Protein AF-A0A6L9JR34-F1 (afdb_monomer_lite)

Secondary structure (DSSP, 8-state):
--------------------------HHHHHHHHHHHHHTT---EEEEEEEETTEEEEEEEEP---SS--TTT--S-HHHHHHHHHHHHHHHH-HHHHHHHHHHHHHHHHHHHTT--TTSHHHHHHHHHHHHHH-STT-TT---SHHHHHHHHHHS---SHHHHHHHHHHHHHHHHHHHHTGGGSGGGGHHHHTT-GGGHHHHHHHHS-HHHHS-----S---EEEE-B-SS--HHHHHTS-HHHHHHTB-TT--EEEEP-----EEEPTTT--EEE-HHHHHHHHTT----SSS-HHHHHHHHHHHHH-TT--HHHHHHHHHHHHHHHHHTTS--HHHHHHHHSTT--HHHHHHHHHHHS-PPP-HHHHHHHHHHHH---

pLDDT: mean 73.43, std 24.25, range [23.02, 98.19]

Organism: Photorhabdus laumondii subsp. laumondii (NCBI:txid141679)

Foldseek 3Di:
DDDDDDDDDDDDDDDDDDDDDDDDDDPPPVVVVVVVVVQVPPQPQDFDFAQDVNDTDTDTDGDHPDPDCPLAPPLLDQLQQLLLQLLLLVCLAPVVVLQPLLLLLLLLVLVLLVPQDCVQPLSVVLQVQLLVQQADPQHQLHDDPGDVVSNVLSNDGCPHSSSLLVSLSSLLSNLCCCVVPCLVPVPSVVSLQVNPSVCLVVQLCLLPPPVQVVQFDWDPDWDWDKDQFFFAHGPVSLVPDDPQQVVSRGDPPRIGTATRADDDGFDQDPVHRGGDGDSLVVVCVVVSHGFRGRADPSLSSNSSSSCRSPVPDDPVSLVSSLSSQSSNCRRSNNGTNSSSCVRSPPPDDSLVVSVCDLVVDPDDDGPSNVSNVVSSVVPPD

Structure (mmCIF, N/CA/C/O backbone):
data_AF-A0A6L9JR34-F1
#
_entry.id   AF-A0A6L9JR34-F1
#
loop_
_atom_site.group_PDB
_atom_site.id
_atom_site.type_symbol
_atom_site.label_atom_id
_atom_site.label_alt_id
_atom_site.label_comp_id
_atom_site.label_asym_id
_atom_site.label_entity_id
_atom_site.label_seq_id
_atom_site.pdbx_PDB_ins_code
_atom_site.Cartn_x
_atom_site.Cartn_y
_atom_site.Cartn_z
_atom_site.occupancy
_atom_site.B_iso_or_equiv
_atom_site.auth_seq_id
_atom_site.auth_comp_id
_atom_site.auth_asym_id
_atom_site.auth_atom_id
_atom_site.pdbx_PDB_model_num
ATOM 1 N N . MET A 1 1 ? 62.375 1.929 49.434 1.00 34.78 1 MET A N 1
ATOM 2 C CA . MET A 1 1 ? 63.421 1.077 50.040 1.00 34.78 1 MET A CA 1
ATOM 3 C C . MET A 1 1 ? 62.907 -0.346 49.954 1.00 34.78 1 MET A C 1
ATOM 5 O O . MET A 1 1 ? 61.875 -0.620 50.541 1.00 34.78 1 MET A O 1
ATOM 9 N N . TYR A 1 2 ? 63.298 -1.072 48.908 1.00 27.39 2 TYR A N 1
ATOM 10 C CA . TYR A 1 2 ? 64.498 -1.928 48.849 1.00 27.39 2 TYR A CA 1
ATOM 11 C C . TYR A 1 2 ? 64.391 -3.125 49.813 1.00 27.39 2 TYR A C 1
ATOM 13 O O . TYR A 1 2 ? 64.129 -2.903 50.985 1.00 27.39 2 TYR A O 1
ATOM 21 N N . ASP A 1 3 ? 64.686 -4.377 49.475 1.00 27.00 3 ASP A N 1
ATOM 22 C CA . ASP A 1 3 ? 64.880 -5.117 48.221 1.00 27.00 3 ASP A CA 1
ATOM 23 C C . ASP A 1 3 ? 65.245 -6.565 48.627 1.00 27.00 3 ASP A C 1
ATOM 25 O O . ASP A 1 3 ? 65.906 -6.732 49.646 1.00 27.00 3 ASP A O 1
ATOM 29 N N . SER A 1 4 ? 64.847 -7.547 47.804 1.00 30.14 4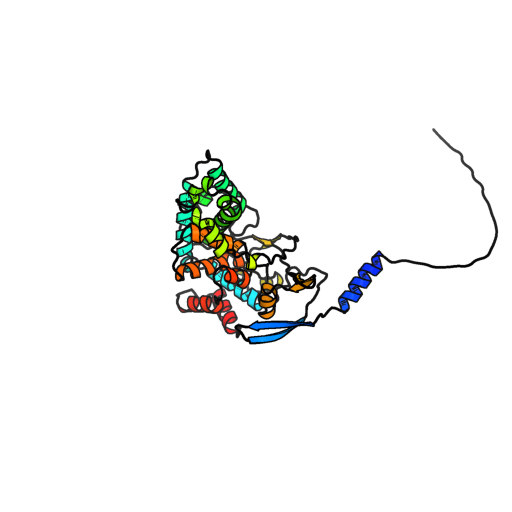 SER A N 1
ATOM 30 C CA . SER A 1 4 ? 65.601 -8.753 47.378 1.00 30.14 4 SER A CA 1
ATOM 31 C C . SER A 1 4 ? 66.230 -9.731 48.424 1.00 30.14 4 SER A C 1
ATOM 33 O O . SER A 1 4 ? 66.572 -9.371 49.535 1.00 30.14 4 SER A O 1
ATOM 35 N N . LYS A 1 5 ? 66.434 -11.048 48.217 1.00 30.62 5 LYS A N 1
ATOM 36 C CA . LYS A 1 5 ? 66.743 -11.940 47.066 1.00 30.62 5 LYS A CA 1
ATOM 37 C C . LYS A 1 5 ? 66.323 -13.382 47.459 1.00 30.62 5 LYS A C 1
ATOM 39 O O . LYS A 1 5 ? 66.468 -13.736 48.620 1.00 30.62 5 LYS A O 1
ATOM 44 N N . LYS A 1 6 ? 65.702 -14.244 46.636 1.00 31.81 6 LYS A N 1
ATOM 45 C CA . LYS A 1 6 ? 66.151 -14.963 45.410 1.00 31.81 6 LYS A CA 1
ATOM 46 C C . LYS A 1 6 ? 67.465 -15.766 45.528 1.00 31.81 6 LYS A C 1
ATOM 48 O O . LYS A 1 6 ? 68.528 -15.158 45.592 1.00 31.81 6 LYS A O 1
ATOM 53 N N . LYS A 1 7 ? 67.378 -17.097 45.349 1.00 29.80 7 LYS A N 1
ATOM 54 C CA . LYS A 1 7 ? 67.984 -17.930 44.262 1.00 29.80 7 LYS A CA 1
ATOM 55 C C . LYS A 1 7 ? 67.819 -19.427 44.611 1.00 29.80 7 LYS A C 1
ATOM 57 O O . LYS A 1 7 ? 68.168 -19.821 45.710 1.00 29.80 7 LYS A O 1
ATOM 62 N N . ASN A 1 8 ? 67.098 -20.230 43.822 1.00 28.73 8 ASN A N 1
ATOM 63 C CA . ASN A 1 8 ? 67.484 -20.907 42.564 1.00 28.73 8 ASN A CA 1
ATOM 64 C C . ASN A 1 8 ? 68.694 -21.846 42.686 1.00 28.73 8 ASN A C 1
ATOM 66 O O . ASN A 1 8 ? 69.810 -21.357 42.840 1.00 28.73 8 ASN A O 1
ATOM 70 N N . SER A 1 9 ? 68.490 -23.149 42.450 1.00 24.03 9 SER A N 1
ATOM 71 C CA . SER A 1 9 ? 69.119 -23.889 41.332 1.00 24.03 9 SER A CA 1
ATOM 72 C C . SER A 1 9 ? 68.729 -25.383 41.310 1.00 24.03 9 SER A C 1
ATOM 74 O O . SER A 1 9 ? 69.119 -26.163 42.168 1.00 24.03 9 SER A O 1
ATOM 76 N N . GLU A 1 10 ? 67.971 -25.765 40.277 1.00 29.81 10 GLU A N 1
ATOM 77 C CA . GLU A 1 10 ? 68.141 -27.008 39.490 1.00 29.81 10 GLU A CA 1
ATOM 78 C C . GLU A 1 10 ? 69.615 -27.160 39.027 1.00 29.81 10 GLU A C 1
ATOM 80 O O . GLU A 1 10 ? 70.268 -26.109 38.953 1.00 29.81 10 GLU A O 1
ATOM 85 N N . PRO A 1 11 ? 70.165 -28.345 38.620 1.00 37.16 11 PRO A N 1
ATOM 86 C CA . PRO A 1 11 ? 69.602 -29.111 37.485 1.00 37.16 11 PRO A CA 1
ATOM 87 C C . PRO A 1 11 ? 69.977 -30.616 37.268 1.00 37.16 11 PRO A C 1
ATOM 89 O O . PRO A 1 11 ? 71.012 -31.105 37.704 1.00 37.16 11 PRO A O 1
ATOM 92 N N . THR A 1 12 ? 69.203 -31.272 36.375 1.00 27.39 12 THR A N 1
ATOM 93 C CA . THR A 1 12 ? 69.619 -32.248 35.311 1.00 27.39 12 THR A CA 1
ATOM 94 C C . THR A 1 12 ? 70.155 -33.650 35.718 1.00 27.39 12 THR A C 1
ATOM 96 O O . THR A 1 12 ? 70.934 -33.772 36.641 1.00 27.39 12 THR A O 1
ATOM 99 N N . THR A 1 13 ? 69.913 -34.796 35.050 1.00 28.27 13 THR A N 1
ATOM 100 C CA . THR A 1 13 ? 69.327 -35.145 33.735 1.00 28.27 13 THR A CA 1
ATOM 101 C C . THR A 1 13 ? 69.269 -36.679 33.509 1.00 28.27 13 THR A C 1
ATOM 103 O O . THR A 1 13 ? 70.119 -37.384 34.040 1.00 28.27 13 THR A O 1
ATOM 106 N N . LYS A 1 14 ? 68.446 -37.090 32.510 1.00 27.08 14 LYS A N 1
ATOM 107 C CA . LYS A 1 14 ? 68.624 -38.189 31.502 1.00 27.08 14 LYS A CA 1
ATOM 108 C C . LYS A 1 14 ? 68.232 -39.632 31.919 1.00 27.08 14 LYS A C 1
ATOM 110 O O . LYS A 1 14 ? 68.636 -40.080 32.973 1.00 27.08 14 LYS A O 1
ATOM 115 N N . LYS A 1 15 ? 67.552 -40.464 31.099 1.00 27.58 15 LYS A N 1
ATOM 116 C CA . LYS A 1 15 ? 67.020 -40.372 29.708 1.00 27.58 15 LYS A CA 1
ATOM 117 C C . LYS A 1 15 ? 66.192 -41.643 29.352 1.00 27.58 15 LYS A C 1
ATOM 119 O O . LYS A 1 15 ? 66.616 -42.714 29.761 1.00 27.58 15 LYS A O 1
ATOM 124 N N . LYS A 1 16 ? 65.232 -41.497 28.404 1.00 23.88 16 LYS A N 1
ATOM 125 C CA . LYS A 1 16 ? 64.787 -42.457 27.333 1.00 23.88 16 LYS A CA 1
ATOM 126 C C . LYS A 1 16 ? 63.959 -43.702 27.752 1.00 23.88 16 LYS A C 1
ATOM 128 O O . LYS A 1 16 ? 64.268 -44.278 28.776 1.00 23.88 16 LYS A O 1
ATOM 133 N N . PHE A 1 17 ? 62.931 -44.221 27.053 1.00 24.53 17 PHE A N 1
ATOM 134 C CA . PHE A 1 17 ? 62.397 -44.228 25.658 1.00 24.53 17 PHE A CA 1
ATOM 135 C C . PHE A 1 17 ? 60.859 -44.529 25.753 1.00 24.53 17 PHE A C 1
ATOM 137 O O . PHE A 1 17 ? 60.491 -45.336 26.596 1.00 24.53 17 PHE A O 1
ATOM 144 N N . GLU A 1 18 ? 59.921 -43.777 25.151 1.00 24.75 18 GLU A N 1
ATOM 145 C CA . GLU A 1 18 ? 59.279 -43.843 23.800 1.00 24.75 18 GLU A CA 1
ATOM 146 C C . GLU A 1 18 ? 58.050 -44.764 23.585 1.00 24.75 18 GLU A C 1
ATOM 148 O O . GLU A 1 18 ? 58.028 -45.916 24.003 1.00 24.75 18 GLU A O 1
ATOM 153 N N . ARG A 1 19 ? 57.147 -44.216 22.736 1.00 24.20 19 ARG A N 1
ATOM 154 C CA . ARG A 1 19 ? 55.908 -44.708 22.074 1.00 24.20 19 ARG A CA 1
ATOM 155 C C . ARG A 1 19 ? 54.602 -44.510 22.870 1.00 24.20 19 ARG A C 1
ATOM 157 O O . ARG A 1 19 ? 54.504 -44.963 23.995 1.00 24.20 19 ARG A O 1
ATOM 164 N N . SER A 1 20 ? 53.549 -43.865 22.348 1.00 24.97 20 SER A N 1
ATOM 165 C CA . SER A 1 20 ? 53.280 -43.354 20.989 1.00 24.97 20 SER A CA 1
ATOM 166 C C . SER A 1 20 ? 52.071 -42.395 20.948 1.00 24.97 20 SER A C 1
ATOM 168 O O . SER A 1 20 ? 51.025 -42.715 21.497 1.00 24.97 20 SER A O 1
ATOM 170 N N . ASN A 1 21 ? 52.250 -41.262 20.255 1.00 23.02 21 ASN A N 1
ATOM 171 C CA . ASN A 1 21 ? 51.454 -40.695 19.146 1.00 23.02 21 ASN A CA 1
ATOM 172 C C . ASN A 1 21 ? 49.915 -40.828 19.130 1.00 23.02 21 ASN A C 1
ATOM 174 O O . ASN A 1 21 ? 49.406 -41.922 18.921 1.00 23.02 21 ASN A O 1
ATOM 178 N N . TYR A 1 22 ? 49.184 -39.708 19.171 1.00 25.73 22 TYR A N 1
ATOM 179 C CA . TYR A 1 22 ? 48.670 -38.901 18.033 1.00 25.73 22 TYR A CA 1
ATOM 180 C C . TYR A 1 22 ? 47.819 -37.761 18.661 1.00 25.73 22 TYR A C 1
ATOM 182 O O . TYR A 1 22 ? 47.054 -38.025 19.579 1.00 25.73 22 TYR A O 1
ATOM 190 N N . SER A 1 23 ? 48.101 -36.465 18.450 1.00 25.33 23 SER A N 1
ATOM 191 C CA . SER A 1 23 ? 47.747 -35.650 17.266 1.00 25.33 23 SER A CA 1
ATOM 192 C C . SER A 1 23 ? 46.224 -35.528 17.082 1.00 25.33 23 SER A C 1
ATOM 194 O O . SER A 1 23 ? 45.519 -36.500 17.284 1.00 25.33 23 SER A O 1
ATOM 196 N N . GLN A 1 24 ? 45.602 -34.417 16.699 1.00 25.22 24 GLN A N 1
ATOM 197 C CA . GLN A 1 24 ? 45.947 -33.032 16.378 1.00 25.22 24 GLN A CA 1
ATOM 198 C C . GLN A 1 24 ? 44.585 -32.398 16.002 1.00 25.22 24 GLN A C 1
ATOM 200 O O . GLN A 1 24 ? 43.817 -33.053 15.314 1.00 25.22 24 GLN A O 1
ATOM 205 N N . TRP A 1 25 ? 44.371 -31.128 16.362 1.00 24.23 25 TRP A N 1
ATOM 206 C CA . TRP A 1 25 ? 43.832 -30.088 15.465 1.00 24.23 25 TRP A CA 1
ATOM 207 C C . TRP A 1 25 ? 42.336 -30.100 15.059 1.00 24.23 25 TRP A C 1
ATOM 209 O O . TRP A 1 25 ? 41.714 -31.126 14.828 1.00 24.23 25 TRP A O 1
ATOM 219 N N . ASP A 1 26 ? 41.827 -28.876 14.873 1.00 30.53 26 ASP A N 1
ATOM 220 C CA . ASP A 1 26 ? 40.849 -28.510 13.835 1.00 30.53 26 ASP A CA 1
ATOM 221 C C . ASP A 1 26 ? 39.332 -28.645 14.037 1.00 30.53 26 ASP A C 1
ATOM 223 O O . ASP A 1 26 ? 38.615 -28.695 13.048 1.00 30.53 26 ASP A O 1
ATOM 227 N N . ASP A 1 27 ? 38.754 -28.512 15.232 1.00 30.34 27 ASP A N 1
ATOM 228 C CA . ASP A 1 27 ? 37.273 -28.433 15.294 1.00 30.34 27 ASP A CA 1
ATOM 229 C C . ASP A 1 27 ? 36.690 -27.076 14.845 1.00 30.34 27 ASP A C 1
ATOM 231 O O . ASP A 1 27 ? 35.524 -26.996 14.456 1.00 30.34 27 ASP A O 1
ATOM 235 N N . SER A 1 28 ? 37.487 -26.001 14.807 1.00 33.66 28 SER A N 1
ATOM 236 C CA . SER A 1 28 ? 37.055 -24.709 14.242 1.00 33.66 28 SER A CA 1
ATOM 237 C C . SER A 1 28 ? 37.385 -24.537 12.756 1.00 33.66 28 SER A C 1
ATOM 239 O O . SER A 1 28 ? 36.810 -23.659 12.111 1.00 33.66 28 SER A O 1
ATOM 241 N N . ILE A 1 29 ? 38.255 -25.389 12.199 1.00 31.80 29 ILE A N 1
ATOM 242 C CA . ILE A 1 29 ? 38.585 -25.409 10.767 1.00 31.80 29 ILE A CA 1
ATOM 243 C C . ILE A 1 29 ? 37.799 -26.514 10.051 1.00 31.80 29 ILE A C 1
ATOM 245 O O . ILE A 1 29 ? 37.279 -26.245 8.973 1.00 31.80 29 ILE A O 1
ATOM 249 N N . ASN A 1 30 ? 37.547 -27.674 10.671 1.00 30.11 30 ASN A N 1
ATOM 250 C CA . ASN A 1 30 ? 36.718 -28.732 10.081 1.00 30.11 30 ASN A CA 1
ATOM 251 C C . ASN A 1 30 ? 35.238 -28.354 9.989 1.00 30.11 30 ASN A C 1
ATOM 253 O O . ASN A 1 30 ? 34.597 -28.742 9.027 1.00 30.11 30 ASN A O 1
ATOM 257 N N . HIS A 1 31 ? 34.681 -27.524 10.881 1.00 34.41 31 HIS A N 1
ATOM 258 C CA . HIS A 1 31 ? 33.291 -27.072 10.701 1.00 34.41 31 HIS A CA 1
ATOM 259 C C . HIS A 1 31 ? 33.142 -26.071 9.538 1.00 34.41 31 HIS A C 1
ATOM 261 O O . HIS A 1 31 ? 32.116 -26.037 8.861 1.00 34.41 31 HIS A O 1
ATOM 267 N N . TYR A 1 32 ? 34.187 -25.285 9.255 1.00 31.94 32 TYR A N 1
ATOM 268 C CA . TYR A 1 32 ? 34.228 -24.397 8.090 1.00 31.94 32 TYR A CA 1
ATOM 269 C C . TYR A 1 32 ? 34.608 -25.140 6.801 1.00 31.94 32 TYR A C 1
ATOM 271 O O . TYR A 1 32 ? 34.066 -24.821 5.743 1.00 31.94 32 TYR A O 1
ATOM 279 N N . GLU A 1 33 ? 35.479 -26.151 6.869 1.00 30.72 33 GLU A N 1
ATOM 280 C CA . GLU A 1 33 ? 35.806 -27.027 5.741 1.00 30.72 33 GLU A CA 1
ATOM 281 C C . GLU A 1 33 ? 34.678 -28.005 5.403 1.00 30.72 33 GLU A C 1
ATOM 283 O O . GLU A 1 33 ? 34.434 -28.218 4.221 1.00 30.72 33 GLU A O 1
ATOM 288 N N . ASP A 1 34 ? 33.926 -28.525 6.374 1.00 35.91 34 ASP A N 1
ATOM 289 C CA . ASP A 1 34 ? 32.750 -29.371 6.135 1.00 35.91 34 ASP A CA 1
ATOM 290 C C . ASP A 1 34 ? 31.587 -28.554 5.571 1.00 35.91 34 ASP A C 1
ATOM 292 O O . ASP A 1 34 ? 30.914 -29.006 4.643 1.00 35.91 34 ASP A O 1
ATOM 296 N N . MET A 1 35 ? 31.404 -27.302 6.014 1.00 33.38 35 MET A N 1
ATOM 297 C CA . MET A 1 35 ? 30.500 -26.377 5.325 1.00 33.38 35 MET A CA 1
ATOM 298 C C . MET A 1 35 ? 31.016 -25.994 3.932 1.00 33.38 35 MET A C 1
ATOM 300 O O . MET A 1 35 ? 30.205 -25.826 3.027 1.00 33.38 35 MET A O 1
ATOM 304 N N . ASN A 1 36 ? 32.333 -25.910 3.705 1.00 32.81 36 ASN A N 1
ATOM 305 C CA . ASN A 1 36 ? 32.909 -25.676 2.373 1.00 32.81 36 ASN A CA 1
ATOM 306 C C . ASN A 1 36 ? 32.848 -26.904 1.443 1.00 32.81 36 ASN A C 1
ATOM 308 O O . ASN A 1 36 ? 32.647 -26.747 0.240 1.00 32.81 36 ASN A O 1
ATOM 312 N N . ARG A 1 37 ? 32.934 -28.129 1.969 1.00 30.80 37 ARG A N 1
ATOM 313 C CA . ARG A 1 37 ? 32.745 -29.373 1.205 1.00 30.80 37 ARG A CA 1
ATOM 314 C C . ARG A 1 37 ? 31.266 -29.650 0.940 1.00 30.80 37 ARG A C 1
ATOM 316 O O . ARG A 1 37 ? 30.937 -30.132 -0.142 1.00 30.80 37 ARG A O 1
ATOM 323 N N . ALA A 1 38 ? 30.368 -29.259 1.846 1.00 35.00 38 ALA A N 1
ATOM 324 C CA . ALA A 1 38 ? 28.931 -29.187 1.575 1.00 35.00 38 ALA A CA 1
ATOM 325 C C . ALA A 1 38 ? 28.584 -28.072 0.562 1.00 35.00 38 ALA A C 1
ATOM 327 O O . ALA A 1 38 ? 27.703 -28.265 -0.277 1.00 35.00 38 ALA A O 1
ATOM 328 N N . ARG A 1 39 ? 29.314 -26.942 0.568 1.00 36.66 39 ARG A N 1
ATOM 329 C CA . ARG A 1 39 ? 29.137 -25.810 -0.372 1.00 36.66 39 ARG A CA 1
ATOM 330 C C . ARG A 1 39 ? 29.422 -26.157 -1.834 1.00 36.66 39 ARG A C 1
ATOM 332 O O . ARG A 1 39 ? 28.894 -25.477 -2.702 1.00 36.66 39 ARG A O 1
ATOM 339 N N . ILE A 1 40 ? 30.205 -27.198 -2.130 1.00 32.28 40 ILE A N 1
ATOM 340 C CA . ILE A 1 40 ? 30.490 -27.613 -3.519 1.00 32.28 40 ILE A CA 1
ATOM 341 C C . ILE A 1 40 ? 29.506 -28.697 -4.012 1.00 32.28 40 ILE A C 1
ATOM 343 O O . ILE A 1 40 ? 29.453 -28.981 -5.206 1.00 32.28 40 ILE A O 1
ATOM 347 N N . LYS A 1 41 ? 28.676 -29.282 -3.133 1.00 32.19 41 LYS A N 1
ATOM 348 C CA . LYS A 1 41 ? 27.846 -30.453 -3.475 1.00 32.19 41 LYS A CA 1
ATOM 349 C C . LYS A 1 41 ? 26.336 -30.239 -3.567 1.00 32.19 41 LYS A C 1
ATOM 351 O O . LYS A 1 41 ? 25.668 -31.134 -4.064 1.00 32.19 41 LYS A O 1
ATOM 356 N N . ASN A 1 42 ? 25.799 -29.085 -3.176 1.00 37.91 42 ASN A N 1
ATOM 357 C CA . ASN A 1 42 ? 24.350 -28.853 -3.194 1.00 37.91 42 ASN A CA 1
ATOM 358 C C . ASN A 1 42 ? 23.911 -27.879 -4.301 1.00 37.91 42 ASN A C 1
ATOM 360 O O . ASN A 1 42 ? 23.203 -26.914 -4.033 1.00 37.91 42 ASN A O 1
ATOM 364 N N . ARG A 1 43 ? 24.247 -28.179 -5.564 1.00 38.03 43 ARG A N 1
ATOM 365 C CA . ARG A 1 43 ? 23.244 -27.993 -6.626 1.00 38.03 43 ARG A CA 1
ATOM 366 C C . ARG A 1 43 ? 22.220 -29.105 -6.424 1.00 38.03 43 ARG A C 1
ATOM 368 O O . ARG A 1 43 ? 22.363 -30.189 -6.979 1.00 38.03 43 ARG A O 1
ATOM 375 N N . ASN A 1 44 ? 21.251 -28.876 -5.547 1.00 40.66 44 ASN A N 1
ATOM 376 C CA . ASN A 1 44 ? 20.107 -29.770 -5.473 1.00 40.66 44 ASN A CA 1
ATOM 377 C C . ASN A 1 44 ? 19.158 -29.340 -6.579 1.00 40.66 44 ASN A C 1
ATOM 379 O O . ASN A 1 44 ? 18.402 -28.391 -6.404 1.00 40.66 44 ASN A O 1
ATOM 383 N N . ASP A 1 45 ? 19.252 -30.019 -7.716 1.00 37.66 45 ASP A N 1
ATOM 384 C CA . ASP A 1 45 ? 18.224 -29.978 -8.742 1.00 37.66 45 ASP A CA 1
ATOM 385 C C . ASP A 1 45 ? 16.980 -30.676 -8.171 1.00 37.66 45 ASP A C 1
ATOM 387 O O . ASP A 1 45 ? 16.889 -31.907 -8.156 1.00 37.66 45 ASP A O 1
ATOM 391 N N . ILE A 1 46 ? 16.046 -29.907 -7.605 1.00 40.00 46 ILE A N 1
ATOM 392 C CA . ILE A 1 46 ? 14.784 -30.461 -7.100 1.00 40.00 46 ILE A CA 1
ATOM 393 C C . ILE A 1 46 ? 13.811 -30.520 -8.270 1.00 40.00 46 ILE A C 1
ATOM 395 O O . ILE A 1 46 ? 13.500 -29.506 -8.892 1.00 40.00 46 ILE A O 1
ATOM 399 N N . LEU A 1 47 ? 13.335 -31.727 -8.568 1.00 31.62 47 LEU A N 1
ATOM 400 C CA . LEU A 1 47 ? 12.283 -31.954 -9.548 1.00 31.62 47 LEU A CA 1
ATOM 401 C C . LEU A 1 47 ? 10.927 -31.763 -8.855 1.00 31.62 47 LEU A C 1
ATOM 403 O O . LEU A 1 47 ? 10.444 -32.664 -8.165 1.00 31.62 47 LEU A O 1
ATOM 407 N N . THR A 1 48 ? 10.314 -30.597 -9.008 1.00 37.69 48 THR A N 1
ATOM 408 C CA . THR A 1 48 ? 8.969 -30.319 -8.485 1.00 37.69 48 THR A CA 1
ATOM 409 C C . THR A 1 48 ? 7.931 -30.645 -9.556 1.00 37.69 48 THR A C 1
ATOM 411 O O . THR A 1 48 ? 8.189 -30.569 -10.758 1.00 37.69 48 THR A O 1
ATOM 414 N N . THR A 1 49 ? 6.748 -31.089 -9.129 1.00 32.44 49 THR A N 1
ATOM 415 C CA . THR A 1 49 ? 5.589 -31.247 -10.019 1.00 32.44 49 THR A CA 1
ATOM 416 C C . THR A 1 49 ? 4.619 -30.126 -9.688 1.00 32.44 49 THR A C 1
ATOM 418 O O . THR A 1 49 ? 4.086 -30.094 -8.581 1.00 32.44 49 THR A O 1
ATOM 421 N N . VAL A 1 50 ? 4.426 -29.210 -10.628 1.00 37.84 50 VAL A N 1
ATOM 422 C CA . VAL A 1 50 ? 3.643 -27.985 -10.439 1.00 37.84 50 VAL A CA 1
ATOM 423 C C . VAL A 1 50 ? 2.323 -28.129 -11.181 1.00 37.84 50 VAL A C 1
ATOM 425 O O . VAL A 1 50 ? 2.307 -28.622 -12.308 1.00 37.84 50 VAL A O 1
ATOM 428 N N . ASP A 1 51 ? 1.227 -27.731 -10.538 1.00 31.03 51 ASP A N 1
ATOM 429 C CA . ASP A 1 51 ? -0.122 -27.750 -11.107 1.00 31.03 51 ASP A CA 1
ATOM 430 C C . ASP A 1 51 ? -0.457 -26.361 -11.676 1.00 31.03 51 ASP A C 1
ATOM 432 O O . ASP A 1 51 ? -0.710 -25.410 -10.934 1.00 31.03 51 ASP A O 1
ATOM 436 N N . TYR A 1 52 ? -0.405 -26.233 -13.000 1.00 34.94 52 TYR A N 1
ATOM 437 C CA . TYR A 1 52 ? -0.800 -25.037 -13.736 1.00 34.94 52 TYR A CA 1
ATOM 438 C C . TYR A 1 52 ? -2.237 -25.193 -14.213 1.00 34.94 52 TYR A C 1
ATOM 440 O O . TYR A 1 52 ? -2.468 -25.802 -15.252 1.00 34.94 52 TYR A O 1
ATOM 448 N N . PHE A 1 53 ? -3.211 -24.638 -13.489 1.00 36.16 53 PHE A N 1
ATOM 449 C CA . PHE A 1 53 ? -4.614 -24.632 -13.932 1.00 36.16 53 PHE A CA 1
ATOM 450 C C . PHE A 1 53 ? -5.126 -26.022 -14.396 1.00 36.16 53 PHE A C 1
ATOM 452 O O . PHE A 1 53 ? -5.941 -26.106 -15.312 1.00 36.16 53 PHE A O 1
ATOM 459 N N . GLY A 1 54 ? -4.650 -27.114 -13.778 1.00 35.44 54 GLY A N 1
ATOM 460 C CA . GLY A 1 54 ? -4.985 -28.496 -14.140 1.00 35.44 54 GLY A CA 1
ATOM 461 C C . GLY A 1 54 ? -3.930 -29.242 -14.971 1.00 35.44 54 GLY A C 1
ATOM 462 O O . GLY A 1 54 ? -4.050 -30.457 -15.141 1.00 35.44 54 GLY A O 1
ATOM 463 N N . GLU A 1 55 ? -2.883 -28.575 -15.464 1.00 31.34 55 GLU A N 1
ATOM 464 C CA . GLU A 1 55 ? -1.756 -29.202 -16.160 1.00 31.34 55 GLU A CA 1
ATOM 465 C C . GLU A 1 55 ? -0.556 -29.395 -15.226 1.00 31.34 55 GLU A C 1
ATOM 467 O O . GLU A 1 55 ? 0.050 -28.444 -14.733 1.00 31.34 55 GLU A O 1
ATOM 472 N N . LYS A 1 56 ? -0.172 -30.657 -14.998 1.00 35.78 56 LYS A N 1
ATOM 473 C CA . LYS A 1 56 ? 0.990 -31.004 -14.172 1.00 35.78 56 LYS A CA 1
ATOM 474 C C . LYS A 1 56 ? 2.266 -31.010 -15.005 1.00 35.78 56 LYS A C 1
ATOM 476 O O . LYS A 1 56 ? 2.456 -31.907 -15.828 1.00 35.78 56 LYS A O 1
ATOM 481 N N . LYS A 1 57 ? 3.179 -30.073 -14.747 1.00 35.66 57 LYS A N 1
ATOM 482 C CA . LYS A 1 57 ? 4.498 -30.015 -15.397 1.00 35.66 57 LYS A CA 1
ATOM 483 C C . LYS A 1 57 ? 5.609 -30.270 -14.381 1.00 35.66 57 LYS A C 1
ATOM 485 O O . LYS A 1 57 ? 5.529 -29.826 -13.239 1.00 35.66 57 LYS A O 1
ATOM 490 N N . LYS A 1 58 ? 6.630 -31.032 -14.786 1.00 33.56 58 LYS A N 1
ATOM 491 C CA . LYS A 1 58 ? 7.834 -31.262 -13.977 1.00 33.56 58 LYS A CA 1
ATOM 492 C C . LYS A 1 58 ? 8.886 -30.218 -14.330 1.00 33.56 58 LYS A C 1
ATOM 494 O O . LYS A 1 58 ? 9.310 -30.173 -15.485 1.00 33.56 58 LYS A O 1
ATOM 499 N N . THR A 1 59 ? 9.310 -29.434 -13.346 1.00 36.12 59 THR A N 1
ATOM 500 C CA . THR A 1 59 ? 10.327 -28.387 -13.503 1.00 36.12 59 THR A CA 1
ATOM 501 C C . THR A 1 59 ? 11.510 -28.699 -12.590 1.00 36.12 59 THR A C 1
ATOM 503 O O . THR A 1 59 ? 11.343 -29.236 -11.496 1.00 36.12 59 THR A O 1
ATOM 506 N N . MET A 1 60 ? 12.724 -28.449 -13.079 1.00 30.52 60 MET A N 1
ATOM 507 C CA . MET A 1 60 ? 13.961 -28.646 -12.327 1.00 30.52 60 MET A CA 1
ATOM 508 C C . MET A 1 60 ? 14.400 -27.297 -11.758 1.00 30.52 60 MET A C 1
ATOM 510 O O . MET A 1 60 ? 14.655 -26.372 -12.527 1.00 30.52 60 MET A O 1
ATOM 514 N N . HIS A 1 61 ? 14.484 -27.190 -10.434 1.00 33.19 61 HIS A N 1
ATOM 515 C CA . HIS A 1 61 ? 14.951 -25.982 -9.755 1.00 33.19 61 HIS A CA 1
ATOM 516 C C . HIS A 1 61 ? 16.372 -26.164 -9.250 1.00 33.19 61 HIS A C 1
ATOM 518 O O . HIS A 1 61 ? 16.643 -27.125 -8.535 1.00 33.19 61 HIS A O 1
ATOM 524 N N . THR A 1 62 ? 17.254 -25.217 -9.561 1.00 31.77 62 THR A N 1
ATOM 525 C CA . THR A 1 62 ? 18.613 -25.173 -9.019 1.00 31.77 62 THR A CA 1
ATOM 526 C C . THR A 1 62 ? 18.675 -24.109 -7.926 1.00 31.77 62 THR A C 1
ATOM 528 O O . THR A 1 62 ? 18.494 -22.925 -8.198 1.00 31.77 62 THR A O 1
ATOM 531 N N . PHE A 1 63 ? 18.937 -24.518 -6.685 1.00 35.91 63 PHE A N 1
ATOM 532 C CA . PHE A 1 63 ? 19.057 -23.598 -5.550 1.00 35.91 63 PHE A CA 1
ATOM 533 C C . PHE A 1 63 ? 20.515 -23.215 -5.302 1.00 35.91 63 PHE A C 1
ATOM 535 O O . PHE A 1 63 ? 21.391 -24.080 -5.283 1.00 35.91 63 PHE A O 1
ATOM 542 N N . GLU A 1 64 ? 20.779 -21.931 -5.056 1.00 33.03 64 GLU A N 1
ATOM 543 C CA . GLU A 1 64 ? 22.099 -21.453 -4.643 1.00 33.03 64 GLU A CA 1
ATOM 544 C C . GLU A 1 64 ? 22.068 -21.035 -3.165 1.00 33.03 64 GLU A C 1
ATOM 546 O O . GLU A 1 64 ? 21.501 -20.010 -2.786 1.00 33.03 64 GLU A O 1
ATOM 551 N N . TYR A 1 65 ? 22.692 -21.842 -2.302 1.00 36.19 65 TYR A N 1
ATOM 552 C CA . TYR A 1 65 ? 22.940 -21.471 -0.908 1.00 36.19 65 TYR A CA 1
ATOM 553 C C . TYR A 1 65 ? 24.114 -20.484 -0.858 1.00 36.19 65 TYR A C 1
ATOM 555 O O . TYR A 1 65 ? 25.275 -20.877 -0.735 1.00 36.19 65 TYR A O 1
ATOM 563 N N . GLN A 1 66 ? 23.831 -19.185 -0.966 1.00 36.81 66 GLN A N 1
ATOM 564 C CA . GLN A 1 66 ? 24.869 -18.165 -0.810 1.00 36.81 66 GLN A CA 1
ATOM 565 C C . GLN A 1 66 ? 25.180 -17.936 0.675 1.00 36.81 66 GLN A C 1
ATOM 567 O O . GLN A 1 66 ? 24.312 -17.584 1.475 1.00 36.81 66 GLN A O 1
ATOM 572 N N . SER A 1 67 ? 26.440 -18.156 1.055 1.00 33.91 67 SER A N 1
ATOM 573 C CA . SER A 1 67 ? 26.920 -17.975 2.427 1.00 33.91 67 SER A CA 1
ATOM 574 C C . SER A 1 67 ? 27.104 -16.526 2.844 1.00 33.91 67 SER A C 1
ATOM 576 O O . SER A 1 67 ? 26.935 -16.203 4.018 1.00 33.91 67 SER A O 1
ATOM 578 N N . ASP A 1 68 ? 27.451 -15.680 1.878 1.00 38.19 68 ASP A N 1
ATOM 579 C CA . ASP A 1 68 ? 27.548 -14.246 2.066 1.00 38.19 68 ASP A CA 1
ATOM 580 C C . ASP A 1 68 ? 26.300 -13.600 1.505 1.00 38.19 68 ASP A C 1
ATOM 582 O O . ASP A 1 68 ? 25.804 -13.917 0.425 1.00 38.19 68 ASP A O 1
ATOM 586 N N . ILE A 1 69 ? 25.762 -12.692 2.293 1.00 41.47 69 ILE A N 1
ATOM 587 C CA . ILE A 1 69 ? 24.456 -12.129 2.059 1.00 41.47 69 ILE A CA 1
ATOM 588 C C . ILE A 1 69 ? 24.625 -11.028 1.031 1.00 41.47 69 ILE A C 1
ATOM 590 O O . ILE A 1 69 ? 24.970 -9.897 1.370 1.00 41.47 69 ILE A O 1
ATOM 594 N N . LYS A 1 70 ? 24.371 -11.333 -0.236 1.00 44.28 70 LYS A N 1
ATOM 595 C CA . LYS A 1 70 ? 24.309 -10.302 -1.267 1.00 44.28 70 LYS A CA 1
ATOM 596 C C . LYS A 1 70 ? 22.922 -9.671 -1.233 1.00 44.28 70 LYS A C 1
ATOM 598 O O . LYS A 1 70 ? 21.999 -10.064 -1.933 1.00 44.28 70 LYS A O 1
ATOM 603 N N . HIS A 1 71 ? 22.792 -8.724 -0.308 1.00 45.31 71 HIS A N 1
ATOM 604 C CA . HIS A 1 71 ? 21.567 -8.053 0.140 1.00 45.31 71 HIS A CA 1
ATOM 605 C C . HIS A 1 71 ? 20.677 -7.460 -0.959 1.00 45.31 71 HIS A C 1
ATOM 607 O O . HIS A 1 71 ? 19.489 -7.261 -0.727 1.00 45.31 71 HIS A O 1
ATOM 613 N N . ASP A 1 72 ? 21.259 -7.232 -2.129 1.00 46.16 72 ASP A N 1
ATOM 614 C CA . ASP A 1 72 ? 20.672 -6.506 -3.241 1.00 46.16 72 ASP A CA 1
ATOM 615 C C . ASP A 1 72 ? 20.542 -7.386 -4.500 1.00 46.16 72 ASP A C 1
ATOM 617 O O . ASP A 1 72 ? 19.740 -7.091 -5.362 1.00 46.16 72 ASP A O 1
ATOM 621 N N . THR A 1 73 ? 21.232 -8.524 -4.624 1.00 48.25 73 THR A N 1
ATOM 622 C CA . THR A 1 73 ? 21.264 -9.282 -5.897 1.00 48.25 73 THR A CA 1
ATOM 623 C C . THR A 1 73 ? 20.270 -10.440 -5.978 1.00 48.25 73 THR A C 1
ATOM 625 O O . THR A 1 73 ? 20.272 -11.172 -6.960 1.00 48.25 73 THR A O 1
ATOM 628 N N . ASN A 1 74 ? 19.445 -10.641 -4.948 1.00 49.88 74 ASN A N 1
ATOM 629 C CA . ASN A 1 74 ? 18.563 -11.811 -4.827 1.00 49.88 74 ASN A CA 1
ATOM 630 C C . ASN A 1 74 ? 17.160 -11.591 -5.418 1.00 49.88 74 ASN A C 1
ATOM 632 O O . ASN A 1 74 ? 16.234 -12.339 -5.109 1.00 49.88 74 ASN A O 1
ATOM 636 N N . PHE A 1 75 ? 16.968 -10.561 -6.247 1.00 58.12 75 PHE A N 1
ATOM 637 C CA . PHE A 1 75 ? 15.752 -10.454 -7.047 1.00 58.12 75 PHE A CA 1
ATOM 638 C C . PHE A 1 75 ? 15.892 -11.402 -8.234 1.00 58.12 75 PHE A C 1
ATOM 640 O O . PHE A 1 75 ? 16.619 -11.093 -9.175 1.00 58.12 75 PHE A O 1
ATOM 647 N N . ASN A 1 76 ? 15.204 -12.545 -8.169 1.00 56.16 76 ASN A N 1
ATOM 648 C CA . ASN A 1 76 ? 15.291 -13.604 -9.181 1.00 56.16 76 ASN A CA 1
ATOM 649 C C . ASN A 1 76 ? 15.075 -13.069 -10.613 1.00 56.16 76 ASN A C 1
ATOM 651 O O . ASN A 1 76 ? 15.769 -13.500 -11.530 1.00 56.16 76 ASN A O 1
ATOM 655 N N . ASN A 1 77 ? 14.264 -12.009 -10.774 1.00 72.19 77 ASN A N 1
ATOM 656 C CA . ASN A 1 77 ? 14.066 -11.332 -12.053 1.00 72.19 77 ASN A CA 1
ATOM 657 C C . ASN A 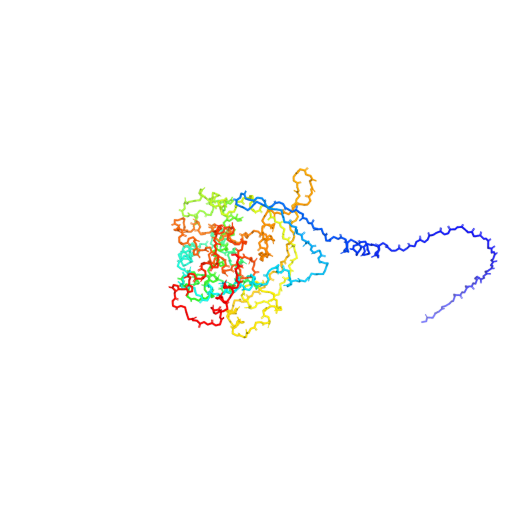1 77 ? 14.217 -9.806 -11.976 1.00 72.19 77 ASN A C 1
ATOM 659 O O . ASN A 1 77 ? 13.311 -9.073 -11.565 1.00 72.19 77 ASN A O 1
ATOM 663 N N . LYS A 1 78 ? 15.363 -9.311 -12.456 1.00 77.25 78 LYS A N 1
ATOM 664 C CA . LYS A 1 78 ? 15.668 -7.875 -12.552 1.00 77.25 78 LYS A CA 1
ATOM 665 C C . LYS A 1 78 ? 14.662 -7.104 -13.415 1.00 77.25 78 LYS A C 1
ATOM 667 O O . LYS A 1 78 ? 14.299 -5.988 -13.052 1.00 77.25 78 LYS A O 1
ATOM 672 N N . ASN A 1 79 ? 14.191 -7.680 -14.522 1.00 81.25 79 ASN A N 1
ATOM 673 C CA . ASN A 1 79 ? 13.257 -7.006 -15.432 1.00 81.25 79 ASN A CA 1
ATOM 674 C C . ASN A 1 79 ? 11.870 -6.844 -14.803 1.00 81.25 79 ASN A C 1
ATOM 676 O O . ASN A 1 79 ? 11.264 -5.784 -14.936 1.00 81.25 79 ASN A O 1
ATOM 680 N N . LYS A 1 80 ? 11.388 -7.849 -14.065 1.00 82.94 80 LYS A N 1
ATOM 681 C CA . LYS A 1 80 ? 10.129 -7.742 -13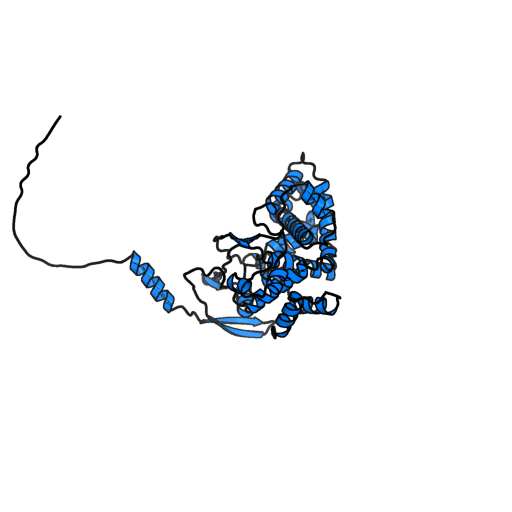.318 1.00 82.94 80 LYS A CA 1
ATOM 682 C C . LYS A 1 80 ? 10.236 -6.763 -12.163 1.00 82.94 80 LYS A C 1
ATOM 684 O O . LYS A 1 80 ? 9.349 -5.934 -12.007 1.00 82.94 80 LYS A O 1
ATOM 689 N N . SER A 1 81 ? 11.336 -6.781 -11.410 1.00 85.31 81 SER A N 1
ATOM 690 C CA . SER A 1 81 ? 11.579 -5.765 -10.380 1.00 85.31 81 SER A CA 1
ATOM 691 C C . SER A 1 81 ? 11.592 -4.353 -10.966 1.00 85.31 81 SER A C 1
ATOM 693 O O . SER A 1 81 ? 11.040 -3.429 -10.364 1.00 85.31 81 SER A O 1
ATOM 695 N N . LEU A 1 82 ? 12.186 -4.194 -12.155 1.00 88.88 82 LEU A N 1
ATOM 696 C CA . LEU A 1 82 ? 12.172 -2.950 -12.917 1.00 88.88 82 LEU A CA 1
ATOM 697 C C . LEU A 1 82 ? 10.747 -2.535 -13.276 1.00 88.88 82 LEU A C 1
ATOM 699 O O . LEU A 1 82 ? 10.321 -1.445 -12.898 1.00 88.88 82 LEU A O 1
ATOM 703 N N . PHE A 1 83 ? 9.989 -3.425 -13.910 1.00 91.19 83 PHE A N 1
ATOM 704 C CA . PHE A 1 83 ? 8.597 -3.178 -14.267 1.00 91.19 83 PHE A CA 1
ATOM 705 C C . PHE A 1 83 ? 7.738 -2.807 -13.052 1.00 91.19 83 PHE A C 1
ATOM 707 O O . PHE A 1 83 ? 7.112 -1.752 -13.053 1.00 91.19 83 PHE A O 1
ATOM 714 N N . GLU A 1 84 ? 7.755 -3.610 -11.987 1.00 92.12 84 GLU A N 1
ATOM 715 C CA . GLU A 1 84 ? 6.950 -3.375 -10.786 1.00 92.12 84 GLU A CA 1
ATOM 716 C C . GLU A 1 84 ? 7.279 -2.031 -10.118 1.00 92.12 84 GLU A C 1
ATOM 718 O O . GLU A 1 84 ? 6.382 -1.328 -9.651 1.00 92.12 84 GLU A O 1
ATOM 723 N N . SER A 1 85 ? 8.555 -1.631 -10.111 1.00 93.06 85 SER A N 1
ATOM 724 C CA . SER A 1 85 ? 8.988 -0.351 -9.536 1.00 93.06 85 SER A CA 1
ATOM 725 C C . SER A 1 85 ? 8.492 0.841 -10.356 1.00 93.06 85 SER A C 1
ATOM 727 O O . SER A 1 85 ? 7.955 1.801 -9.795 1.00 93.06 85 SER A O 1
ATOM 729 N N . PHE A 1 86 ? 8.611 0.765 -11.684 1.00 94.69 86 PHE A N 1
ATOM 730 C CA . PHE A 1 86 ? 8.084 1.791 -12.583 1.00 94.69 86 PHE A CA 1
ATOM 731 C C . PHE A 1 86 ? 6.555 1.845 -12.548 1.00 94.69 86 PHE A C 1
ATOM 733 O O . PHE A 1 86 ? 5.993 2.938 -12.515 1.00 94.69 86 PHE A O 1
ATOM 740 N N . ALA A 1 87 ? 5.879 0.696 -12.487 1.00 94.69 87 ALA A N 1
ATOM 741 C CA . ALA A 1 87 ? 4.425 0.618 -12.417 1.00 94.69 87 ALA A CA 1
ATOM 742 C C . ALA A 1 87 ? 3.915 1.225 -11.105 1.00 94.69 87 ALA A C 1
ATOM 744 O O . ALA A 1 87 ? 3.006 2.054 -11.119 1.00 94.69 87 ALA A O 1
ATOM 745 N N . ALA A 1 88 ? 4.542 0.892 -9.972 1.00 95.56 88 ALA A N 1
ATOM 746 C CA . ALA A 1 88 ? 4.213 1.503 -8.690 1.00 95.56 88 ALA A CA 1
ATOM 747 C C . ALA A 1 88 ? 4.417 3.024 -8.732 1.00 95.56 88 ALA A C 1
ATOM 749 O O . ALA A 1 88 ? 3.515 3.767 -8.343 1.00 95.56 88 ALA A O 1
ATOM 750 N N . SER A 1 89 ? 5.554 3.502 -9.254 1.00 95.12 89 SER A N 1
ATOM 751 C CA . SER A 1 89 ? 5.801 4.944 -9.370 1.00 95.12 89 SER A CA 1
ATOM 752 C C . SER A 1 89 ? 4.793 5.642 -10.283 1.00 95.12 89 SER A C 1
ATOM 754 O O . SER A 1 89 ? 4.300 6.717 -9.948 1.00 95.12 89 SER A O 1
ATOM 756 N N . PHE A 1 90 ? 4.420 5.016 -11.398 1.00 93.94 90 PHE A N 1
ATOM 757 C CA . PHE A 1 90 ? 3.397 5.529 -12.303 1.00 93.94 90 PHE A CA 1
ATOM 758 C C . PHE A 1 90 ? 2.047 5.695 -11.605 1.00 93.94 90 PHE A C 1
ATOM 760 O O . PHE A 1 90 ? 1.444 6.761 -11.706 1.00 93.94 90 PHE A O 1
ATOM 767 N N . VAL A 1 91 ? 1.596 4.696 -10.841 1.00 93.81 91 VAL A N 1
ATOM 768 C CA . VAL A 1 91 ? 0.354 4.808 -10.062 1.00 93.81 91 VAL A CA 1
ATOM 769 C C . VAL A 1 91 ? 0.451 5.937 -9.032 1.00 93.81 91 VAL A C 1
ATOM 771 O O . VAL A 1 91 ? -0.474 6.741 -8.917 1.00 93.81 91 VAL A O 1
ATOM 774 N N . LEU A 1 92 ? 1.575 6.039 -8.312 1.00 94.50 92 LEU A N 1
ATOM 775 C CA . LEU A 1 92 ? 1.778 7.075 -7.295 1.00 94.50 92 LEU A CA 1
ATOM 776 C C . LEU A 1 92 ? 1.801 8.489 -7.882 1.00 94.50 92 LEU A C 1
ATOM 778 O O . LEU A 1 92 ? 1.240 9.397 -7.275 1.00 94.50 92 LEU A O 1
ATOM 782 N N . GLN A 1 93 ? 2.423 8.676 -9.047 1.00 91.50 93 GLN A N 1
ATOM 783 C CA . GLN A 1 93 ? 2.503 9.961 -9.751 1.00 91.50 93 GLN A CA 1
ATOM 784 C C . GLN A 1 93 ? 1.194 10.373 -10.427 1.00 91.50 93 GLN A C 1
ATOM 786 O O . GLN A 1 93 ? 1.036 11.533 -10.798 1.00 91.50 93 GLN A O 1
ATOM 791 N N . ASN A 1 94 ? 0.232 9.457 -10.536 1.00 89.50 94 ASN A N 1
ATOM 792 C CA . ASN A 1 94 ? -1.062 9.693 -11.163 1.00 89.50 94 ASN A CA 1
ATOM 793 C C . ASN A 1 94 ? -2.217 9.461 -10.166 1.00 89.50 94 ASN A C 1
ATOM 795 O O . ASN A 1 94 ? -3.140 8.685 -10.440 1.00 89.50 94 ASN A O 1
ATOM 799 N N . PRO A 1 95 ? -2.212 10.129 -8.992 1.00 89.62 95 PRO A N 1
ATOM 800 C CA . PRO A 1 95 ? -3.134 9.810 -7.907 1.00 89.62 95 PRO A CA 1
ATOM 801 C C . PRO A 1 95 ? -4.597 10.067 -8.285 1.00 89.62 95 PRO A C 1
ATOM 803 O O . PRO A 1 95 ? -5.472 9.366 -7.789 1.00 89.62 95 PRO A O 1
ATOM 806 N N . SER A 1 96 ? -4.887 10.994 -9.202 1.00 85.00 96 SER A N 1
ATOM 807 C CA . SER A 1 96 ? -6.247 11.337 -9.648 1.00 85.00 96 SER A CA 1
ATOM 808 C C . SER A 1 96 ? -7.056 10.155 -10.205 1.00 85.00 96 SER A C 1
ATOM 810 O O . SER A 1 96 ? -8.279 10.135 -10.059 1.00 85.00 96 SER A O 1
ATOM 812 N N . PHE A 1 97 ? -6.412 9.146 -10.800 1.00 83.31 97 PHE A N 1
ATOM 813 C CA . PHE A 1 97 ? -7.110 7.984 -11.371 1.00 83.31 97 PHE A CA 1
ATOM 814 C C . PHE A 1 97 ? -7.507 6.942 -10.316 1.00 83.31 97 PHE A C 1
ATOM 816 O O . PHE A 1 97 ? -8.516 6.233 -10.469 1.00 83.31 97 PHE A O 1
ATOM 823 N N . PHE A 1 98 ? -6.738 6.877 -9.226 1.00 84.81 98 PHE A N 1
ATOM 824 C CA . PHE A 1 98 ? -6.828 5.837 -8.200 1.00 84.81 98 PHE A CA 1
ATOM 825 C C . PHE A 1 98 ? -7.349 6.351 -6.855 1.00 84.81 98 PHE A C 1
ATOM 827 O O . PHE A 1 98 ? -7.836 5.566 -6.041 1.00 84.81 98 PHE A O 1
ATOM 834 N N . SER A 1 99 ? -7.312 7.665 -6.623 1.00 88.88 99 SER A N 1
ATOM 835 C CA . SER A 1 99 ? -7.666 8.282 -5.345 1.00 88.88 99 SER A CA 1
ATOM 836 C C . SER A 1 99 ? -9.143 8.187 -5.006 1.00 88.88 99 SER A C 1
ATOM 838 O O . SER A 1 99 ? -9.476 8.242 -3.832 1.00 88.88 99 SER A O 1
ATOM 840 N N . GLY A 1 100 ? -10.040 7.984 -5.976 1.00 92.75 100 GLY A N 1
ATOM 841 C CA . GLY A 1 100 ? -11.486 8.000 -5.727 1.00 92.75 100 GLY A CA 1
ATOM 842 C C . GLY A 1 100 ? -11.948 7.053 -4.609 1.00 92.75 100 GLY A C 1
ATOM 843 O O . GLY A 1 100 ? -12.739 7.454 -3.756 1.00 92.75 100 GLY A O 1
ATOM 844 N N . VAL A 1 101 ? -11.439 5.815 -4.570 1.00 95.56 101 VAL A N 1
ATOM 845 C CA . VAL A 1 101 ? -11.753 4.861 -3.486 1.00 95.56 101 VAL A CA 1
ATOM 846 C C . VAL A 1 101 ? -11.013 5.216 -2.190 1.00 95.56 101 VAL A C 1
ATOM 848 O O . VAL A 1 101 ? -11.597 5.147 -1.110 1.00 95.56 101 VAL A O 1
ATOM 851 N N . ILE A 1 102 ? -9.772 5.694 -2.290 1.00 96.62 102 ILE A N 1
ATOM 852 C CA . ILE A 1 102 ? -8.949 6.095 -1.139 1.00 96.62 102 ILE A CA 1
ATOM 853 C C . ILE A 1 102 ? -9.544 7.309 -0.424 1.00 96.62 102 ILE A C 1
ATOM 855 O O . ILE A 1 102 ? -9.616 7.323 0.798 1.00 96.62 102 ILE A O 1
ATOM 859 N N . ASP A 1 103 ? -10.058 8.288 -1.162 1.00 96.75 103 ASP A N 1
ATOM 860 C CA . ASP A 1 103 ? -10.723 9.477 -0.635 1.00 96.75 103 ASP A CA 1
ATOM 861 C C . ASP A 1 103 ? -12.031 9.119 0.083 1.00 96.75 103 ASP A C 1
ATOM 863 O O . ASP A 1 103 ? -12.332 9.680 1.140 1.00 96.75 103 ASP A O 1
ATOM 867 N N . LYS A 1 104 ? -12.792 8.140 -0.431 1.00 96.38 104 LYS A N 1
ATOM 868 C CA . LYS A 1 104 ? -13.990 7.621 0.253 1.00 96.38 104 LYS A CA 1
ATOM 869 C C . LYS A 1 104 ? -13.629 6.966 1.586 1.00 96.38 104 LYS A C 1
ATOM 871 O O . LYS A 1 104 ? -14.232 7.305 2.606 1.00 96.38 104 LYS A O 1
ATOM 876 N N . LEU A 1 105 ? -12.634 6.077 1.587 1.00 97.00 105 LEU A N 1
ATOM 877 C CA . LEU A 1 105 ? -12.133 5.419 2.798 1.00 97.00 105 LEU A CA 1
ATOM 878 C C . LEU A 1 105 ? -11.577 6.439 3.800 1.00 97.00 105 LEU A C 1
ATOM 880 O O . LEU A 1 105 ? -11.921 6.416 4.978 1.00 97.00 105 LEU A O 1
ATOM 884 N N . SER A 1 106 ? -10.793 7.397 3.315 1.00 97.38 106 SER A N 1
ATOM 885 C CA . SER A 1 106 ? -10.211 8.485 4.099 1.00 97.38 106 SER A CA 1
ATOM 886 C C . SER A 1 106 ? -11.268 9.334 4.788 1.00 97.38 106 SER A C 1
ATOM 888 O O . SER A 1 106 ? -11.161 9.607 5.979 1.00 97.38 106 SER A O 1
ATOM 890 N N . LYS A 1 107 ? -12.344 9.691 4.080 1.00 96.62 107 LYS A N 1
ATOM 891 C CA . LYS A 1 107 ? -13.466 10.437 4.660 1.00 96.62 107 LYS A CA 1
ATOM 892 C C . LYS A 1 107 ? -14.177 9.645 5.760 1.00 96.62 107 LYS A C 1
ATOM 894 O O . LYS A 1 107 ? -14.606 10.221 6.758 1.00 96.62 107 LYS A O 1
ATOM 899 N N . LYS A 1 108 ? -14.311 8.326 5.597 1.00 96.00 108 LYS A N 1
ATOM 900 C CA . LYS A 1 108 ? -14.883 7.451 6.631 1.00 96.00 108 LYS A CA 1
ATOM 901 C C . LYS A 1 108 ? -13.972 7.382 7.856 1.00 96.00 108 LYS A C 1
ATOM 903 O O . LYS A 1 108 ? -14.455 7.576 8.967 1.00 96.00 108 LYS A O 1
ATOM 908 N N . LEU A 1 109 ? -12.665 7.220 7.654 1.00 96.50 109 LEU A N 1
ATOM 909 C CA . LEU A 1 109 ? -11.685 7.238 8.738 1.00 96.50 109 LEU A CA 1
ATOM 910 C C . LEU A 1 109 ? -11.629 8.603 9.444 1.00 96.50 109 LEU A C 1
ATOM 912 O O . LEU A 1 109 ? -11.620 8.652 10.670 1.00 96.50 109 LEU A O 1
ATOM 916 N N . PHE A 1 110 ? -11.697 9.713 8.704 1.00 96.75 110 PHE A N 1
ATOM 917 C CA . PHE A 1 110 ? -11.797 11.064 9.265 1.00 96.75 110 PHE A CA 1
ATOM 918 C C . PHE A 1 110 ? -12.956 11.178 10.260 1.00 96.75 110 PHE A C 1
ATOM 920 O O . PHE A 1 110 ? -12.779 11.698 11.360 1.00 96.75 110 PHE A O 1
ATOM 927 N N . ASN A 1 111 ? -14.135 10.655 9.909 1.00 94.75 111 ASN A N 1
ATOM 928 C CA . ASN A 1 111 ? -15.312 10.699 10.780 1.00 94.75 111 ASN A CA 1
ATOM 929 C C . ASN A 1 111 ? -15.131 9.915 12.087 1.00 94.75 111 ASN A C 1
ATOM 931 O O . ASN A 1 111 ? -15.776 10.256 13.076 1.00 94.75 111 ASN A O 1
ATOM 935 N N . ILE A 1 112 ? -14.284 8.883 12.094 1.00 94.56 112 ILE A N 1
ATOM 936 C CA . ILE A 1 112 ? -13.939 8.124 13.301 1.00 94.56 112 ILE A CA 1
ATOM 937 C C . ILE A 1 112 ? -12.930 8.927 14.128 1.00 94.56 112 ILE A C 1
ATOM 939 O O . ILE A 1 112 ? -13.195 9.240 15.285 1.00 94.56 112 ILE A O 1
ATOM 943 N N . ILE A 1 113 ? -11.798 9.320 13.528 1.00 94.44 113 ILE A N 1
ATOM 944 C CA . ILE A 1 113 ? -10.691 9.974 14.247 1.00 94.44 113 ILE A CA 1
ATOM 945 C C . ILE A 1 113 ? -11.090 11.349 14.800 1.00 94.44 113 ILE A C 1
ATOM 947 O O . ILE A 1 113 ? -10.717 11.694 15.920 1.00 94.44 113 ILE A O 1
ATOM 951 N N . SER A 1 114 ? -11.881 12.127 14.056 1.00 94.00 114 SER A N 1
ATOM 952 C CA . SER A 1 114 ? -12.340 13.460 14.487 1.00 94.00 114 SER A CA 1
ATOM 953 C C . SER A 1 114 ? -13.279 13.431 15.696 1.00 94.00 114 SER A C 1
ATOM 955 O O . SER A 1 114 ? -13.417 14.444 16.376 1.00 94.00 114 SER A O 1
ATOM 957 N N . LYS A 1 115 ? -13.901 12.281 15.985 1.00 93.19 115 LYS A N 1
ATOM 958 C CA . LYS A 1 115 ? -14.834 12.097 17.106 1.00 93.19 115 LYS A CA 1
ATOM 959 C C . LYS A 1 115 ? -14.203 11.433 18.331 1.00 93.19 115 LYS A C 1
ATOM 961 O O . LYS A 1 115 ? -14.917 11.177 19.295 1.00 93.19 115 LYS A O 1
ATOM 966 N N . ILE A 1 116 ? -12.900 11.144 18.300 1.00 92.38 116 ILE A N 1
ATOM 967 C CA . ILE A 1 116 ? -12.197 10.527 19.429 1.00 92.38 116 ILE A CA 1
ATOM 968 C C . ILE A 1 116 ? -12.224 11.466 20.640 1.00 92.38 116 ILE A C 1
ATOM 970 O O . ILE A 1 116 ? -11.644 12.554 20.608 1.00 92.38 116 ILE A O 1
ATOM 974 N N . ASP A 1 117 ? -12.851 11.006 21.721 1.00 92.25 117 ASP A N 1
ATOM 975 C CA . ASP A 1 117 ? -12.730 11.573 23.059 1.00 92.25 117 ASP A CA 1
ATOM 976 C C . ASP A 1 117 ? -11.509 10.962 23.751 1.00 92.25 117 ASP A C 1
ATOM 978 O O . ASP A 1 117 ? -11.496 9.789 24.122 1.00 92.25 117 ASP A O 1
ATOM 982 N N . GLU A 1 118 ? -10.473 11.771 23.957 1.00 89.88 118 GLU A N 1
ATOM 983 C CA . GLU A 1 118 ? -9.218 11.340 24.586 1.00 89.88 118 GLU A CA 1
ATOM 984 C C . GLU A 1 118 ? -9.384 10.935 26.061 1.00 89.88 118 GLU A C 1
ATOM 986 O O . GLU A 1 118 ? -8.489 10.314 26.634 1.00 89.88 118 GLU A O 1
ATOM 991 N N . ARG A 1 119 ? -10.536 11.238 26.677 1.00 93.38 119 ARG A N 1
ATOM 992 C CA . ARG A 1 119 ? -10.906 10.742 28.013 1.00 93.38 119 ARG A CA 1
ATOM 993 C C . ARG A 1 119 ? -11.386 9.290 27.987 1.00 93.38 119 ARG A C 1
ATOM 995 O O . ARG A 1 119 ? -11.356 8.622 29.018 1.00 93.38 119 ARG A O 1
ATOM 1002 N N . ASN A 1 120 ? -11.816 8.787 26.829 1.00 95.75 120 ASN A N 1
ATOM 1003 C CA . ASN A 1 120 ? -12.154 7.385 26.642 1.00 95.75 120 ASN A CA 1
ATOM 1004 C C . ASN A 1 120 ? -10.885 6.593 26.288 1.00 95.75 120 ASN A C 1
ATOM 1006 O O . ASN A 1 120 ? -10.321 6.741 25.204 1.00 95.75 120 ASN A O 1
ATOM 1010 N N . ASN A 1 121 ? -10.463 5.701 27.188 1.00 95.44 121 ASN A N 1
ATOM 1011 C CA . ASN A 1 121 ? -9.230 4.923 27.027 1.00 95.44 121 ASN A CA 1
ATOM 1012 C C . ASN A 1 121 ? -9.195 4.069 25.746 1.00 95.44 121 ASN A C 1
ATOM 1014 O O . ASN A 1 121 ? -8.124 3.890 25.169 1.00 95.44 121 ASN A O 1
ATOM 1018 N N . PHE A 1 122 ? -10.334 3.552 25.277 1.00 94.94 122 PHE A N 1
ATOM 1019 C CA . PHE A 1 122 ? -10.388 2.733 24.062 1.00 94.94 122 PHE A CA 1
ATOM 1020 C C . PHE A 1 122 ? -10.248 3.582 22.799 1.00 94.94 122 PHE A C 1
ATOM 1022 O O . PHE A 1 122 ? -9.478 3.226 21.906 1.00 94.94 122 PHE A O 1
ATOM 1029 N N . GLN A 1 123 ? -10.927 4.730 22.749 1.00 95.19 123 GLN A N 1
ATOM 1030 C CA . GLN A 1 123 ? -10.807 5.667 21.629 1.00 95.19 123 GLN A CA 1
ATOM 1031 C C . GLN A 1 123 ? -9.411 6.293 21.574 1.00 95.19 123 GLN A C 1
ATOM 1033 O O . GLN A 1 123 ? -8.795 6.336 20.510 1.00 95.19 123 GLN A O 1
ATOM 1038 N N . LYS A 1 124 ? -8.860 6.682 22.730 1.00 94.81 124 LYS A N 1
ATOM 1039 C CA . LYS A 1 124 ? -7.476 7.149 22.837 1.00 94.81 124 LYS A CA 1
ATOM 1040 C C . LYS A 1 124 ? -6.482 6.095 22.345 1.00 94.81 124 LYS A C 1
ATOM 1042 O O . LYS A 1 124 ? -5.598 6.413 21.561 1.00 94.81 124 LYS A O 1
ATOM 1047 N N . LYS A 1 125 ? -6.664 4.826 22.724 1.00 96.25 125 LYS A N 1
ATOM 1048 C CA . LYS A 1 125 ? -5.785 3.728 22.291 1.00 96.25 125 LYS A CA 1
ATOM 1049 C C . LYS A 1 125 ? -5.765 3.527 20.771 1.00 96.25 125 LYS A C 1
ATOM 1051 O O . LYS A 1 125 ? -4.713 3.174 20.244 1.00 96.25 125 LYS A O 1
ATOM 1056 N N . LEU A 1 126 ? -6.883 3.746 20.072 1.00 95.69 126 LEU A N 1
ATOM 1057 C CA . LEU A 1 126 ? -6.898 3.757 18.602 1.00 95.69 126 LEU A CA 1
ATOM 1058 C C . LEU A 1 126 ? -5.998 4.871 18.058 1.00 95.69 126 LEU A C 1
ATOM 1060 O O . LEU A 1 126 ? -5.160 4.616 17.195 1.00 95.69 126 LEU A O 1
ATOM 1064 N N . TYR A 1 127 ? -6.167 6.091 18.569 1.00 93.62 127 TYR A N 1
ATOM 1065 C CA . TYR A 1 127 ? -5.381 7.240 18.128 1.00 93.62 127 TYR A CA 1
ATOM 1066 C C . TYR A 1 127 ? -3.880 7.044 18.398 1.00 93.62 127 TYR A C 1
ATOM 1068 O O . TYR A 1 127 ? -3.081 7.130 17.466 1.00 93.62 127 TYR A O 1
ATOM 1076 N N . ASP A 1 128 ? -3.515 6.685 19.632 1.00 94.69 128 ASP A N 1
ATOM 1077 C CA . ASP A 1 128 ? -2.126 6.451 20.043 1.00 94.69 128 ASP A CA 1
ATOM 1078 C C . ASP A 1 128 ? -1.469 5.348 19.194 1.00 94.69 128 ASP A C 1
ATOM 1080 O O . ASP A 1 128 ? -0.283 5.418 18.865 1.00 94.69 128 ASP A O 1
ATOM 1084 N N . PHE A 1 129 ? -2.234 4.315 18.816 1.00 95.88 129 PHE A N 1
ATOM 1085 C CA . PHE A 1 129 ? -1.740 3.262 17.933 1.00 95.88 129 PHE A CA 1
ATOM 1086 C C . PHE A 1 129 ? -1.451 3.785 16.527 1.00 95.88 129 PHE A C 1
ATOM 1088 O O . PHE A 1 129 ? -0.366 3.523 16.010 1.00 95.88 129 PHE A O 1
ATOM 1095 N N . ILE A 1 130 ? -2.394 4.513 15.920 1.00 95.31 130 ILE A N 1
ATOM 1096 C CA . ILE A 1 130 ? -2.221 5.062 14.571 1.00 95.31 130 ILE A CA 1
ATOM 1097 C C . ILE A 1 130 ? -1.003 5.983 14.544 1.00 95.31 130 ILE A C 1
ATOM 1099 O O . ILE A 1 130 ? -0.106 5.777 13.734 1.00 95.31 130 ILE A O 1
ATOM 1103 N N . GLU A 1 131 ? -0.915 6.935 15.474 1.00 94.12 131 GLU A N 1
ATOM 1104 C CA . GLU A 1 131 ? 0.219 7.858 15.551 1.00 94.12 131 GLU A CA 1
ATOM 1105 C C . GLU A 1 131 ? 1.553 7.110 15.688 1.00 94.12 131 GLU A C 1
ATOM 1107 O O . GLU A 1 131 ? 2.526 7.416 14.992 1.00 94.12 131 GLU A O 1
ATOM 1112 N N . LYS A 1 132 ? 1.602 6.075 16.533 1.00 94.44 132 LYS A N 1
ATOM 1113 C CA . LYS A 1 132 ? 2.802 5.254 16.725 1.00 94.44 132 LYS A CA 1
ATOM 1114 C C . LYS A 1 132 ? 3.170 4.419 15.496 1.00 94.44 132 LYS A C 1
ATOM 1116 O O . LYS A 1 132 ? 4.356 4.219 15.251 1.00 94.44 132 LYS A O 1
ATOM 1121 N N . ASP A 1 133 ? 2.197 3.895 14.759 1.00 93.94 133 ASP A N 1
ATOM 1122 C CA . ASP A 1 133 ? 2.432 3.048 13.580 1.00 93.94 133 ASP A CA 1
ATOM 1123 C C . ASP A 1 133 ? 2.801 3.884 12.340 1.00 93.94 133 ASP A C 1
ATOM 1125 O O . ASP A 1 133 ? 3.523 3.394 11.472 1.00 93.94 133 ASP A O 1
ATOM 1129 N N . THR A 1 134 ? 2.383 5.156 12.264 1.00 94.12 134 THR A N 1
ATOM 1130 C CA . THR A 1 134 ? 2.633 6.023 11.095 1.00 94.12 134 THR A CA 1
ATOM 1131 C C . THR A 1 134 ? 3.792 7.015 11.238 1.00 94.12 134 THR A C 1
ATOM 1133 O O . THR A 1 134 ? 4.235 7.591 10.243 1.00 94.12 134 THR A O 1
ATOM 1136 N N . SER A 1 135 ? 4.297 7.239 12.451 1.00 93.56 135 SER A N 1
ATOM 1137 C CA . SER A 1 135 ? 5.424 8.140 12.745 1.00 93.56 135 SER A CA 1
ATOM 1138 C C . SER A 1 135 ? 6.855 7.556 12.753 1.00 93.56 135 SER A C 1
ATOM 1140 O O . SER A 1 135 ? 7.786 8.374 12.835 1.00 93.56 135 SER A O 1
ATOM 1142 N N . PRO A 1 136 ? 7.121 6.229 12.664 1.00 90.25 136 PRO A N 1
ATOM 1143 C CA . PRO A 1 136 ? 8.487 5.712 12.722 1.00 90.25 136 PRO A CA 1
ATOM 1144 C C . PRO A 1 136 ? 9.408 6.297 11.647 1.00 90.25 136 PRO A C 1
ATOM 1146 O O . PRO A 1 136 ? 9.018 6.529 10.502 1.00 90.25 136 PRO A O 1
ATOM 1149 N N . GLU A 1 137 ? 10.673 6.516 12.004 1.00 87.94 137 GLU A N 1
ATOM 1150 C CA . GLU A 1 137 ? 11.676 6.972 11.045 1.00 87.94 137 GLU A CA 1
ATOM 1151 C C . GLU A 1 137 ? 11.906 5.917 9.950 1.00 87.94 137 GLU A C 1
ATOM 1153 O O . GLU A 1 137 ? 12.092 4.732 10.231 1.00 87.94 137 GLU A O 1
ATOM 1158 N N . GLY A 1 138 ? 11.908 6.356 8.690 1.00 85.50 138 GLY A N 1
ATOM 1159 C CA . GLY A 1 138 ? 12.005 5.465 7.536 1.00 85.50 138 GLY A CA 1
ATOM 1160 C C . GLY A 1 138 ? 10.686 4.798 7.135 1.00 85.50 138 GLY A C 1
ATOM 1161 O O . GLY A 1 138 ? 10.702 3.950 6.244 1.00 85.50 138 GLY A O 1
ATOM 1162 N N . GLN A 1 139 ? 9.561 5.168 7.750 1.00 89.81 139 GLN A N 1
ATOM 1163 C CA . GLN A 1 139 ? 8.238 4.767 7.287 1.00 89.81 139 GLN A CA 1
ATOM 1164 C C . GLN A 1 139 ? 7.896 5.469 5.966 1.00 89.81 139 GLN A C 1
ATOM 1166 O O . GLN A 1 139 ? 7.957 6.693 5.865 1.00 89.81 139 GLN A O 1
ATOM 1171 N N . PHE A 1 140 ? 7.488 4.703 4.957 1.00 91.94 140 PHE A N 1
ATOM 1172 C CA . PHE A 1 140 ? 7.006 5.267 3.701 1.00 91.94 140 PHE A CA 1
ATOM 1173 C C . PHE A 1 140 ? 5.669 5.986 3.934 1.00 91.94 140 PHE A C 1
ATOM 1175 O O . PHE A 1 140 ? 4.724 5.370 4.434 1.00 91.94 140 PHE A O 1
ATOM 1182 N N . GLY A 1 141 ? 5.611 7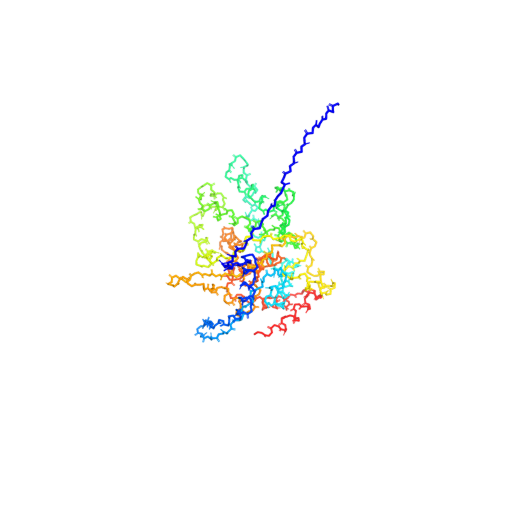.286 3.620 1.00 92.12 141 GLY A N 1
ATOM 1183 C CA . GLY A 1 141 ? 4.468 8.148 3.951 1.00 92.12 141 GLY A CA 1
ATOM 1184 C C . GLY A 1 141 ? 4.416 8.603 5.409 1.00 92.12 141 GLY A C 1
ATOM 1185 O O . GLY A 1 141 ? 3.327 8.782 5.943 1.00 92.12 141 GLY A O 1
ATOM 1186 N N . ARG A 1 142 ? 5.567 8.735 6.077 1.00 92.94 142 ARG A N 1
ATOM 1187 C CA . ARG A 1 142 ? 5.668 9.117 7.493 1.00 92.94 142 ARG A CA 1
ATOM 1188 C C . ARG A 1 142 ? 4.881 10.388 7.849 1.00 92.94 142 ARG A C 1
ATOM 1190 O O . ARG A 1 142 ? 4.891 11.366 7.103 1.00 92.94 142 ARG A O 1
ATOM 1197 N N . PHE A 1 143 ? 4.309 10.388 9.052 1.00 92.12 143 PHE A N 1
ATOM 1198 C CA . PHE A 1 143 ? 3.742 11.564 9.722 1.00 92.12 143 PHE A CA 1
ATOM 1199 C C . PHE A 1 143 ? 4.718 12.123 10.764 1.00 92.12 143 PHE A C 1
ATOM 1201 O O . PHE A 1 143 ? 5.388 11.360 11.466 1.00 92.12 143 PHE A O 1
ATOM 1208 N N . THR A 1 144 ? 4.802 13.448 10.874 1.00 85.25 144 THR A N 1
ATOM 1209 C CA . THR A 1 144 ? 5.749 14.143 11.768 1.00 85.25 144 THR A CA 1
ATOM 1210 C C . THR A 1 144 ? 5.083 15.143 12.711 1.00 85.25 144 THR A C 1
ATOM 1212 O O . THR A 1 144 ? 5.716 15.555 13.681 1.00 85.25 144 THR A O 1
ATOM 1215 N N . LEU A 1 145 ? 3.821 15.511 12.473 1.00 78.94 145 LEU A N 1
ATOM 1216 C CA . LEU A 1 145 ? 3.111 16.587 13.174 1.00 78.94 145 LEU A CA 1
ATOM 1217 C C . LEU A 1 145 ? 1.829 16.107 13.896 1.00 78.94 145 LEU A C 1
ATOM 1219 O O . LEU A 1 145 ? 0.944 16.910 14.206 1.00 78.94 145 LEU A O 1
ATOM 1223 N N . GLY A 1 146 ? 1.727 14.805 14.188 1.00 82.69 146 GLY A N 1
ATOM 1224 C CA . GLY A 1 146 ? 0.691 14.218 15.052 1.00 82.69 146 GLY A CA 1
ATOM 1225 C C . GLY A 1 146 ? -0.750 14.407 14.552 1.00 82.69 146 GLY A C 1
ATOM 1226 O O . GLY A 1 146 ? -1.025 14.378 13.349 1.00 82.69 146 GLY A O 1
ATOM 1227 N N . LYS A 1 147 ? -1.696 14.602 15.484 1.00 83.81 147 LYS A N 1
ATOM 1228 C CA . LYS A 1 147 ? -3.155 14.568 15.235 1.00 83.81 147 LYS A CA 1
ATOM 1229 C C . LYS A 1 147 ? -3.630 15.522 14.149 1.00 83.81 147 LYS A C 1
ATOM 1231 O O . LYS A 1 147 ? -4.443 15.142 13.309 1.00 83.81 147 LYS A O 1
ATOM 1236 N N . ASN A 1 148 ? -3.141 16.760 14.175 1.00 87.69 148 ASN A N 1
ATOM 1237 C CA . ASN A 1 148 ? -3.589 17.799 13.249 1.00 87.69 148 ASN A CA 1
ATOM 1238 C C . ASN A 1 148 ? -3.197 17.457 11.810 1.00 87.69 148 ASN A C 1
ATOM 1240 O O . ASN A 1 148 ? -4.001 17.626 10.899 1.00 87.69 148 ASN A O 1
ATOM 1244 N N . GLU A 1 149 ? -1.996 16.915 11.604 1.00 92.69 149 GLU A N 1
ATOM 1245 C CA . GLU A 1 149 ? -1.577 16.435 10.287 1.00 92.69 149 GLU A CA 1
ATOM 1246 C C . GLU A 1 149 ? -2.431 15.257 9.825 1.00 92.69 149 GLU A C 1
ATOM 1248 O O . GLU A 1 149 ? -2.896 15.264 8.688 1.00 92.69 149 GLU A O 1
ATOM 1253 N N . ILE A 1 150 ? -2.698 14.285 10.704 1.00 95.19 150 ILE A N 1
ATOM 1254 C CA . ILE A 1 150 ? -3.558 13.134 10.392 1.00 95.19 150 ILE A CA 1
ATOM 1255 C C . ILE A 1 150 ? -4.942 13.601 9.931 1.00 95.19 150 ILE A C 1
ATOM 1257 O O . ILE A 1 150 ? -5.409 13.190 8.869 1.00 95.19 150 ILE A O 1
ATOM 1261 N N . LEU A 1 151 ? -5.591 14.482 10.695 1.00 95.12 151 LEU A N 1
ATOM 1262 C CA . LEU A 1 151 ? -6.917 14.996 10.352 1.00 95.12 151 LEU A CA 1
ATOM 1263 C C . LEU A 1 151 ? -6.905 15.784 9.038 1.00 95.12 151 LEU A C 1
ATOM 1265 O O . LEU A 1 151 ? -7.774 15.559 8.196 1.0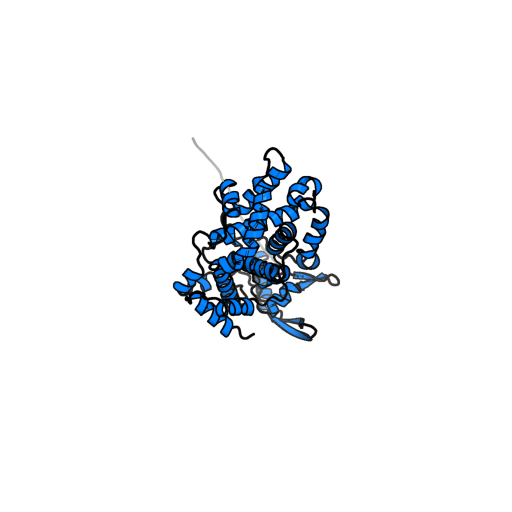0 95.12 151 LEU A O 1
ATOM 1269 N N . ASN A 1 152 ? -5.903 16.643 8.833 1.00 95.06 152 ASN A N 1
ATOM 1270 C CA . ASN A 1 152 ? -5.764 17.421 7.602 1.00 95.06 152 ASN A CA 1
ATOM 1271 C C . ASN A 1 152 ? -5.587 16.511 6.382 1.00 95.06 152 ASN A C 1
ATOM 1273 O O . ASN A 1 152 ? -6.310 16.659 5.398 1.00 95.06 152 ASN A O 1
ATOM 1277 N N . VAL A 1 153 ? -4.678 15.534 6.458 1.00 96.31 153 VAL A N 1
ATOM 1278 C CA . VAL A 1 153 ? -4.442 14.559 5.384 1.00 96.31 153 VAL A CA 1
ATOM 1279 C C . VAL A 1 153 ? -5.712 13.778 5.066 1.00 96.31 153 VAL A C 1
ATOM 1281 O O . VAL A 1 153 ? -6.014 13.567 3.894 1.00 96.31 153 VAL A O 1
ATOM 1284 N N . LEU A 1 154 ? -6.471 13.360 6.083 1.00 96.38 154 LEU A N 1
ATOM 1285 C CA . LEU A 1 154 ? -7.690 12.585 5.868 1.00 96.38 154 LEU A CA 1
ATOM 1286 C C . LEU A 1 154 ? -8.818 13.396 5.208 1.00 96.38 154 LEU A C 1
ATOM 1288 O O . LEU A 1 154 ? -9.667 12.816 4.524 1.00 96.38 154 LEU A O 1
ATOM 1292 N N . GLN A 1 155 ? -8.840 14.712 5.427 1.00 94.44 155 GLN A N 1
ATOM 1293 C CA . GLN A 1 155 ? -9.896 15.609 4.964 1.00 94.44 155 GLN A CA 1
ATOM 1294 C C . GLN A 1 155 ? -9.704 16.075 3.514 1.00 94.44 155 GLN A C 1
ATOM 1296 O O . GLN A 1 155 ? -10.685 16.208 2.778 1.00 94.44 155 GLN A O 1
ATOM 1301 N N . VAL A 1 156 ? -8.464 16.354 3.105 1.00 93.75 156 VAL A N 1
ATOM 1302 C CA . VAL A 1 156 ? -8.156 16.860 1.757 1.00 93.75 156 VAL A CA 1
ATOM 1303 C C . VAL A 1 156 ? -8.225 15.748 0.711 1.00 93.75 156 VAL A C 1
ATOM 1305 O O . VAL A 1 156 ? -8.170 14.569 1.049 1.00 93.75 156 VAL A O 1
ATOM 1308 N N . LYS A 1 157 ? -8.352 16.089 -0.576 1.00 92.12 157 LYS A N 1
ATOM 1309 C CA . LYS A 1 157 ? -8.288 15.100 -1.669 1.00 92.12 157 LYS A CA 1
ATOM 1310 C C . LYS A 1 157 ? -6.862 14.582 -1.861 1.00 92.12 157 LYS A C 1
ATOM 1312 O O . LYS A 1 157 ? -5.906 15.271 -1.533 1.00 92.12 157 LYS A O 1
ATOM 1317 N N . SER A 1 158 ? -6.715 13.363 -2.378 1.00 91.31 158 SER A N 1
ATOM 1318 C CA . SER A 1 158 ? -5.402 12.836 -2.776 1.00 91.31 158 SER A CA 1
ATOM 1319 C C . SER A 1 158 ? -5.060 13.261 -4.194 1.00 91.31 158 SER A C 1
ATOM 1321 O O . SER A 1 158 ? -5.298 12.525 -5.149 1.00 91.31 158 SER A O 1
ATOM 1323 N N . ASP A 1 159 ? -4.524 14.468 -4.313 1.00 89.12 159 ASP A N 1
ATOM 1324 C CA . ASP A 1 159 ? -4.047 15.069 -5.560 1.00 89.12 159 ASP A CA 1
ATOM 1325 C C . ASP A 1 159 ? -2.522 14.996 -5.721 1.00 89.12 159 ASP A C 1
ATOM 1327 O O . ASP A 1 159 ? -2.023 15.084 -6.840 1.00 89.12 159 ASP A O 1
ATOM 1331 N N . THR A 1 160 ? -1.787 14.762 -4.633 1.00 93.62 160 THR A N 1
ATOM 1332 C CA . THR A 1 160 ? -0.339 14.537 -4.651 1.00 93.62 160 THR A CA 1
ATOM 1333 C C . THR A 1 160 ? 0.022 13.100 -4.268 1.00 93.62 160 THR A C 1
ATOM 1335 O O . THR A 1 160 ? -0.697 12.465 -3.479 1.00 93.62 160 THR A O 1
ATOM 1338 N N . PRO A 1 161 ? 1.161 12.576 -4.757 1.00 94.75 161 PRO A N 1
ATOM 1339 C CA . PRO A 1 161 ? 1.652 11.264 -4.345 1.00 94.75 161 PRO A CA 1
ATOM 1340 C C . PRO A 1 161 ? 1.851 11.155 -2.826 1.00 94.75 161 PRO A C 1
ATOM 1342 O O . PRO A 1 161 ? 1.542 10.127 -2.225 1.00 94.75 161 PRO A O 1
ATOM 1345 N N . GLN A 1 162 ? 2.314 12.228 -2.178 1.00 94.81 162 GLN A N 1
ATOM 1346 C CA . GLN A 1 162 ? 2.548 12.274 -0.735 1.00 94.81 162 GLN A CA 1
ATOM 1347 C C . GLN A 1 162 ? 1.243 12.085 0.040 1.00 94.81 162 GLN A C 1
ATOM 1349 O O . GLN A 1 162 ? 1.176 11.245 0.940 1.00 94.81 162 GLN A O 1
ATOM 1354 N N . LEU A 1 163 ? 0.186 12.818 -0.326 1.00 95.12 163 LEU A N 1
ATOM 1355 C CA . LEU A 1 163 ? -1.129 12.678 0.304 1.00 95.12 163 LEU A CA 1
ATOM 1356 C C . LEU A 1 163 ? -1.735 11.299 0.042 1.00 95.12 163 LEU A C 1
ATOM 1358 O O . LEU A 1 163 ? -2.331 10.708 0.942 1.00 95.12 163 LEU A O 1
ATOM 1362 N N . PHE A 1 164 ? -1.571 10.765 -1.169 1.00 96.44 164 PHE A N 1
ATOM 1363 C CA . PHE A 1 164 ? -2.017 9.419 -1.519 1.00 96.44 164 PHE A CA 1
ATOM 1364 C C . PHE A 1 164 ? -1.373 8.352 -0.620 1.00 96.44 164 PHE A C 1
ATOM 1366 O O . PHE A 1 164 ? -2.076 7.585 0.041 1.00 96.44 164 PHE A O 1
ATOM 1373 N N . VAL A 1 165 ? -0.040 8.344 -0.527 1.00 96.81 165 VAL A N 1
ATOM 1374 C CA . VAL A 1 165 ? 0.714 7.378 0.287 1.00 96.81 165 VAL A CA 1
ATOM 1375 C C . VAL A 1 165 ? 0.391 7.529 1.774 1.00 96.81 165 VAL A C 1
ATOM 1377 O O . VAL A 1 165 ? 0.163 6.527 2.453 1.00 96.81 165 VAL A O 1
ATOM 1380 N N . LYS A 1 166 ? 0.304 8.764 2.285 1.00 96.69 166 LYS A N 1
ATOM 1381 C CA . LYS A 1 166 ? -0.053 9.027 3.687 1.00 96.69 166 LYS A CA 1
ATOM 1382 C C . LYS A 1 166 ? -1.436 8.474 4.051 1.00 96.69 166 LYS A C 1
ATOM 1384 O O . LYS A 1 166 ? -1.594 7.876 5.114 1.00 96.69 166 LYS A O 1
ATOM 1389 N N . LYS A 1 167 ? -2.433 8.594 3.169 1.00 97.62 167 LYS A N 1
ATOM 1390 C CA . LYS A 1 167 ? -3.757 7.992 3.405 1.00 97.62 167 LYS A CA 1
ATOM 1391 C C . LYS A 1 167 ? -3.737 6.474 3.356 1.00 97.62 167 LYS A C 1
ATOM 1393 O O . LYS A 1 167 ? -4.352 5.844 4.212 1.00 97.62 167 LYS A O 1
ATOM 1398 N N . MET A 1 168 ? -3.014 5.886 2.403 1.00 97.94 168 MET A N 1
ATOM 1399 C CA . MET A 1 168 ? -2.837 4.431 2.352 1.00 97.94 168 MET A CA 1
ATOM 1400 C C . MET A 1 168 ? -2.214 3.899 3.644 1.00 97.94 168 MET A C 1
ATOM 1402 O O . MET A 1 168 ? -2.685 2.899 4.188 1.00 97.94 168 MET A O 1
ATOM 1406 N N . LEU A 1 169 ? -1.219 4.607 4.185 1.00 97.38 169 LEU A N 1
ATOM 1407 C CA . LEU A 1 169 ? -0.604 4.273 5.465 1.00 97.38 169 LEU A CA 1
ATOM 1408 C C . LEU A 1 169 ? -1.615 4.319 6.623 1.00 97.38 169 LEU A C 1
ATOM 1410 O O . LEU A 1 169 ? -1.660 3.381 7.419 1.00 97.38 169 LEU A O 1
ATOM 1414 N N . LEU A 1 170 ? -2.458 5.354 6.699 1.00 98.06 170 LEU A N 1
ATOM 1415 C CA . LEU A 1 170 ? -3.505 5.458 7.725 1.00 98.06 170 LEU A CA 1
ATOM 1416 C C . LEU A 1 170 ? -4.550 4.337 7.613 1.00 98.06 170 LEU A C 1
ATOM 1418 O O . LEU A 1 170 ? -4.918 3.743 8.626 1.00 98.06 170 LEU A O 1
ATOM 1422 N N . ILE A 1 171 ? -4.986 3.999 6.395 1.00 98.19 171 ILE A N 1
ATOM 1423 C CA . ILE A 1 171 ? -5.922 2.889 6.146 1.00 98.19 171 ILE A CA 1
ATOM 1424 C C . ILE A 1 171 ? -5.291 1.555 6.577 1.00 98.19 171 ILE A C 1
ATOM 1426 O O . ILE A 1 171 ? -5.913 0.788 7.313 1.00 98.19 171 ILE A O 1
ATOM 1430 N N . LYS A 1 172 ? -4.031 1.297 6.195 1.00 97.75 172 LYS A N 1
ATOM 1431 C CA . LYS A 1 172 ? -3.274 0.119 6.652 1.00 97.75 172 LYS A CA 1
ATOM 1432 C C . LYS A 1 172 ? -3.174 0.078 8.178 1.00 97.75 172 LYS A C 1
ATOM 1434 O O . LYS A 1 172 ? -3.301 -0.996 8.767 1.00 97.75 172 LYS A O 1
ATOM 1439 N N . SER A 1 173 ? -2.926 1.221 8.814 1.00 97.50 173 SER A N 1
ATOM 1440 C CA . SER A 1 173 ? -2.760 1.314 10.264 1.00 97.50 173 SER A CA 1
ATOM 1441 C C . SER A 1 173 ? -4.056 0.985 11.003 1.00 97.50 173 SER A C 1
ATOM 1443 O O . SER A 1 173 ? -4.053 0.154 11.912 1.00 97.50 173 SER A O 1
ATOM 1445 N N . LEU A 1 174 ? -5.190 1.520 10.537 1.00 97.94 174 LEU A N 1
ATOM 1446 C CA . LEU A 1 174 ? -6.508 1.148 11.052 1.00 97.94 174 LEU A CA 1
ATOM 1447 C C . LEU A 1 174 ? -6.748 -0.363 10.941 1.00 97.94 174 LEU A C 1
ATOM 1449 O O . LEU A 1 174 ? -7.193 -0.995 11.895 1.00 97.94 174 LEU A O 1
ATOM 1453 N N . GLY A 1 175 ? -6.428 -0.956 9.792 1.00 97.38 175 GLY A N 1
ATOM 1454 C CA . GLY A 1 175 ? -6.585 -2.391 9.578 1.00 97.38 175 GLY A CA 1
ATOM 1455 C C . GLY A 1 175 ? -5.769 -3.239 10.545 1.00 97.38 175 GLY A C 1
ATOM 1456 O O . GLY A 1 175 ? -6.282 -4.200 11.116 1.00 97.38 175 GLY A O 1
ATOM 1457 N N . ALA A 1 176 ? -4.512 -2.851 10.777 1.00 96.06 176 ALA A N 1
ATOM 1458 C CA . ALA A 1 176 ? -3.663 -3.492 11.775 1.00 96.06 176 ALA A CA 1
ATOM 1459 C C . ALA A 1 176 ? -4.277 -3.378 13.178 1.00 96.06 176 ALA A C 1
ATOM 1461 O O . ALA A 1 176 ? -4.347 -4.372 13.897 1.00 96.06 176 ALA A O 1
ATOM 1462 N N . PHE A 1 177 ? -4.802 -2.203 13.537 1.00 97.06 177 PHE A N 1
ATOM 1463 C CA . PHE A 1 177 ? -5.475 -2.007 14.817 1.00 97.06 177 PHE A CA 1
ATOM 1464 C C . PHE A 1 177 ? -6.701 -2.911 14.987 1.00 97.06 177 PHE A C 1
ATOM 1466 O O . PHE A 1 177 ? -6.878 -3.529 16.037 1.00 97.06 177 PHE A O 1
ATOM 1473 N N . ILE A 1 178 ? -7.532 -3.032 13.950 1.00 95.69 178 ILE A N 1
ATOM 1474 C CA . ILE A 1 178 ? -8.730 -3.876 13.983 1.00 95.69 178 ILE A CA 1
ATOM 1475 C C . ILE A 1 178 ? -8.351 -5.343 14.196 1.00 95.69 178 ILE A C 1
ATOM 1477 O O . ILE A 1 178 ? -8.904 -6.017 15.068 1.00 95.69 178 ILE A O 1
ATOM 1481 N N . ILE A 1 179 ? -7.375 -5.830 13.433 1.00 92.38 179 ILE A N 1
ATOM 1482 C CA . ILE A 1 179 ? -6.897 -7.212 13.509 1.00 92.38 179 ILE A CA 1
ATOM 1483 C C . ILE A 1 179 ? -6.263 -7.502 14.876 1.00 92.38 179 ILE A C 1
ATOM 1485 O O . ILE A 1 179 ? -6.552 -8.527 15.492 1.00 92.38 179 ILE A O 1
ATOM 1489 N N . ASP A 1 180 ? -5.401 -6.614 15.368 1.00 92.06 180 ASP A N 1
ATOM 1490 C CA . ASP A 1 180 ? -4.594 -6.894 16.554 1.00 92.06 180 ASP A CA 1
ATOM 1491 C C . ASP A 1 180 ? -5.303 -6.542 17.869 1.00 92.06 180 ASP A C 1
ATOM 1493 O O . ASP A 1 180 ? -4.959 -7.118 18.909 1.00 92.06 180 ASP A O 1
ATOM 1497 N N . PHE A 1 181 ? -6.300 -5.652 17.835 1.00 93.38 181 PHE A N 1
ATOM 1498 C CA . PHE A 1 181 ? -6.999 -5.155 19.020 1.00 93.38 181 PHE A CA 1
ATOM 1499 C C . PHE A 1 181 ? -8.519 -5.234 18.897 1.00 93.38 181 PHE A C 1
ATOM 1501 O O . PHE A 1 181 ? -9.131 -5.957 19.679 1.00 93.38 181 PHE A O 1
ATOM 1508 N N . SER A 1 182 ? -9.140 -4.514 17.957 1.00 91.94 182 SER A N 1
ATOM 1509 C CA . SER A 1 182 ? -10.598 -4.311 18.001 1.00 91.94 182 SER A CA 1
ATOM 1510 C C . SER A 1 182 ? -11.412 -5.589 17.820 1.00 91.94 182 SER A C 1
ATOM 1512 O O . SER A 1 182 ? -12.429 -5.753 18.482 1.00 91.94 182 SER A O 1
ATOM 1514 N N . SER A 1 183 ? -10.946 -6.525 16.994 1.00 90.19 183 SER A N 1
ATOM 1515 C CA . SER A 1 183 ? -11.589 -7.833 16.797 1.00 90.19 183 SER A CA 1
ATOM 1516 C C . SER A 1 183 ? -11.624 -8.702 18.059 1.00 90.19 183 SER A C 1
ATOM 1518 O O . SER A 1 183 ? -12.481 -9.571 18.190 1.00 90.19 183 SER A O 1
ATOM 1520 N N . LYS A 1 184 ? -10.721 -8.454 19.016 1.00 91.94 184 LYS A N 1
ATOM 1521 C CA . LYS A 1 184 ? -10.632 -9.196 20.283 1.00 91.94 184 LYS A CA 1
ATOM 1522 C C . LYS A 1 184 ? -11.532 -8.615 21.373 1.00 91.94 184 LYS A C 1
ATOM 1524 O O . LYS A 1 184 ? -11.708 -9.251 22.406 1.00 91.94 184 LYS A O 1
ATOM 1529 N N . ASP A 1 185 ? -12.061 -7.411 21.160 1.00 91.81 185 ASP A N 1
ATOM 1530 C CA . ASP A 1 185 ? -12.877 -6.681 22.131 1.00 91.81 185 ASP A CA 1
ATOM 1531 C C . ASP A 1 185 ? -13.892 -5.770 21.419 1.00 91.81 185 ASP A C 1
ATOM 1533 O O . ASP A 1 185 ? -13.922 -4.550 21.586 1.00 91.81 185 ASP A O 1
ATOM 1537 N N . ILE A 1 186 ? -14.708 -6.378 20.555 1.00 90.81 186 ILE A N 1
ATOM 1538 C CA . ILE A 1 186 ? -15.608 -5.662 19.639 1.00 90.81 186 ILE A CA 1
ATOM 1539 C C . ILE A 1 186 ? -16.507 -4.668 20.386 1.00 90.81 186 ILE A C 1
ATOM 1541 O O . ILE A 1 186 ? -16.694 -3.551 19.913 1.00 90.81 186 ILE A O 1
ATOM 1545 N N . GLY A 1 187 ? -17.016 -5.039 21.568 1.00 89.19 187 GLY A N 1
ATOM 1546 C CA . GLY A 1 187 ? -17.926 -4.198 22.351 1.00 89.19 187 GLY A CA 1
ATOM 1547 C C . GLY A 1 187 ? -17.313 -2.860 22.772 1.00 89.19 187 GLY A C 1
ATOM 1548 O O . GLY A 1 187 ? -17.967 -1.826 22.664 1.00 89.19 187 GLY A O 1
ATOM 1549 N N . ASN A 1 188 ? -16.041 -2.849 23.181 1.00 92.25 188 ASN A N 1
ATOM 1550 C CA . ASN A 1 188 ? -15.352 -1.611 23.560 1.00 92.25 188 ASN A CA 1
ATOM 1551 C C . ASN A 1 188 ? -14.896 -0.772 22.352 1.00 92.25 188 ASN A C 1
ATOM 1553 O O . ASN A 1 188 ? -14.575 0.410 22.500 1.00 92.25 188 ASN A O 1
ATOM 1557 N N . TYR A 1 189 ? -14.887 -1.365 21.156 1.00 92.75 189 TYR A N 1
ATOM 1558 C CA . TYR A 1 189 ? -14.486 -0.727 19.901 1.00 92.75 189 TYR A CA 1
ATOM 1559 C C . TYR A 1 189 ? -15.640 -0.531 18.904 1.00 92.75 189 TYR A C 1
ATOM 1561 O O . TYR A 1 189 ? -15.389 -0.213 17.743 1.00 92.75 189 TYR A O 1
ATOM 1569 N N . ASP A 1 190 ? -16.899 -0.644 19.340 1.00 90.12 190 ASP A N 1
ATOM 1570 C CA . ASP A 1 190 ? -18.079 -0.561 18.461 1.00 90.12 190 ASP A CA 1
ATOM 1571 C C . ASP A 1 190 ? -18.190 0.775 17.701 1.00 90.12 190 ASP A C 1
ATOM 1573 O O . ASP A 1 190 ? -18.700 0.834 16.583 1.00 90.12 190 ASP A O 1
ATOM 1577 N N . PHE A 1 191 ? -17.590 1.842 18.243 1.00 91.25 191 PHE A N 1
ATOM 1578 C CA . PHE A 1 191 ? -17.491 3.152 17.589 1.00 91.25 191 PHE A CA 1
ATOM 1579 C C . PHE A 1 191 ? -16.734 3.131 16.243 1.00 91.25 191 PHE A C 1
ATOM 1581 O O . PHE A 1 191 ? -16.855 4.079 15.469 1.00 91.25 191 PHE A O 1
ATOM 1588 N N . ILE A 1 192 ? -15.948 2.083 15.962 1.00 92.31 192 ILE A N 1
ATOM 1589 C CA . ILE A 1 192 ? -15.269 1.871 14.672 1.00 92.31 192 ILE A CA 1
ATOM 1590 C C . ILE A 1 192 ? -16.223 1.237 13.651 1.00 92.31 192 ILE A C 1
ATOM 1592 O O . ILE A 1 192 ? -16.107 1.501 12.455 1.00 92.31 192 ILE A O 1
ATOM 1596 N N . PHE A 1 193 ? -17.150 0.398 14.115 1.00 88.88 193 PHE A N 1
ATOM 1597 C CA . PHE A 1 193 ? -17.946 -0.492 13.268 1.00 88.88 193 PHE A CA 1
ATOM 1598 C C . PHE A 1 193 ? -19.342 0.044 12.946 1.00 88.88 193 PHE A C 1
ATOM 1600 O O . PHE A 1 193 ? -20.054 -0.591 12.172 1.00 88.88 193 PHE A O 1
ATOM 1607 N N . ASP A 1 194 ? -19.745 1.176 13.530 1.00 78.06 194 ASP A N 1
ATOM 1608 C CA . ASP A 1 194 ? -21.070 1.784 13.319 1.00 78.06 194 ASP A CA 1
ATOM 1609 C C . ASP A 1 194 ? -22.212 0.768 13.557 1.00 78.06 194 ASP A C 1
ATOM 1611 O O . ASP A 1 194 ? -23.149 0.643 12.770 1.00 78.06 194 ASP A O 1
ATOM 1615 N N . GLY A 1 195 ? -22.077 -0.048 14.613 1.00 70.19 195 GLY A N 1
ATOM 1616 C CA . GLY A 1 195 ? -23.031 -1.100 14.981 1.00 70.19 195 GLY A CA 1
ATOM 1617 C C . GLY A 1 195 ? -22.922 -2.412 14.187 1.00 70.19 195 GLY A C 1
ATOM 1618 O O . GLY A 1 195 ? -23.706 -3.333 14.426 1.00 70.19 195 GLY A O 1
ATOM 1619 N N . LYS A 1 196 ? -21.950 -2.547 13.271 1.00 70.12 196 LYS A N 1
ATOM 1620 C CA . LYS A 1 196 ? -21.709 -3.760 12.457 1.00 70.12 196 LYS A CA 1
ATOM 1621 C C . LYS A 1 196 ? -20.622 -4.687 13.013 1.00 70.12 196 LYS A C 1
ATOM 1623 O O . LYS A 1 196 ? -20.065 -5.510 12.291 1.00 70.12 196 LYS A O 1
ATOM 1628 N N . GLY A 1 197 ? -20.321 -4.600 14.309 1.00 76.44 197 GLY A N 1
ATOM 1629 C CA . GLY A 1 197 ? -19.223 -5.351 14.930 1.00 76.44 197 GLY A CA 1
ATOM 1630 C C . GLY A 1 197 ? -19.294 -6.881 14.776 1.00 76.44 197 GLY A C 1
ATOM 1631 O O . GLY A 1 197 ? -18.266 -7.547 14.860 1.00 76.44 197 GLY A O 1
ATOM 1632 N N . ARG A 1 198 ? -20.477 -7.459 14.514 1.00 72.69 198 ARG A N 1
ATOM 1633 C CA . ARG A 1 198 ? -20.671 -8.921 14.402 1.00 72.69 198 ARG A CA 1
ATOM 1634 C C . ARG A 1 198 ? -19.997 -9.547 13.178 1.00 72.69 198 ARG A C 1
ATOM 1636 O O . ARG A 1 198 ? -19.659 -10.720 13.235 1.00 72.69 198 ARG A O 1
ATOM 1643 N N . GLU A 1 199 ? -19.775 -8.774 12.119 1.00 85.25 199 GLU A N 1
ATOM 1644 C CA . GLU A 1 199 ? -19.216 -9.257 10.844 1.00 85.25 199 GLU A CA 1
ATOM 1645 C C . GLU A 1 199 ? -17.679 -9.159 10.795 1.00 85.25 199 GLU A C 1
ATOM 1647 O O . GLU A 1 199 ? -17.047 -9.591 9.834 1.00 85.25 199 GLU A O 1
ATOM 1652 N N . VAL A 1 200 ? -17.042 -8.592 11.828 1.00 88.94 200 VAL A N 1
ATOM 1653 C CA . VAL A 1 200 ? -15.602 -8.275 11.817 1.00 88.94 200 VAL A CA 1
ATOM 1654 C C . VAL A 1 200 ? -14.738 -9.521 11.629 1.00 88.94 200 VAL A C 1
ATOM 1656 O O . VAL A 1 200 ? -13.768 -9.480 10.874 1.00 88.94 200 VAL A O 1
ATOM 1659 N N . ASN A 1 201 ? -15.083 -10.632 12.283 1.00 88.94 201 ASN A N 1
ATOM 1660 C CA . ASN A 1 201 ? -14.315 -11.871 12.159 1.00 88.94 201 ASN A CA 1
ATOM 1661 C C . ASN A 1 201 ? -14.445 -12.483 10.759 1.00 88.94 201 ASN A C 1
ATOM 1663 O O . ASN A 1 201 ? -13.433 -12.896 10.199 1.00 88.94 201 ASN A O 1
ATOM 1667 N N . ASP A 1 202 ? -15.640 -12.444 10.165 1.00 90.25 202 ASP A N 1
ATOM 1668 C CA . ASP A 1 202 ? -15.883 -12.932 8.804 1.00 90.25 202 ASP A CA 1
ATOM 1669 C C . ASP A 1 202 ? -15.109 -12.089 7.777 1.00 90.25 202 ASP A C 1
ATOM 1671 O O . ASP A 1 202 ? -14.477 -12.620 6.861 1.00 90.25 202 ASP A O 1
ATOM 1675 N N . ILE A 1 203 ? -15.075 -10.763 7.966 1.00 91.88 203 ILE A N 1
ATOM 1676 C CA . ILE A 1 203 ? -14.269 -9.846 7.146 1.00 91.88 203 ILE A CA 1
ATOM 1677 C C . ILE A 1 203 ? -12.773 -10.159 7.284 1.00 91.88 203 ILE A C 1
ATOM 1679 O O . ILE A 1 203 ? -12.046 -10.132 6.286 1.00 91.88 203 ILE A O 1
ATOM 1683 N N . ILE A 1 204 ? -12.291 -10.451 8.496 1.00 90.44 204 ILE A N 1
ATOM 1684 C CA . ILE A 1 204 ? -10.889 -10.821 8.723 1.00 90.44 204 ILE A CA 1
ATOM 1685 C C . ILE A 1 204 ? -10.571 -12.154 8.051 1.00 90.44 204 ILE A C 1
ATOM 1687 O O . ILE A 1 204 ? -9.558 -12.236 7.363 1.00 90.44 204 ILE A O 1
ATOM 1691 N N . GLU A 1 205 ? -11.406 -13.178 8.208 1.00 87.88 205 GLU A N 1
ATOM 1692 C CA . GLU A 1 205 ? -11.169 -14.492 7.607 1.00 87.88 205 GLU A CA 1
ATOM 1693 C C . GLU A 1 205 ? -11.156 -14.419 6.077 1.00 87.88 205 GLU A C 1
ATOM 1695 O O . GLU A 1 205 ? -10.233 -14.936 5.445 1.00 87.88 205 GLU A O 1
ATOM 1700 N N . LYS A 1 206 ? -12.102 -13.677 5.488 1.00 88.56 206 LYS A N 1
ATOM 1701 C CA . LYS A 1 206 ? -12.158 -13.400 4.047 1.00 88.56 206 LYS A CA 1
ATOM 1702 C C . LYS A 1 206 ? -10.872 -12.754 3.523 1.00 88.56 206 LYS A C 1
ATOM 1704 O O . LYS A 1 206 ? -10.376 -13.140 2.470 1.00 88.56 206 LYS A O 1
ATOM 1709 N N . ASN A 1 207 ? -10.341 -11.759 4.236 1.00 87.19 207 ASN A N 1
ATOM 1710 C CA . ASN A 1 207 ? -9.208 -10.946 3.771 1.00 87.19 207 ASN A CA 1
ATOM 1711 C C . ASN A 1 207 ? -7.842 -11.422 4.298 1.00 87.19 207 ASN A C 1
ATOM 1713 O O . ASN A 1 207 ? -6.794 -10.910 3.890 1.00 87.19 207 ASN A O 1
ATOM 1717 N N . ARG A 1 208 ? -7.827 -12.383 5.224 1.00 83.19 208 ARG A N 1
ATOM 1718 C CA . ARG A 1 208 ? -6.630 -12.982 5.821 1.00 83.19 208 ARG A CA 1
ATOM 1719 C C . ARG A 1 208 ? -6.834 -14.488 6.046 1.00 83.19 208 ARG A C 1
ATOM 1721 O O . ARG A 1 208 ? -6.763 -14.955 7.187 1.00 83.19 208 ARG A O 1
ATOM 1728 N N . PRO A 1 209 ? -7.056 -15.268 4.978 1.00 69.88 209 PRO A N 1
ATOM 1729 C CA . PRO A 1 209 ? -7.386 -16.678 5.113 1.00 69.88 209 PRO A CA 1
ATOM 1730 C C . PRO A 1 209 ? -6.206 -17.445 5.725 1.00 69.88 209 PRO A C 1
ATOM 1732 O O . PRO A 1 209 ? -5.057 -17.346 5.286 1.00 69.88 209 PRO A O 1
ATOM 1735 N N . THR A 1 210 ? -6.472 -18.176 6.809 1.00 69.19 210 THR A N 1
ATOM 1736 C CA . THR A 1 210 ? -5.425 -18.730 7.685 1.00 69.19 210 THR A CA 1
ATOM 1737 C C . THR A 1 210 ? -4.452 -19.645 6.933 1.00 69.19 210 THR A C 1
ATOM 1739 O O . THR A 1 210 ? -3.253 -19.618 7.198 1.00 69.19 210 THR A O 1
ATOM 1742 N N . ASN A 1 211 ? -4.942 -20.437 5.980 1.00 64.31 211 ASN A N 1
ATOM 1743 C CA . ASN A 1 211 ? -4.132 -21.299 5.111 1.00 64.31 211 ASN A CA 1
ATOM 1744 C C . ASN A 1 211 ? -3.073 -20.518 4.317 1.00 64.31 211 ASN A C 1
ATOM 1746 O O . ASN A 1 211 ? -1.930 -20.958 4.257 1.00 64.31 211 ASN A O 1
ATOM 1750 N N . LEU A 1 212 ? -3.416 -19.341 3.793 1.00 64.62 212 LEU A N 1
ATOM 1751 C CA . LEU A 1 212 ? -2.492 -18.492 3.042 1.00 64.62 212 LEU A CA 1
ATOM 1752 C C . LEU A 1 212 ? -1.418 -17.868 3.955 1.00 64.62 212 LEU A C 1
ATOM 1754 O O . LEU A 1 212 ? -0.272 -17.692 3.557 1.00 64.62 212 LEU A O 1
ATOM 1758 N N . PHE A 1 213 ? -1.767 -17.571 5.212 1.00 65.31 213 PHE A N 1
ATOM 1759 C CA . PHE A 1 213 ? -0.892 -16.874 6.167 1.00 65.31 213 PHE A CA 1
ATOM 1760 C C . PHE A 1 213 ? -0.122 -17.775 7.144 1.00 65.31 213 PHE A C 1
ATOM 1762 O O . PHE A 1 213 ? 0.710 -17.261 7.900 1.00 65.31 213 PHE A O 1
ATOM 1769 N N . LYS A 1 214 ? -0.380 -19.090 7.150 1.00 56.94 214 LYS A N 1
ATOM 1770 C CA . LYS A 1 214 ? 0.394 -20.092 7.913 1.00 56.94 214 LYS A CA 1
ATOM 1771 C C . LYS A 1 214 ? 1.830 -20.235 7.396 1.00 56.94 214 LYS A C 1
ATOM 1773 O O . LYS A 1 214 ? 2.712 -20.640 8.148 1.00 56.94 214 LYS A O 1
ATOM 1778 N N . VAL A 1 215 ? 2.076 -19.817 6.160 1.00 51.56 215 VAL A N 1
ATOM 1779 C CA . VAL A 1 215 ? 3.392 -19.768 5.525 1.00 51.56 215 VAL A CA 1
ATOM 1780 C C . VAL A 1 215 ? 4.131 -18.503 5.977 1.00 51.56 215 VAL A C 1
ATOM 1782 O O . VAL A 1 215 ? 3.903 -17.415 5.446 1.00 51.56 215 VAL A O 1
ATOM 1785 N N . ARG A 1 216 ? 5.015 -18.586 6.979 1.00 49.97 216 ARG A N 1
ATOM 1786 C CA . ARG A 1 216 ? 5.857 -17.438 7.374 1.00 49.97 216 ARG A CA 1
ATOM 1787 C C . ARG A 1 216 ? 7.317 -17.825 7.568 1.00 49.97 216 ARG A C 1
ATOM 1789 O O . ARG A 1 216 ? 7.695 -18.326 8.619 1.00 49.97 216 ARG A O 1
ATOM 1796 N N . GLY A 1 217 ? 8.151 -17.454 6.599 1.00 45.44 217 GLY A N 1
ATOM 1797 C CA . GLY A 1 217 ? 9.605 -17.362 6.749 1.00 45.44 217 GLY A CA 1
ATOM 1798 C C . GLY A 1 217 ? 10.032 -15.917 6.634 1.00 45.44 217 GLY A C 1
ATOM 1799 O O . GLY A 1 217 ? 10.333 -15.427 5.552 1.00 45.44 217 GLY A O 1
ATOM 1800 N N . ARG A 1 218 ? 10.045 -15.218 7.766 1.00 47.19 218 ARG A N 1
ATOM 1801 C CA . ARG A 1 218 ? 10.761 -13.951 7.872 1.00 47.19 218 ARG A CA 1
ATOM 1802 C C . ARG A 1 218 ? 12.098 -14.259 8.503 1.00 47.19 218 ARG A C 1
ATOM 1804 O O . ARG A 1 218 ? 12.146 -14.731 9.637 1.00 47.19 218 ARG A O 1
ATOM 1811 N N . THR A 1 219 ? 13.187 -13.961 7.808 1.00 46.72 219 THR A N 1
ATOM 1812 C CA . THR A 1 219 ? 14.462 -13.860 8.506 1.00 46.72 219 THR A CA 1
ATOM 1813 C C . THR A 1 219 ? 14.327 -12.721 9.515 1.00 46.72 219 THR A C 1
ATOM 1815 O O . THR A 1 219 ? 13.989 -11.606 9.128 1.00 46.72 219 THR A O 1
ATOM 1818 N N . ASN A 1 220 ? 14.603 -12.954 10.802 1.00 46.91 220 ASN A N 1
ATOM 1819 C CA . ASN A 1 220 ? 14.628 -11.892 11.829 1.00 46.91 220 ASN A CA 1
ATOM 1820 C C . ASN A 1 220 ? 15.736 -10.840 11.587 1.00 46.91 220 ASN A C 1
ATOM 1822 O O . ASN A 1 220 ? 15.958 -9.951 12.407 1.00 46.91 220 ASN A O 1
ATOM 1826 N N . ILE A 1 221 ? 16.436 -10.949 10.460 1.00 49.38 221 ILE A N 1
ATOM 1827 C CA . ILE A 1 221 ? 17.486 -10.061 9.999 1.00 49.38 221 ILE A CA 1
ATOM 1828 C C . ILE A 1 221 ? 16.827 -8.809 9.437 1.00 49.38 221 ILE A C 1
ATOM 1830 O O . ILE A 1 221 ? 16.167 -8.840 8.403 1.00 49.38 221 ILE A O 1
ATOM 1834 N N . LYS A 1 222 ? 17.040 -7.698 10.131 1.00 53.53 222 LYS A N 1
ATOM 1835 C CA . LYS A 1 222 ? 16.689 -6.363 9.668 1.00 53.53 222 LYS A CA 1
ATOM 1836 C C . LYS A 1 222 ? 18.004 -5.634 9.428 1.00 53.53 222 LYS A C 1
ATOM 1838 O O . LYS A 1 222 ? 18.746 -5.413 10.378 1.00 53.53 222 LYS A O 1
ATOM 1843 N N . SER A 1 223 ? 18.298 -5.243 8.195 1.00 54.69 223 SER A N 1
ATOM 1844 C CA . SER A 1 223 ? 19.056 -4.004 8.008 1.00 54.69 223 SER A CA 1
ATOM 1845 C C . SER A 1 223 ? 18.159 -3.007 7.312 1.00 54.69 223 SER A C 1
ATOM 1847 O O . SER A 1 223 ? 17.184 -3.361 6.646 1.00 54.69 223 SER A O 1
ATOM 1849 N N . SER A 1 224 ? 18.429 -1.756 7.627 1.00 64.94 224 SER A N 1
ATOM 1850 C CA . SER A 1 224 ? 17.653 -0.619 7.198 1.00 64.94 224 SER A CA 1
ATOM 1851 C C . SER A 1 224 ? 18.616 0.325 6.516 1.00 64.94 224 SER A C 1
ATOM 1853 O O . SER A 1 224 ? 19.314 1.085 7.188 1.00 64.94 224 SER A O 1
ATOM 1855 N N . GLN A 1 225 ? 18.668 0.253 5.193 1.00 74.31 225 GLN A N 1
ATOM 1856 C CA . GLN A 1 225 ? 19.311 1.286 4.397 1.00 74.31 225 GLN A CA 1
ATOM 1857 C C . GLN A 1 225 ? 18.271 2.336 4.028 1.00 74.31 225 GLN A C 1
ATOM 1859 O O . GLN A 1 225 ? 17.116 2.014 3.727 1.00 74.31 225 GLN A O 1
ATOM 1864 N N . HIS A 1 226 ? 18.674 3.600 4.118 1.00 82.06 226 HIS A N 1
ATOM 1865 C CA . HIS A 1 226 ? 17.843 4.708 3.683 1.00 82.06 226 HIS A CA 1
ATOM 1866 C C . HIS A 1 226 ? 17.803 4.741 2.153 1.00 82.06 226 HIS A C 1
ATOM 1868 O O . HIS A 1 226 ? 18.843 4.629 1.510 1.00 82.06 226 HIS A O 1
ATOM 1874 N N . ARG A 1 227 ? 16.604 4.871 1.588 1.00 84.81 227 ARG A N 1
ATOM 1875 C CA . ARG A 1 227 ? 16.339 4.859 0.149 1.00 84.81 227 ARG A CA 1
ATOM 1876 C C . ARG A 1 227 ? 15.347 5.969 -0.194 1.00 84.81 227 ARG A C 1
ATOM 1878 O O . ARG A 1 227 ? 14.384 6.200 0.546 1.00 84.81 227 ARG A O 1
ATOM 1885 N N . SER A 1 228 ? 15.598 6.646 -1.306 1.00 87.88 228 SER A N 1
ATOM 1886 C CA . SER A 1 228 ? 14.744 7.699 -1.872 1.00 87.88 228 SER A CA 1
ATOM 1887 C C . SER A 1 228 ? 14.010 7.246 -3.133 1.00 87.88 228 SER A C 1
ATOM 1889 O O . SER A 1 228 ? 13.038 7.881 -3.533 1.00 87.88 228 SER A O 1
ATOM 1891 N N . ASP A 1 229 ? 14.454 6.151 -3.744 1.00 90.50 229 ASP A N 1
ATOM 1892 C CA . ASP A 1 229 ? 13.834 5.541 -4.909 1.00 90.50 229 ASP A CA 1
ATOM 1893 C C . ASP A 1 229 ? 12.575 4.754 -4.537 1.00 90.50 229 ASP A C 1
ATOM 1895 O O . ASP A 1 229 ? 12.479 4.159 -3.463 1.00 90.50 229 ASP A O 1
ATOM 1899 N N . ILE A 1 230 ? 11.595 4.764 -5.430 1.00 92.50 230 ILE A N 1
ATOM 1900 C CA . ILE A 1 230 ? 10.334 4.035 -5.385 1.00 92.50 230 ILE A CA 1
ATOM 1901 C C . ILE A 1 230 ? 10.551 2.627 -5.925 1.00 92.50 230 ILE A C 1
ATOM 1903 O O . ILE A 1 230 ? 11.222 2.424 -6.934 1.00 92.50 230 ILE A O 1
ATOM 1907 N N . GLY A 1 231 ? 9.904 1.662 -5.278 1.00 88.69 231 GLY A N 1
ATOM 1908 C CA . GLY A 1 231 ? 9.891 0.293 -5.754 1.00 88.69 231 GLY A CA 1
ATOM 1909 C C . GLY A 1 231 ? 10.890 -0.598 -5.038 1.00 88.69 231 GLY A C 1
ATOM 1910 O O . GLY A 1 231 ? 11.245 -0.399 -3.872 1.00 88.69 231 GLY A O 1
ATOM 1911 N N . ILE A 1 232 ? 11.296 -1.631 -5.764 1.00 83.19 232 ILE A N 1
ATOM 1912 C CA . ILE A 1 232 ? 11.961 -2.811 -5.228 1.00 83.19 232 ILE A CA 1
ATOM 1913 C C . ILE A 1 232 ? 13.335 -3.060 -5.853 1.00 83.19 232 ILE A C 1
ATOM 1915 O O . ILE A 1 232 ? 13.932 -4.110 -5.618 1.00 83.19 232 ILE A O 1
ATOM 1919 N N . LEU A 1 233 ? 13.874 -2.087 -6.587 1.00 84.12 233 LEU A N 1
ATOM 1920 C CA . LEU A 1 233 ? 15.164 -2.207 -7.262 1.00 84.12 233 LEU A CA 1
ATOM 1921 C C . LEU A 1 233 ? 16.318 -2.359 -6.288 1.00 84.12 233 LEU A C 1
ATOM 1923 O O . LEU A 1 233 ? 16.357 -1.748 -5.218 1.00 84.12 233 LEU A O 1
ATOM 1927 N N . ASP A 1 234 ? 17.297 -3.147 -6.689 1.00 77.81 234 ASP A N 1
ATOM 1928 C CA . ASP A 1 234 ? 18.587 -3.146 -6.030 1.00 77.81 234 ASP A CA 1
ATOM 1929 C C . ASP A 1 234 ? 19.388 -1.879 -6.352 1.00 77.81 234 ASP A C 1
ATOM 1931 O O . ASP A 1 234 ? 19.091 -1.169 -7.319 1.00 77.81 234 ASP A O 1
ATOM 1935 N N . THR A 1 235 ? 20.363 -1.555 -5.499 1.00 80.12 235 THR A N 1
ATOM 1936 C CA . THR A 1 235 ? 21.165 -0.332 -5.663 1.00 80.12 235 THR A CA 1
ATOM 1937 C C . THR A 1 235 ? 21.903 -0.312 -7.011 1.00 80.12 235 THR A C 1
ATOM 1939 O O . THR A 1 235 ? 21.752 0.672 -7.734 1.00 80.12 235 THR A O 1
ATOM 1942 N N . PRO A 1 236 ? 22.599 -1.390 -7.443 1.00 83.19 236 PRO A N 1
ATOM 1943 C CA . PRO A 1 236 ? 23.282 -1.400 -8.742 1.00 83.19 236 PRO A CA 1
ATOM 1944 C C . PRO A 1 236 ? 22.356 -1.165 -9.944 1.00 83.19 236 PRO A C 1
ATOM 1946 O O . PRO A 1 236 ? 22.734 -0.509 -10.913 1.00 83.19 236 PRO A O 1
ATOM 1949 N N . THR A 1 237 ? 21.138 -1.702 -9.906 1.00 85.31 237 THR A N 1
ATOM 1950 C CA . THR A 1 237 ? 20.134 -1.531 -10.956 1.00 85.31 237 THR A CA 1
ATOM 1951 C C . THR A 1 237 ? 19.627 -0.105 -10.976 1.00 85.31 237 THR A C 1
ATOM 1953 O O . THR A 1 237 ? 19.599 0.479 -12.055 1.00 85.31 237 THR A O 1
ATOM 1956 N N . PHE A 1 238 ? 19.287 0.468 -9.820 1.00 88.44 238 PHE A N 1
ATOM 1957 C CA . PHE A 1 238 ? 18.875 1.868 -9.737 1.00 88.44 238 PHE A CA 1
ATOM 1958 C C . PHE A 1 238 ? 19.976 2.818 -10.236 1.00 88.44 238 PHE A C 1
ATOM 1960 O O . PHE A 1 238 ? 19.709 3.699 -11.052 1.00 88.44 238 PHE A O 1
ATOM 1967 N N . ASP A 1 239 ? 21.224 2.594 -9.824 1.00 89.00 239 ASP A N 1
ATOM 1968 C CA . ASP A 1 239 ? 22.365 3.427 -10.214 1.00 89.00 239 ASP A CA 1
ATOM 1969 C C . ASP A 1 239 ? 22.644 3.380 -11.723 1.00 89.00 239 ASP A C 1
ATOM 1971 O O . ASP A 1 239 ? 23.089 4.379 -12.294 1.00 89.00 239 ASP A O 1
ATOM 1975 N N . SER A 1 240 ? 22.332 2.251 -12.374 1.00 91.00 240 SER A N 1
ATOM 1976 C CA . SER A 1 240 ? 22.490 2.057 -13.822 1.00 91.00 240 SER A CA 1
ATOM 1977 C C . SER A 1 240 ? 21.436 2.757 -14.690 1.00 91.00 240 SER A C 1
ATOM 1979 O O . SER A 1 240 ? 21.592 2.794 -15.911 1.00 91.00 240 SER A O 1
ATOM 1981 N N . LEU A 1 241 ? 20.367 3.291 -14.091 1.00 92.00 241 LEU A N 1
ATOM 1982 C CA . LEU A 1 241 ? 19.306 3.991 -14.818 1.00 92.00 241 LEU A CA 1
ATOM 1983 C C . LEU A 1 241 ? 19.758 5.372 -15.304 1.00 92.00 241 LEU A C 1
ATOM 1985 O O . LEU A 1 241 ? 20.674 5.984 -14.748 1.00 92.00 241 LEU A O 1
ATOM 1989 N N . THR A 1 242 ? 19.069 5.897 -16.318 1.00 94.38 242 THR A N 1
ATOM 1990 C CA . THR A 1 242 ? 19.248 7.293 -16.737 1.00 94.38 242 THR A CA 1
ATOM 1991 C C . THR A 1 242 ? 18.720 8.253 -15.669 1.00 94.38 242 THR A C 1
ATOM 1993 O O . THR A 1 242 ? 17.879 7.893 -14.845 1.00 94.38 242 THR A O 1
ATOM 1996 N N . GLU A 1 243 ? 19.168 9.508 -15.682 1.00 93.81 243 GLU A N 1
ATOM 1997 C CA . GLU A 1 243 ? 18.700 10.503 -14.706 1.00 93.81 243 GLU A CA 1
ATOM 1998 C C . GLU A 1 243 ? 17.191 10.779 -14.812 1.00 93.81 243 GLU A C 1
ATOM 2000 O O . GLU A 1 243 ? 16.521 10.953 -13.796 1.00 93.81 243 GLU A O 1
ATOM 2005 N N . GLU A 1 244 ? 16.618 10.730 -16.017 1.00 91.62 244 GLU A N 1
ATOM 2006 C CA . GLU A 1 244 ? 15.168 10.865 -16.217 1.00 91.62 244 GLU A CA 1
ATOM 2007 C C . GLU A 1 244 ? 14.395 9.692 -15.594 1.00 91.62 244 GLU A C 1
ATOM 2009 O O . GLU A 1 244 ? 13.366 9.885 -14.945 1.00 91.62 244 GLU A O 1
ATOM 2014 N N . GLN A 1 245 ? 14.918 8.472 -15.737 1.00 93.12 245 GLN A N 1
ATOM 2015 C CA . GLN A 1 245 ? 14.360 7.269 -15.121 1.00 93.12 245 GLN A CA 1
ATOM 2016 C C . GLN A 1 245 ? 14.459 7.311 -13.595 1.00 93.12 245 GLN A C 1
ATOM 2018 O O . GLN A 1 245 ? 13.484 7.011 -12.906 1.00 93.12 245 GLN A O 1
ATOM 2023 N N . LYS A 1 246 ? 15.612 7.726 -13.055 1.00 94.00 246 LYS A N 1
ATOM 2024 C CA . LYS A 1 246 ? 15.788 7.926 -11.611 1.00 94.00 246 LYS A CA 1
ATOM 2025 C C . LYS A 1 246 ? 14.818 8.973 -11.089 1.00 94.00 246 LYS A C 1
ATOM 2027 O O . LYS A 1 246 ? 14.152 8.716 -10.095 1.00 94.00 246 LYS A O 1
ATOM 2032 N N . SER A 1 247 ? 14.683 10.101 -11.789 1.00 93.00 247 SER A N 1
ATOM 2033 C CA . SER A 1 247 ? 13.740 11.160 -11.428 1.00 93.00 247 SER A CA 1
ATOM 2034 C C . SER A 1 247 ? 12.308 10.631 -11.363 1.00 93.00 247 SER A C 1
ATOM 2036 O O . SER A 1 247 ? 11.633 10.850 -10.360 1.00 93.00 247 SER A O 1
ATOM 2038 N N . PHE A 1 248 ? 11.883 9.843 -12.356 1.00 93.25 248 PHE A N 1
ATOM 2039 C CA . PHE A 1 248 ? 10.572 9.193 -12.355 1.00 93.25 248 PHE A CA 1
ATOM 2040 C C . PHE A 1 248 ? 10.397 8.199 -11.201 1.00 93.25 248 PHE A C 1
ATOM 2042 O O . PHE A 1 248 ? 9.292 8.007 -10.707 1.00 93.25 248 PHE A O 1
ATOM 2049 N N . LEU A 1 249 ? 11.465 7.552 -10.747 1.00 94.31 249 LEU A N 1
ATOM 2050 C CA . LEU A 1 249 ? 11.444 6.666 -9.586 1.00 94.31 249 LEU A CA 1
ATOM 2051 C C . LEU A 1 249 ? 11.690 7.396 -8.267 1.00 94.31 249 LEU A C 1
ATOM 2053 O O . LEU A 1 249 ? 11.820 6.739 -7.245 1.00 94.31 249 LEU A O 1
ATOM 2057 N N . THR A 1 250 ? 11.747 8.722 -8.229 1.00 93.75 250 THR A N 1
ATOM 2058 C CA . THR A 1 250 ? 11.933 9.469 -6.981 1.00 93.75 250 THR A CA 1
ATOM 2059 C C . THR A 1 250 ? 10.771 10.412 -6.760 1.00 93.75 250 THR A C 1
ATOM 2061 O O . THR A 1 250 ? 10.397 11.182 -7.637 1.00 93.75 250 THR A O 1
ATOM 2064 N N . ILE A 1 251 ? 10.210 10.381 -5.556 1.00 91.81 251 ILE A N 1
ATOM 2065 C CA . ILE A 1 251 ? 9.167 11.319 -5.154 1.00 91.81 251 ILE A CA 1
ATOM 2066 C C . ILE A 1 251 ? 9.692 12.081 -3.938 1.00 91.81 251 ILE A C 1
ATOM 2068 O O . ILE A 1 251 ? 10.018 11.444 -2.930 1.00 91.81 251 ILE A O 1
ATOM 2072 N N . PRO A 1 252 ? 9.780 13.424 -4.000 1.00 87.81 252 PRO A N 1
ATOM 2073 C CA . PRO A 1 252 ? 10.228 14.226 -2.871 1.00 87.81 252 PRO A CA 1
ATOM 2074 C C . PRO A 1 252 ? 9.468 13.874 -1.589 1.00 87.81 252 PRO A C 1
ATOM 2076 O O . PRO A 1 252 ? 8.263 13.626 -1.623 1.00 87.81 252 PRO A O 1
ATOM 2079 N N . GLU A 1 253 ? 10.182 13.851 -0.462 1.00 85.56 253 GLU A N 1
ATOM 2080 C CA . GLU A 1 253 ? 9.662 13.553 0.886 1.00 85.56 253 GLU A CA 1
ATOM 2081 C C . GLU A 1 253 ? 9.237 12.098 1.146 1.00 85.56 253 GLU A C 1
ATOM 2083 O O . GLU A 1 253 ? 9.071 11.712 2.303 1.00 85.56 253 GLU A O 1
ATOM 2088 N N . LEU A 1 254 ? 9.135 11.249 0.121 1.00 88.69 254 LEU A N 1
ATOM 2089 C CA . LEU A 1 254 ? 8.792 9.833 0.279 1.00 88.69 254 LEU A CA 1
ATOM 2090 C C . LEU A 1 254 ? 10.026 8.941 0.472 1.00 88.69 254 LEU A C 1
ATOM 2092 O O . LEU A 1 254 ? 10.197 7.915 -0.190 1.00 88.69 254 LEU A O 1
ATOM 2096 N N . THR A 1 255 ? 10.880 9.317 1.422 1.00 84.56 255 THR A N 1
ATOM 2097 C CA . THR A 1 255 ? 12.040 8.505 1.801 1.00 84.56 255 THR A CA 1
ATOM 2098 C C . THR A 1 255 ? 11.659 7.401 2.777 1.00 84.56 255 THR A C 1
ATOM 2100 O O . THR A 1 255 ? 10.678 7.490 3.521 1.00 84.56 255 THR A O 1
ATOM 2103 N N . LYS A 1 256 ? 12.437 6.321 2.772 1.00 87.56 256 LYS A N 1
ATOM 2104 C CA . LYS A 1 256 ? 12.126 5.138 3.570 1.00 87.56 256 LYS A CA 1
ATOM 2105 C C . LYS A 1 256 ? 13.367 4.357 3.952 1.00 87.56 256 LYS A C 1
ATOM 2107 O O . LYS A 1 256 ? 14.401 4.410 3.295 1.00 87.56 256 LYS A O 1
ATOM 2112 N N . ARG A 1 257 ? 13.244 3.594 5.030 1.00 81.31 257 ARG A N 1
ATOM 2113 C CA . ARG A 1 257 ? 14.175 2.523 5.359 1.00 81.31 257 ARG A CA 1
ATOM 2114 C C . ARG A 1 257 ? 13.632 1.260 4.720 1.00 81.31 257 ARG A C 1
ATOM 2116 O O . ARG A 1 257 ? 12.559 0.791 5.101 1.00 81.31 257 ARG A O 1
ATOM 2123 N N . ARG A 1 258 ? 14.357 0.722 3.747 1.00 71.25 258 ARG A N 1
ATOM 2124 C CA . ARG A 1 258 ? 13.963 -0.538 3.126 1.00 71.25 258 ARG A CA 1
ATOM 2125 C C . ARG A 1 258 ? 14.365 -1.689 4.051 1.00 71.25 258 ARG A C 1
ATOM 2127 O O . ARG A 1 258 ? 15.524 -1.723 4.470 1.00 71.25 258 ARG A O 1
ATOM 2134 N N . PRO A 1 259 ? 13.449 -2.606 4.407 1.00 61.22 259 PRO A N 1
ATOM 2135 C CA . PRO A 1 259 ? 13.841 -3.820 5.099 1.00 61.22 259 PRO A CA 1
ATOM 2136 C C . PRO A 1 259 ? 14.728 -4.649 4.173 1.00 61.22 259 PRO A C 1
ATOM 2138 O O . PRO A 1 259 ? 14.424 -4.801 2.993 1.00 61.22 259 PRO A O 1
ATOM 2141 N N . LEU A 1 260 ? 15.808 -5.213 4.705 1.00 56.31 260 LEU A N 1
ATOM 2142 C CA . LEU A 1 260 ? 16.455 -6.327 4.030 1.00 56.31 260 LEU A CA 1
ATOM 2143 C C . LEU A 1 260 ? 15.510 -7.513 3.993 1.00 56.31 260 LEU A C 1
ATOM 2145 O O . LEU A 1 260 ? 15.019 -7.961 5.032 1.00 56.31 260 LEU A O 1
ATOM 2149 N N . PHE A 1 261 ? 15.336 -8.060 2.806 1.00 53.25 261 PHE A N 1
ATOM 2150 C CA . PHE A 1 261 ? 14.508 -9.223 2.610 1.00 53.25 261 PHE A CA 1
ATOM 2151 C C . PHE A 1 261 ? 15.359 -10.404 2.165 1.00 53.25 261 PHE A C 1
ATOM 2153 O O . PHE A 1 261 ? 16.155 -10.320 1.233 1.00 53.25 261 PHE A O 1
ATOM 2160 N N . ARG A 1 262 ? 15.200 -11.517 2.875 1.00 46.97 262 ARG A N 1
ATOM 2161 C CA . ARG A 1 262 ? 15.544 -12.847 2.387 1.00 46.97 262 ARG A CA 1
ATOM 2162 C C . ARG A 1 262 ? 14.334 -13.727 2.568 1.00 46.97 262 ARG A C 1
ATOM 2164 O O . ARG A 1 262 ? 13.701 -13.680 3.625 1.00 46.97 262 ARG A O 1
ATOM 2171 N N . THR A 1 263 ? 14.090 -14.589 1.600 1.00 46.62 263 THR A N 1
ATOM 2172 C CA . THR A 1 263 ? 13.197 -15.723 1.780 1.00 46.62 263 THR A CA 1
ATOM 2173 C C . THR A 1 263 ? 13.841 -16.970 1.186 1.00 46.62 263 THR A C 1
ATOM 2175 O O . THR A 1 263 ? 14.105 -17.055 -0.002 1.00 46.62 263 THR A O 1
ATOM 2178 N N . PHE A 1 264 ? 14.091 -17.940 2.059 1.00 42.59 264 PHE A N 1
ATOM 2179 C CA . PHE A 1 264 ? 13.838 -19.342 1.760 1.00 42.59 264 PHE A CA 1
ATOM 2180 C C . PHE A 1 264 ? 12.912 -19.813 2.880 1.00 42.59 264 PHE A C 1
ATOM 2182 O O . PHE A 1 264 ? 13.265 -19.714 4.059 1.00 42.59 264 PHE A O 1
ATOM 2189 N N . THR A 1 265 ? 11.690 -20.218 2.535 1.00 42.88 265 THR A N 1
ATOM 2190 C CA . THR A 1 265 ? 10.800 -20.914 3.468 1.00 42.88 265 THR A CA 1
ATOM 2191 C C . THR A 1 265 ? 10.870 -22.392 3.189 1.00 42.88 265 THR A C 1
ATOM 2193 O O . THR A 1 265 ? 10.379 -22.863 2.169 1.00 42.88 265 THR A O 1
ATOM 2196 N N . HIS A 1 266 ? 11.411 -23.084 4.169 1.00 45.12 266 HIS A N 1
ATOM 2197 C CA . HIS A 1 266 ? 11.327 -24.517 4.320 1.00 45.12 266 HIS A CA 1
ATOM 2198 C C . HIS A 1 266 ? 10.122 -24.796 5.228 1.00 45.12 266 HIS A C 1
ATOM 2200 O O . HIS A 1 266 ? 10.168 -24.498 6.420 1.00 45.12 266 HIS A O 1
ATOM 2206 N N . GLU A 1 267 ? 9.008 -25.262 4.672 1.00 43.19 267 GLU A N 1
ATOM 2207 C CA . GLU A 1 267 ? 7.942 -25.932 5.427 1.00 43.19 267 GLU A CA 1
ATOM 2208 C C . GLU A 1 267 ? 8.432 -27.316 5.867 1.00 43.19 267 GLU A C 1
ATOM 2210 O O . GLU A 1 267 ? 9.342 -27.873 5.268 1.00 43.19 267 GLU A O 1
ATOM 2215 N N . LEU A 1 268 ? 7.866 -27.880 6.931 1.00 42.22 268 LEU A N 1
ATOM 2216 C CA . LEU A 1 268 ? 8.083 -29.286 7.268 1.00 42.22 268 LEU A CA 1
ATOM 2217 C C . LEU A 1 268 ? 6.878 -30.074 6.762 1.00 42.22 268 LEU A C 1
ATOM 2219 O O . LEU A 1 268 ? 5.751 -29.773 7.152 1.00 42.22 268 LEU A O 1
ATOM 2223 N N . ASP A 1 269 ? 7.129 -31.070 5.920 1.00 46.78 269 ASP A N 1
ATOM 2224 C CA . ASP A 1 269 ? 6.162 -32.070 5.491 1.00 46.78 269 ASP A CA 1
ATOM 2225 C C . ASP A 1 269 ? 5.477 -32.652 6.732 1.00 46.78 269 ASP A C 1
ATOM 2227 O O . ASP A 1 269 ? 6.147 -33.100 7.670 1.00 46.78 269 ASP A O 1
ATOM 2231 N N . ALA A 1 270 ? 4.146 -32.611 6.755 1.00 47.22 270 ALA A N 1
ATOM 2232 C CA . ALA A 1 270 ? 3.362 -33.106 7.876 1.00 47.22 270 ALA A CA 1
ATOM 2233 C C . ALA A 1 270 ? 3.479 -34.631 8.043 1.00 47.22 270 ALA A C 1
ATOM 2235 O O . ALA A 1 270 ? 3.310 -35.123 9.159 1.00 47.22 270 ALA A O 1
ATOM 2236 N N . GLU A 1 271 ? 3.789 -35.364 6.970 1.00 53.75 271 GLU A N 1
ATOM 2237 C CA . GLU A 1 271 ? 3.920 -36.823 6.981 1.00 53.75 271 GLU A CA 1
ATOM 2238 C C . GLU A 1 271 ? 5.363 -37.255 7.273 1.00 53.75 271 GLU A C 1
ATOM 2240 O O . GLU A 1 271 ? 5.586 -38.104 8.135 1.00 53.75 271 GLU A O 1
ATOM 2245 N N . ASP A 1 272 ? 6.349 -36.602 6.648 1.00 53.00 272 ASP A N 1
ATOM 2246 C CA . ASP A 1 272 ? 7.744 -37.068 6.680 1.00 53.00 272 ASP A CA 1
ATOM 2247 C C . ASP A 1 272 ? 8.736 -36.135 7.392 1.00 53.00 272 ASP A C 1
ATOM 2249 O O . ASP A 1 272 ? 9.937 -36.421 7.429 1.00 53.00 272 ASP A O 1
ATOM 2253 N N . LYS A 1 273 ? 8.281 -35.003 7.954 1.00 48.81 273 LYS A N 1
ATOM 2254 C CA . LYS A 1 273 ? 9.139 -33.953 8.552 1.00 48.81 273 LYS A CA 1
ATOM 2255 C C . LYS A 1 273 ? 10.265 -33.484 7.620 1.00 48.81 273 LYS A C 1
ATOM 2257 O O . LYS A 1 273 ? 11.291 -32.977 8.078 1.00 48.81 273 LYS A O 1
ATOM 2262 N N . ARG A 1 274 ? 10.101 -33.678 6.311 1.00 45.09 274 ARG A N 1
ATOM 2263 C CA . ARG A 1 274 ? 11.042 -33.217 5.295 1.00 45.09 274 ARG A CA 1
ATOM 2264 C C . ARG A 1 274 ? 10.843 -31.736 5.070 1.00 45.09 274 ARG A C 1
ATOM 2266 O O . ARG A 1 274 ? 9.740 -31.233 5.168 1.00 45.09 274 ARG A O 1
ATOM 2273 N N . VAL A 1 275 ? 11.920 -31.040 4.768 1.00 49.94 275 VAL A N 1
ATOM 2274 C CA . VAL A 1 275 ? 11.840 -29.647 4.358 1.00 49.94 275 VAL A CA 1
ATOM 2275 C C . VAL A 1 275 ? 11.184 -29.579 2.967 1.00 49.94 275 VAL A C 1
ATOM 2277 O O . VAL A 1 275 ? 11.751 -30.105 2.013 1.00 49.94 275 VAL A O 1
ATOM 2280 N N . VAL A 1 276 ? 9.994 -28.988 2.859 1.00 48.09 276 VAL A N 1
ATOM 2281 C CA . VAL A 1 276 ? 9.236 -28.772 1.614 1.00 48.09 276 VAL A CA 1
ATOM 2282 C C . VAL A 1 276 ? 9.042 -27.279 1.418 1.00 48.09 276 VAL A C 1
ATOM 2284 O O . VAL A 1 276 ? 8.754 -26.562 2.363 1.00 48.09 276 VAL A O 1
ATOM 2287 N N . GLU A 1 277 ? 9.189 -26.770 0.208 1.00 53.78 277 GLU A N 1
ATOM 2288 C CA . GLU A 1 277 ? 8.942 -25.353 -0.043 1.00 53.78 277 GLU A CA 1
ATOM 2289 C C . GLU A 1 277 ? 7.445 -25.065 -0.130 1.00 53.78 277 GLU A C 1
ATOM 2291 O O . GLU A 1 277 ? 6.668 -25.857 -0.669 1.00 53.78 277 GLU A O 1
ATOM 2296 N N . SER A 1 278 ? 7.037 -23.912 0.396 1.00 56.47 278 SER A N 1
ATOM 2297 C CA . SER A 1 278 ? 5.642 -23.491 0.334 1.00 56.47 278 SER A CA 1
ATOM 2298 C C . SER A 1 278 ? 5.145 -23.373 -1.102 1.00 56.47 278 SER A C 1
ATOM 2300 O O . SER A 1 278 ? 5.847 -22.826 -1.948 1.00 56.47 278 SER A O 1
ATOM 2302 N N . VAL A 1 279 ? 3.891 -23.757 -1.361 1.00 61.28 279 VAL A N 1
ATOM 2303 C CA . VAL A 1 279 ? 3.230 -23.595 -2.672 1.00 61.28 279 VAL A CA 1
ATOM 2304 C C . VAL A 1 279 ? 3.327 -22.155 -3.191 1.00 61.28 279 VAL A C 1
ATOM 2306 O O . VAL A 1 279 ? 3.559 -21.937 -4.378 1.00 61.28 279 VAL A O 1
ATOM 2309 N N . PHE A 1 280 ? 3.199 -21.165 -2.302 1.00 59.75 280 PHE A N 1
ATOM 2310 C CA . PHE A 1 280 ? 3.344 -19.751 -2.655 1.00 59.75 280 PHE A CA 1
ATOM 2311 C C . PHE A 1 280 ? 4.762 -19.420 -3.143 1.00 59.75 280 PHE A C 1
ATOM 2313 O O . PHE A 1 280 ? 4.934 -18.703 -4.130 1.00 59.75 280 PHE A O 1
ATOM 2320 N N . VAL A 1 281 ? 5.776 -19.960 -2.465 1.00 60.12 281 VAL A N 1
ATOM 2321 C CA . VAL A 1 281 ? 7.182 -19.743 -2.812 1.00 60.12 281 VAL A CA 1
ATOM 2322 C C . VAL A 1 281 ? 7.533 -20.475 -4.101 1.00 60.12 281 VAL A C 1
ATOM 2324 O O . VAL A 1 281 ? 8.047 -19.822 -5.002 1.00 60.12 281 VAL A O 1
ATOM 2327 N N . ASN A 1 282 ? 7.135 -21.742 -4.253 1.00 59.75 282 ASN A N 1
ATOM 2328 C CA . ASN A 1 282 ? 7.310 -22.509 -5.492 1.00 59.75 282 ASN A CA 1
ATOM 2329 C C . ASN A 1 282 ? 6.747 -21.758 -6.696 1.00 59.75 282 ASN A C 1
ATOM 2331 O O . ASN A 1 282 ? 7.491 -21.448 -7.615 1.00 59.75 282 ASN A O 1
ATOM 2335 N N . ARG A 1 283 ? 5.479 -21.331 -6.636 1.00 62.31 283 ARG A N 1
ATOM 2336 C CA . ARG A 1 283 ? 4.851 -20.573 -7.727 1.00 62.31 283 ARG A CA 1
ATOM 2337 C C . ARG A 1 283 ? 5.588 -19.269 -8.037 1.00 62.31 283 ARG A C 1
ATOM 2339 O O . ARG A 1 283 ? 5.690 -18.885 -9.195 1.00 62.31 283 ARG A O 1
ATOM 2346 N N . THR A 1 284 ? 6.076 -18.565 -7.018 1.00 65.06 284 THR A N 1
ATOM 2347 C CA . THR A 1 284 ? 6.804 -17.305 -7.225 1.00 65.06 284 THR A CA 1
ATOM 2348 C C . THR A 1 284 ? 8.167 -17.557 -7.878 1.00 65.06 284 THR A C 1
ATOM 2350 O O . THR A 1 284 ? 8.547 -16.806 -8.770 1.00 65.06 284 THR A O 1
ATOM 2353 N N . PHE A 1 285 ? 8.867 -18.631 -7.498 1.00 60.88 285 PHE A N 1
ATOM 2354 C CA . PHE A 1 285 ? 10.108 -19.074 -8.142 1.00 60.88 285 PHE A CA 1
ATOM 2355 C C . PHE A 1 285 ? 9.878 -19.598 -9.567 1.00 60.88 285 PHE A C 1
ATOM 2357 O O . PHE A 1 285 ? 10.616 -19.216 -10.468 1.00 60.88 285 PHE A O 1
ATOM 2364 N N . ASP A 1 286 ? 8.847 -20.417 -9.791 1.00 58.38 286 ASP A N 1
ATOM 2365 C CA . ASP A 1 286 ? 8.443 -20.939 -11.107 1.00 58.38 286 ASP A CA 1
ATOM 2366 C C . ASP A 1 286 ? 8.126 -19.814 -12.089 1.00 58.38 286 ASP A C 1
ATOM 2368 O O . ASP A 1 286 ? 8.547 -19.828 -13.245 1.00 58.38 286 ASP A O 1
ATOM 2372 N N . CYS A 1 287 ? 7.385 -18.813 -11.614 1.00 59.81 287 CYS A N 1
ATOM 2373 C CA . CYS A 1 287 ? 7.061 -17.635 -12.397 1.00 59.81 287 CYS A CA 1
ATOM 2374 C C . CYS A 1 287 ? 8.234 -16.660 -12.495 1.00 59.81 287 CYS A C 1
ATOM 2376 O O . CYS A 1 287 ? 8.069 -15.623 -13.129 1.00 59.81 287 CYS A O 1
ATOM 2378 N N . ASP A 1 288 ? 9.379 -16.930 -11.864 1.00 63.25 288 ASP A N 1
ATOM 2379 C CA . ASP A 1 288 ? 10.515 -16.012 -11.788 1.00 63.25 288 ASP A CA 1
ATOM 2380 C C . ASP A 1 288 ? 10.079 -14.604 -11.333 1.00 63.25 288 ASP A C 1
ATOM 2382 O O . ASP A 1 288 ? 10.447 -13.579 -11.897 1.00 63.25 288 ASP A O 1
ATOM 2386 N N . SER A 1 289 ? 9.160 -14.541 -10.370 1.00 67.94 289 SER A N 1
ATOM 2387 C CA . SER A 1 289 ? 8.628 -13.292 -9.830 1.00 67.94 289 SER A CA 1
ATOM 2388 C C . SER A 1 289 ? 9.510 -12.793 -8.679 1.00 67.94 289 SER A C 1
ATOM 2390 O O . SER A 1 289 ? 10.055 -13.602 -7.923 1.00 67.94 289 SER A O 1
ATOM 2392 N N . PRO A 1 290 ? 9.653 -11.466 -8.488 1.00 64.56 290 PRO A N 1
ATOM 2393 C CA . PRO A 1 290 ? 10.342 -10.938 -7.320 1.00 64.56 290 PRO A CA 1
ATOM 2394 C C . PRO A 1 290 ? 9.657 -11.439 -6.044 1.00 64.56 290 PRO A C 1
ATOM 2396 O O . PRO A 1 290 ? 8.443 -11.302 -5.887 1.00 64.56 290 PRO A O 1
ATOM 2399 N N . LEU A 1 291 ? 10.426 -12.018 -5.124 1.00 68.31 291 LEU A N 1
ATOM 2400 C CA . LEU A 1 291 ? 9.930 -12.440 -3.818 1.00 68.31 291 LEU A CA 1
ATOM 2401 C C . LEU A 1 291 ? 10.615 -11.610 -2.742 1.00 68.31 291 LEU A C 1
ATOM 2403 O O . LEU A 1 291 ? 11.808 -11.759 -2.476 1.00 68.31 291 LEU A O 1
ATOM 2407 N N . ILE A 1 292 ? 9.852 -10.711 -2.130 1.00 60.31 292 ILE A N 1
ATOM 2408 C CA . ILE A 1 292 ? 10.366 -9.773 -1.133 1.00 60.31 292 ILE A CA 1
ATOM 2409 C C . ILE A 1 292 ? 9.949 -10.247 0.255 1.00 60.31 292 ILE A C 1
ATOM 2411 O O . ILE A 1 292 ? 10.695 -10.132 1.213 1.00 60.31 292 ILE A O 1
ATOM 2415 N N . GLY A 1 293 ? 8.834 -10.947 0.385 1.00 59.44 293 GLY A N 1
ATOM 2416 C CA . GLY A 1 293 ? 8.446 -11.604 1.620 1.00 59.44 293 GLY A CA 1
ATOM 2417 C C . GLY A 1 293 ? 7.444 -12.720 1.382 1.00 59.44 293 GLY A C 1
ATOM 2418 O O . GLY A 1 293 ? 6.943 -12.938 0.288 1.00 59.44 293 GLY A O 1
ATOM 2419 N N . SER A 1 294 ? 7.136 -13.471 2.435 1.00 64.75 294 SER A N 1
ATOM 2420 C CA . SER A 1 294 ? 5.903 -14.264 2.463 1.00 64.75 294 SER A CA 1
ATOM 2421 C C . SER A 1 294 ? 4.686 -13.362 2.211 1.00 64.75 294 SER A C 1
ATOM 2423 O O . SER A 1 294 ? 4.744 -12.194 2.600 1.00 64.75 294 SER A O 1
ATOM 2425 N N . VAL A 1 295 ? 3.570 -13.937 1.749 1.00 71.56 295 VAL A N 1
ATOM 2426 C CA . VAL A 1 295 ? 2.220 -13.336 1.641 1.00 71.56 295 VAL A CA 1
ATOM 2427 C C . VAL A 1 295 ? 2.02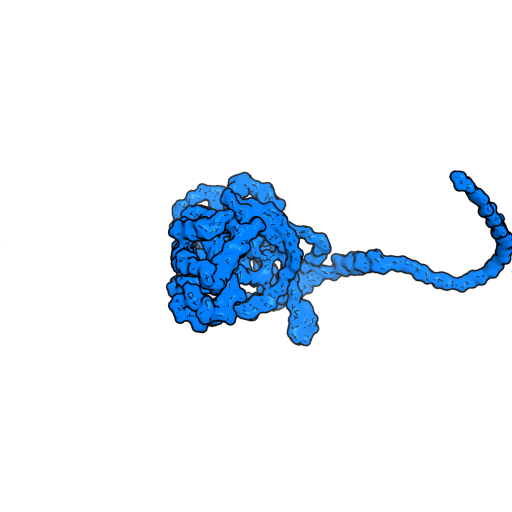1 -12.049 2.461 1.00 71.56 295 VAL A C 1
ATOM 2429 O O . VAL A 1 295 ? 2.208 -12.013 3.690 1.00 71.56 295 VAL A O 1
ATOM 2432 N N . SER A 1 296 ? 1.582 -10.983 1.786 1.00 76.88 296 SER A N 1
ATOM 2433 C CA . SER A 1 296 ? 1.531 -9.640 2.358 1.00 76.88 296 SER A CA 1
ATOM 2434 C C . SER A 1 296 ? 0.453 -9.473 3.437 1.00 76.88 296 SER A C 1
ATOM 2436 O O . SER A 1 296 ? -0.712 -9.187 3.169 1.00 76.88 296 SER A O 1
ATOM 2438 N N . GLY A 1 297 ? 0.861 -9.546 4.709 1.00 83.56 297 GLY A N 1
ATOM 2439 C CA . GLY A 1 297 ? -0.026 -9.225 5.838 1.00 83.56 297 GLY A CA 1
ATOM 2440 C C . GLY A 1 297 ? -0.477 -7.762 5.856 1.00 83.56 297 GLY A C 1
ATOM 2441 O O . GLY A 1 297 ? -1.583 -7.468 6.297 1.00 83.56 297 GLY A O 1
ATOM 2442 N N . SER A 1 298 ? 0.353 -6.852 5.339 1.00 89.25 298 SER A N 1
ATOM 2443 C CA . SER A 1 298 ? 0.006 -5.433 5.205 1.00 89.25 298 SER A CA 1
ATOM 2444 C C . SER A 1 298 ? -1.134 -5.220 4.210 1.00 89.25 298 SER A C 1
ATOM 2446 O O . SER A 1 298 ? -1.963 -4.339 4.427 1.00 89.25 298 SER A O 1
ATOM 2448 N N . THR A 1 299 ? -1.210 -6.051 3.164 1.00 93.56 299 THR A N 1
ATOM 2449 C CA . THR A 1 299 ? -2.334 -6.046 2.221 1.00 93.56 299 THR A CA 1
ATOM 2450 C C . THR A 1 299 ? -3.632 -6.416 2.930 1.00 93.56 299 THR A C 1
ATOM 2452 O O . THR A 1 299 ? -4.601 -5.666 2.839 1.00 93.56 299 THR A O 1
ATOM 2455 N N . SER A 1 300 ? -3.641 -7.487 3.733 1.00 92.88 300 SER A N 1
ATOM 2456 C CA . SER A 1 300 ? -4.817 -7.848 4.539 1.00 92.88 300 SER A CA 1
ATOM 2457 C C . SER A 1 300 ? -5.269 -6.722 5.463 1.00 92.88 300 SER A C 1
ATOM 2459 O O . SER A 1 300 ? -6.468 -6.497 5.590 1.00 92.88 300 SER A O 1
ATOM 2461 N N . CYS A 1 301 ? -4.340 -5.984 6.084 1.00 96.25 301 CYS A N 1
ATOM 2462 C CA . CYS A 1 301 ? -4.706 -4.825 6.899 1.00 96.25 301 CYS A CA 1
ATOM 2463 C C . CYS A 1 301 ? -5.499 -3.794 6.076 1.00 96.25 301 CYS A C 1
ATOM 2465 O O . CYS A 1 301 ? -6.565 -3.362 6.507 1.00 96.25 301 CYS A O 1
ATOM 2467 N N . VAL A 1 302 ? -5.024 -3.435 4.879 1.00 97.69 302 VAL A N 1
ATOM 2468 C CA . VAL A 1 302 ? -5.729 -2.476 4.011 1.00 97.69 302 VAL A CA 1
ATOM 2469 C C . VAL A 1 302 ? -7.132 -2.972 3.658 1.00 97.69 302 VAL A C 1
ATOM 2471 O O . VAL A 1 302 ? -8.090 -2.212 3.784 1.00 97.69 302 VAL A O 1
ATOM 2474 N N . LEU A 1 303 ? -7.273 -4.240 3.262 1.00 96.44 303 LEU A N 1
ATOM 2475 C CA . LEU A 1 303 ? -8.564 -4.791 2.840 1.00 96.44 303 LEU A CA 1
ATOM 2476 C C . LEU A 1 303 ? -9.563 -4.920 3.992 1.00 96.44 303 LEU A C 1
ATOM 2478 O O . LEU A 1 303 ? -10.730 -4.588 3.812 1.00 96.44 303 LEU A O 1
ATOM 2482 N N . VAL A 1 304 ? -9.113 -5.337 5.181 1.00 95.69 304 VAL A N 1
ATOM 2483 C CA . VAL A 1 304 ? -9.967 -5.398 6.380 1.00 95.69 304 VAL A CA 1
ATOM 2484 C C . VAL A 1 304 ? -10.489 -4.008 6.731 1.00 95.69 304 VAL A C 1
ATOM 2486 O O . VAL A 1 304 ? -11.688 -3.837 6.943 1.00 95.69 304 VAL A O 1
ATOM 2489 N N . ALA A 1 305 ? -9.614 -2.998 6.746 1.00 96.88 305 ALA A N 1
ATOM 2490 C CA . ALA A 1 305 ? -10.041 -1.620 6.965 1.00 96.88 305 ALA A CA 1
ATOM 2491 C C . ALA A 1 305 ? -11.035 -1.159 5.891 1.00 96.88 305 ALA A C 1
ATOM 2493 O O . ALA A 1 305 ? -12.033 -0.518 6.211 1.00 96.88 305 ALA A O 1
ATOM 2494 N N . ALA A 1 306 ? -10.783 -1.494 4.626 1.00 96.81 306 ALA A N 1
ATOM 2495 C CA . ALA A 1 306 ? -11.629 -1.073 3.523 1.00 96.81 306 ALA A CA 1
ATOM 2496 C C . ALA A 1 306 ? -13.022 -1.712 3.557 1.00 96.81 306 ALA A C 1
ATOM 2498 O O . ALA A 1 306 ? -14.005 -0.990 3.420 1.00 96.81 306 ALA A O 1
ATOM 2499 N N . ASP A 1 307 ? -13.120 -3.021 3.798 1.00 94.88 307 ASP A N 1
ATOM 2500 C CA . ASP A 1 307 ? -14.404 -3.725 3.911 1.00 94.88 307 ASP A CA 1
ATOM 2501 C C . ASP A 1 307 ? -15.213 -3.249 5.133 1.00 94.88 307 ASP A C 1
ATOM 2503 O O . ASP A 1 307 ? -16.439 -3.240 5.086 1.00 94.88 307 ASP A O 1
ATOM 2507 N N . ILE A 1 308 ? -14.556 -2.780 6.200 1.00 94.00 308 ILE A N 1
ATOM 2508 C CA . ILE A 1 308 ? -15.241 -2.195 7.366 1.00 94.00 308 ILE A CA 1
ATOM 2509 C C . ILE A 1 308 ? -15.723 -0.767 7.085 1.00 94.00 308 ILE A C 1
ATOM 2511 O O . ILE A 1 308 ? -16.863 -0.420 7.388 1.00 94.00 308 ILE A O 1
ATOM 2515 N N . LEU A 1 309 ? -14.876 0.080 6.496 1.00 94.69 309 LEU A N 1
ATOM 2516 C CA . LEU A 1 309 ? -15.216 1.483 6.234 1.00 94.69 309 LEU A CA 1
ATOM 2517 C C . LEU A 1 309 ? -16.171 1.654 5.043 1.00 94.69 309 LEU A C 1
ATOM 2519 O O . LEU A 1 309 ? -16.941 2.621 4.995 1.00 94.69 309 LEU A O 1
ATOM 2523 N N . PHE A 1 310 ? -16.096 0.752 4.065 1.00 93.38 310 PHE A N 1
ATOM 2524 C CA . PHE A 1 310 ? -16.861 0.787 2.825 1.00 93.38 310 PHE A CA 1
ATOM 2525 C C . PHE A 1 310 ? -17.223 -0.642 2.352 1.00 93.38 310 PHE A C 1
ATOM 2527 O O . PHE A 1 310 ? -16.658 -1.138 1.378 1.00 93.38 310 PHE A O 1
ATOM 2534 N N . PRO A 1 311 ? -18.186 -1.310 3.016 1.00 90.00 311 PRO A N 1
ATOM 2535 C CA . PRO A 1 311 ? -18.528 -2.711 2.735 1.00 90.00 311 PRO A CA 1
ATOM 2536 C C . PRO A 1 311 ? -19.053 -2.940 1.308 1.00 90.00 311 PRO A C 1
ATOM 2538 O O . PRO A 1 311 ? -18.708 -3.933 0.664 1.00 90.00 311 PRO A O 1
ATOM 2541 N N . ASP A 1 312 ? -19.813 -1.980 0.776 1.00 90.06 312 ASP A N 1
ATOM 2542 C CA . ASP A 1 312 ? -20.505 -2.082 -0.516 1.00 90.06 312 ASP A CA 1
ATOM 2543 C C . ASP A 1 312 ? -19.645 -1.624 -1.713 1.00 90.06 312 ASP A C 1
ATOM 2545 O O . ASP A 1 312 ? -20.164 -1.096 -2.698 1.00 90.06 312 ASP A O 1
ATOM 2549 N N . MET A 1 313 ? -18.317 -1.784 -1.636 1.00 94.38 313 MET A N 1
ATOM 2550 C CA . MET A 1 313 ? -17.422 -1.473 -2.756 1.00 94.38 313 MET A CA 1
ATOM 2551 C C . MET A 1 313 ? -17.775 -2.297 -3.997 1.00 94.38 313 MET A C 1
ATOM 2553 O O . MET A 1 313 ? -17.790 -3.533 -3.966 1.00 94.38 313 MET A O 1
ATOM 2557 N N . THR A 1 314 ? -17.947 -1.600 -5.118 1.00 95.19 314 THR A N 1
ATOM 2558 C CA . THR A 1 314 ? -18.087 -2.216 -6.441 1.00 95.19 314 THR A CA 1
ATOM 2559 C C . THR A 1 314 ? -16.811 -2.961 -6.847 1.00 95.19 314 THR A C 1
ATOM 2561 O O . THR A 1 314 ? -15.717 -2.666 -6.362 1.00 95.19 314 THR A O 1
ATOM 2564 N N . MET A 1 315 ? -16.911 -3.887 -7.806 1.00 92.12 315 MET A N 1
ATOM 2565 C CA . MET A 1 315 ? -15.734 -4.593 -8.342 1.00 92.12 315 MET A CA 1
ATOM 2566 C C . MET A 1 315 ? -14.675 -3.635 -8.907 1.00 92.12 315 MET A C 1
ATOM 2568 O O . MET A 1 315 ? -13.480 -3.850 -8.715 1.00 92.12 315 MET A O 1
ATOM 2572 N N . VAL A 1 316 ? -15.106 -2.538 -9.539 1.00 92.00 316 VAL A N 1
ATOM 2573 C CA . VAL A 1 316 ? -14.205 -1.498 -10.058 1.00 92.00 316 VAL A CA 1
ATOM 2574 C C . VAL A 1 316 ? -13.451 -0.804 -8.921 1.00 92.00 316 VAL A C 1
ATOM 2576 O O . VAL A 1 316 ? -12.245 -0.593 -9.020 1.00 92.00 316 VAL A O 1
ATOM 2579 N N . GLU A 1 317 ? -14.129 -0.471 -7.821 1.00 94.94 317 GLU A N 1
ATOM 2580 C CA . GLU A 1 317 ? -13.488 0.140 -6.649 1.00 94.94 317 GLU A CA 1
ATOM 2581 C C . GLU A 1 317 ? -12.530 -0.824 -5.953 1.00 94.94 317 GLU A C 1
ATOM 2583 O O . GLU A 1 317 ? -11.435 -0.410 -5.575 1.00 94.94 317 GLU A O 1
ATOM 2588 N N . ARG A 1 318 ? -12.893 -2.109 -5.854 1.00 94.38 318 ARG A N 1
ATOM 2589 C CA . ARG A 1 318 ? -12.013 -3.158 -5.318 1.00 94.38 318 ARG A CA 1
ATOM 2590 C C . ARG A 1 318 ? -10.744 -3.302 -6.151 1.00 94.38 318 ARG A C 1
ATOM 2592 O O . ARG A 1 318 ? -9.654 -3.316 -5.587 1.00 94.38 318 ARG A O 1
ATOM 2599 N N . LYS A 1 319 ? -10.864 -3.313 -7.482 1.00 94.38 319 LYS A N 1
ATOM 2600 C CA . LYS A 1 319 ? -9.710 -3.342 -8.392 1.00 94.38 319 LYS A CA 1
ATOM 2601 C C . LYS A 1 319 ? -8.812 -2.114 -8.212 1.00 94.38 319 LYS A C 1
ATOM 2603 O O . LYS A 1 319 ? -7.603 -2.249 -8.047 1.00 94.38 319 LYS A O 1
ATOM 2608 N N . LYS A 1 320 ? -9.396 -0.911 -8.151 1.00 94.12 320 LYS A N 1
ATOM 2609 C CA . LYS A 1 320 ? -8.636 0.327 -7.893 1.00 94.12 320 LYS A CA 1
ATOM 2610 C C . LYS A 1 320 ? -7.934 0.314 -6.535 1.00 94.12 320 LYS A C 1
ATOM 2612 O O . LYS A 1 320 ? -6.792 0.756 -6.445 1.00 94.12 320 LYS A O 1
ATOM 2617 N N . LEU A 1 321 ? -8.582 -0.211 -5.494 1.00 96.56 321 LEU A N 1
ATOM 2618 C CA . LEU A 1 321 ? -7.975 -0.369 -4.172 1.00 96.56 321 LEU A CA 1
ATOM 2619 C C . LEU A 1 321 ? -6.818 -1.373 -4.197 1.00 96.56 321 LEU A C 1
ATOM 2621 O O . LEU A 1 321 ? -5.798 -1.131 -3.552 1.00 96.56 321 LEU A O 1
ATOM 2625 N N . ALA A 1 322 ? -6.940 -2.467 -4.950 1.00 96.00 322 ALA A N 1
ATOM 2626 C CA . ALA A 1 322 ? -5.859 -3.432 -5.118 1.00 96.00 322 ALA A CA 1
ATOM 2627 C C . ALA A 1 322 ? -4.633 -2.783 -5.777 1.00 96.00 322 ALA A C 1
ATOM 2629 O O . ALA A 1 322 ? -3.529 -2.887 -5.245 1.00 96.00 322 ALA A O 1
ATOM 2630 N N . ILE A 1 323 ? -4.829 -2.024 -6.861 1.00 95.75 323 ILE A N 1
ATOM 2631 C CA . ILE A 1 323 ? -3.748 -1.295 -7.547 1.00 95.75 323 ILE A CA 1
ATOM 2632 C C . ILE A 1 323 ? -3.139 -0.209 -6.640 1.00 95.75 323 ILE A C 1
ATOM 2634 O O . ILE A 1 323 ? -1.919 -0.058 -6.580 1.00 95.75 323 ILE A O 1
ATOM 2638 N N . ALA A 1 324 ? -3.960 0.507 -5.865 1.00 96.69 324 ALA A N 1
ATOM 2639 C CA . ALA A 1 324 ? -3.482 1.469 -4.870 1.00 96.69 324 ALA A CA 1
ATOM 2640 C C . ALA A 1 324 ? -2.634 0.800 -3.773 1.00 96.69 324 ALA A C 1
ATOM 2642 O O . ALA A 1 324 ? -1.590 1.320 -3.375 1.00 96.69 324 ALA A O 1
ATOM 2643 N N . THR A 1 325 ? -3.067 -0.371 -3.300 1.00 97.00 325 THR A N 1
ATOM 2644 C CA . THR A 1 325 ? -2.338 -1.182 -2.314 1.00 97.00 325 THR A CA 1
ATOM 2645 C C . THR A 1 325 ? -1.004 -1.661 -2.870 1.00 97.00 325 THR A C 1
ATOM 2647 O O . THR A 1 325 ? 0.011 -1.548 -2.183 1.00 97.00 325 THR A O 1
ATOM 2650 N N . PHE A 1 326 ? -0.987 -2.113 -4.125 1.00 96.19 326 PHE A N 1
ATOM 2651 C CA . PHE A 1 326 ? 0.233 -2.444 -4.855 1.00 96.19 326 PHE A CA 1
ATOM 2652 C C . PHE A 1 326 ? 1.194 -1.255 -4.887 1.00 96.19 326 PHE A C 1
ATOM 2654 O O . PHE A 1 326 ? 2.316 -1.364 -4.400 1.00 96.19 326 PHE A O 1
ATOM 2661 N N . ALA A 1 327 ? 0.743 -0.092 -5.353 1.00 96.25 327 ALA A N 1
ATOM 2662 C CA . ALA A 1 327 ? 1.596 1.085 -5.469 1.00 96.25 327 ALA A CA 1
ATOM 2663 C C . ALA A 1 327 ? 2.167 1.539 -4.117 1.00 96.25 327 ALA A C 1
ATOM 2665 O O . ALA A 1 327 ? 3.332 1.919 -4.026 1.00 96.25 327 ALA A O 1
ATOM 2666 N N . PHE A 1 328 ? 1.377 1.444 -3.044 1.00 96.38 328 PHE A N 1
ATOM 2667 C CA . PHE A 1 328 ? 1.832 1.747 -1.690 1.00 96.38 328 PHE A CA 1
ATOM 2668 C C . PHE A 1 328 ? 2.891 0.754 -1.183 1.00 96.38 328 PHE A C 1
ATOM 2670 O O . PHE A 1 328 ? 3.943 1.164 -0.690 1.00 96.38 328 PHE A O 1
ATOM 2677 N N . LEU A 1 329 ? 2.623 -0.549 -1.285 1.00 93.69 329 LEU A N 1
ATOM 2678 C CA . LEU A 1 329 ? 3.462 -1.588 -0.685 1.00 93.69 329 LEU A CA 1
ATOM 2679 C C . LEU A 1 329 ? 4.707 -1.898 -1.515 1.00 93.69 329 LEU A C 1
ATOM 2681 O O . LEU A 1 329 ? 5.804 -1.996 -0.962 1.00 93.69 329 LEU A O 1
ATOM 2685 N N . VAL A 1 330 ? 4.546 -2.003 -2.831 1.00 92.12 330 VAL A N 1
ATOM 2686 C CA . VAL A 1 330 ? 5.650 -2.213 -3.770 1.00 92.12 330 VAL A CA 1
ATOM 2687 C C . VAL A 1 330 ? 6.443 -0.927 -3.940 1.00 92.12 330 VAL A C 1
ATOM 2689 O O . VAL A 1 330 ? 7.665 -0.962 -3.856 1.00 92.12 330 VAL A O 1
ATOM 2692 N N . GLY A 1 331 ? 5.790 0.236 -4.041 1.00 92.19 331 GLY A N 1
ATOM 2693 C CA . GLY A 1 331 ? 6.485 1.528 -4.073 1.00 92.19 331 GLY A CA 1
ATOM 2694 C C . GLY A 1 331 ? 7.273 1.821 -2.789 1.00 92.19 331 GLY A C 1
ATOM 2695 O O . GLY A 1 331 ? 8.351 2.421 -2.833 1.00 92.19 331 GLY A O 1
ATOM 2696 N N . GLY A 1 332 ? 6.789 1.319 -1.649 1.00 89.56 332 GLY A N 1
ATOM 2697 C CA . GLY A 1 332 ? 7.503 1.276 -0.372 1.00 89.56 332 GLY A CA 1
ATOM 2698 C C . GLY A 1 332 ? 8.624 0.230 -0.301 1.00 89.56 332 GLY A C 1
ATOM 2699 O O . GLY A 1 332 ? 9.342 0.163 0.693 1.00 89.56 332 GLY A O 1
ATOM 2700 N N . GLY A 1 333 ? 8.821 -0.574 -1.342 1.00 85.62 333 GLY A N 1
ATOM 2701 C CA . GLY A 1 333 ? 9.853 -1.604 -1.394 1.00 85.62 333 GLY A CA 1
ATOM 2702 C C . GLY A 1 333 ? 9.626 -2.761 -0.422 1.00 85.62 333 GLY A C 1
ATOM 2703 O O . GLY A 1 333 ? 10.591 -3.447 -0.083 1.00 85.62 333 GLY A O 1
ATOM 2704 N N . TYR A 1 334 ? 8.392 -2.932 0.072 1.00 82.69 334 TYR A N 1
ATOM 2705 C CA . TYR A 1 334 ? 8.039 -3.860 1.152 1.00 82.69 334 TYR A CA 1
ATOM 2706 C C . TYR A 1 334 ? 7.570 -5.231 0.665 1.00 82.69 334 TYR A C 1
ATOM 2708 O O . TYR A 1 334 ? 7.648 -6.192 1.425 1.00 82.69 334 TYR A O 1
ATOM 2716 N N . HIS A 1 335 ? 7.043 -5.295 -0.555 1.00 84.12 335 HIS A N 1
ATOM 2717 C CA . HIS A 1 335 ? 6.424 -6.474 -1.159 1.00 84.12 335 HIS A CA 1
ATOM 2718 C C . HIS A 1 335 ? 6.623 -6.433 -2.676 1.00 84.12 335 HIS A C 1
ATOM 2720 O O . HIS A 1 335 ? 6.873 -5.355 -3.217 1.00 84.12 335 HIS A O 1
ATOM 2726 N N . SER A 1 336 ? 6.482 -7.572 -3.351 1.00 85.12 336 SER A N 1
ATOM 2727 C CA . SER A 1 336 ? 6.268 -7.621 -4.801 1.00 85.12 336 SER A CA 1
ATOM 2728 C C . SER A 1 336 ? 4.788 -7.541 -5.179 1.00 85.12 336 SER A C 1
ATOM 2730 O O . SER A 1 336 ? 3.900 -7.673 -4.331 1.00 85.12 336 SER A O 1
ATOM 2732 N N . ALA A 1 337 ? 4.508 -7.355 -6.469 1.00 88.44 337 ALA A N 1
ATOM 2733 C CA . ALA A 1 337 ? 3.152 -7.359 -7.012 1.00 88.44 337 ALA A CA 1
ATOM 2734 C C . ALA A 1 337 ? 2.413 -8.662 -6.703 1.00 88.44 337 ALA A C 1
ATOM 2736 O O . ALA A 1 337 ? 1.253 -8.631 -6.294 1.00 88.44 337 ALA A O 1
ATOM 2737 N N . THR A 1 338 ? 3.105 -9.797 -6.840 1.00 83.31 338 THR A N 1
ATOM 2738 C CA . THR A 1 338 ? 2.535 -11.130 -6.594 1.00 83.31 338 THR A CA 1
ATOM 2739 C C . THR A 1 338 ? 2.051 -11.248 -5.146 1.00 83.31 338 THR A C 1
ATOM 2741 O O . THR A 1 338 ? 0.889 -11.569 -4.907 1.00 83.31 338 THR A O 1
ATOM 2744 N N . GLU A 1 339 ? 2.889 -10.866 -4.173 1.00 82.19 339 GLU A N 1
ATOM 2745 C CA . GLU A 1 339 ? 2.538 -10.892 -2.743 1.00 82.19 339 GLU A CA 1
ATOM 2746 C C . GLU A 1 339 ? 1.310 -10.043 -2.392 1.00 82.19 339 GLU A C 1
ATOM 2748 O O . GLU A 1 339 ? 0.607 -10.348 -1.424 1.00 82.19 339 GLU A O 1
ATOM 2753 N N . VAL A 1 340 ? 1.098 -8.948 -3.126 1.00 89.75 340 VAL A N 1
ATOM 2754 C CA . VAL A 1 340 ? -0.031 -8.042 -2.916 1.00 89.75 340 VAL A CA 1
ATOM 2755 C C . VAL A 1 340 ? -1.285 -8.578 -3.598 1.00 89.75 340 VAL A C 1
ATOM 2757 O O . VAL A 1 340 ? -2.321 -8.706 -2.946 1.00 89.75 340 VAL A O 1
ATOM 2760 N N . PHE A 1 341 ? -1.226 -8.906 -4.889 1.00 89.69 341 PHE A N 1
ATOM 2761 C CA . PHE A 1 341 ? -2.417 -9.290 -5.650 1.00 89.69 341 PHE A CA 1
ATOM 2762 C C . PHE A 1 341 ? -2.960 -10.661 -5.276 1.00 89.69 341 PHE A C 1
ATOM 2764 O O . PHE A 1 341 ? -4.174 -10.829 -5.287 1.00 89.69 341 PHE A O 1
ATOM 2771 N N . ASP A 1 342 ? -2.124 -11.584 -4.803 1.00 83.25 342 ASP A N 1
ATOM 2772 C CA . ASP A 1 342 ? -2.596 -12.853 -4.238 1.00 83.25 342 ASP A CA 1
ATOM 2773 C C . ASP A 1 342 ? -3.537 -12.688 -3.036 1.00 83.25 342 ASP A C 1
ATOM 2775 O O . ASP A 1 342 ? -4.265 -13.615 -2.686 1.00 83.25 342 ASP A O 1
ATOM 2779 N N . VAL A 1 343 ? -3.538 -11.510 -2.407 1.00 86.31 343 VAL A N 1
ATOM 2780 C CA . VAL A 1 343 ? -4.464 -11.161 -1.326 1.00 86.31 343 VAL A CA 1
ATOM 2781 C C . VAL A 1 343 ? -5.516 -10.161 -1.814 1.00 86.31 343 VAL A C 1
ATOM 2783 O O . VAL A 1 343 ? -6.706 -10.366 -1.602 1.00 86.31 343 VAL A O 1
ATOM 2786 N N . ALA A 1 344 ? -5.095 -9.071 -2.461 1.00 90.12 344 ALA A N 1
ATOM 2787 C CA . ALA A 1 344 ? -5.976 -7.963 -2.827 1.00 90.12 344 ALA A CA 1
ATOM 2788 C C . ALA A 1 344 ? -6.925 -8.270 -3.983 1.00 90.12 344 ALA A C 1
ATOM 2790 O O . ALA A 1 344 ? -8.065 -7.803 -3.973 1.00 90.12 344 ALA A O 1
ATOM 2791 N N . TYR A 1 345 ? -6.442 -8.990 -4.995 1.00 90.62 345 TYR A N 1
ATOM 2792 C CA . TYR A 1 345 ? -7.202 -9.289 -6.203 1.00 90.62 345 TYR A CA 1
ATOM 2793 C C . TYR A 1 345 ? -6.536 -10.443 -6.975 1.00 90.62 345 TYR A C 1
ATOM 2795 O O . TYR A 1 345 ? -5.784 -10.197 -7.924 1.00 90.62 345 TYR A O 1
ATOM 2803 N N . PRO A 1 346 ? -6.756 -11.707 -6.563 1.00 84.88 346 PRO A N 1
ATOM 2804 C CA . PRO A 1 346 ? -6.093 -12.848 -7.187 1.00 84.88 346 PRO A CA 1
ATOM 2805 C C . PRO A 1 346 ? -6.390 -12.929 -8.688 1.00 84.88 346 PRO A C 1
ATOM 2807 O O . PRO A 1 346 ? -7.542 -12.807 -9.105 1.00 84.88 346 PRO A O 1
ATOM 2810 N N . GLY A 1 347 ? -5.349 -13.139 -9.495 1.00 82.25 347 GLY A N 1
ATOM 2811 C CA . GLY A 1 347 ? -5.457 -13.204 -10.957 1.00 82.25 347 GLY A CA 1
ATOM 2812 C C . GLY A 1 347 ? -5.492 -11.848 -11.670 1.00 82.25 347 GLY A C 1
ATOM 2813 O O . GLY A 1 347 ? -5.721 -11.822 -12.876 1.00 82.25 347 GLY A O 1
ATOM 2814 N N . LEU A 1 348 ? -5.275 -10.729 -10.965 1.00 87.25 348 LEU A N 1
ATOM 2815 C CA . LEU A 1 348 ? -5.085 -9.433 -11.618 1.00 87.25 348 LEU A CA 1
ATOM 2816 C C . LEU A 1 348 ? -3.781 -9.424 -12.426 1.00 87.25 348 LEU A C 1
ATOM 2818 O O . LEU A 1 348 ? -2.708 -9.668 -11.875 1.00 87.25 348 LEU A O 1
ATOM 2822 N N . ASP A 1 349 ? -3.878 -9.079 -13.706 1.00 87.88 349 ASP A N 1
ATOM 2823 C CA . ASP A 1 349 ? -2.723 -8.859 -14.571 1.00 87.88 349 ASP A CA 1
ATOM 2824 C C . ASP A 1 349 ? -2.309 -7.384 -14.526 1.00 87.88 349 ASP A C 1
ATOM 2826 O O . ASP A 1 349 ? -2.959 -6.515 -15.108 1.00 87.88 349 ASP A O 1
ATOM 2830 N N . LEU A 1 350 ? -1.218 -7.095 -13.816 1.00 88.81 350 LEU A N 1
ATOM 2831 C CA . LEU A 1 350 ? -0.711 -5.734 -13.679 1.00 88.81 350 LEU A CA 1
ATOM 2832 C C . LEU A 1 350 ? -0.273 -5.130 -15.020 1.00 88.81 350 LEU A C 1
ATOM 2834 O O . LEU A 1 350 ? -0.452 -3.929 -15.209 1.00 88.81 350 LEU A O 1
ATOM 2838 N N . ASN A 1 351 ? 0.286 -5.924 -15.938 1.00 87.69 351 ASN A N 1
ATOM 2839 C CA . ASN A 1 351 ? 0.768 -5.420 -17.226 1.00 87.69 351 ASN A CA 1
ATOM 2840 C C . ASN A 1 351 ? -0.400 -4.849 -18.018 1.00 87.69 351 ASN A C 1
ATOM 2842 O O . ASN A 1 351 ? -0.371 -3.683 -18.411 1.00 87.69 351 ASN A O 1
ATOM 2846 N N . LYS A 1 352 ? -1.456 -5.655 -18.150 1.00 88.00 352 LYS A N 1
ATOM 2847 C CA . LYS A 1 352 ? -2.675 -5.275 -18.856 1.00 88.00 352 LYS A CA 1
ATOM 2848 C C . LYS A 1 352 ? -3.336 -4.044 -18.242 1.00 88.00 352 LYS A C 1
ATOM 2850 O O . LYS A 1 352 ? -3.747 -3.141 -18.960 1.00 88.00 352 LYS A O 1
ATOM 2855 N N . GLU A 1 353 ? -3.417 -3.975 -16.914 1.00 89.06 353 GLU A N 1
ATOM 2856 C CA . GLU A 1 353 ? -4.028 -2.824 -16.240 1.00 89.06 353 GLU A CA 1
ATOM 2857 C C . GLU A 1 353 ? -3.230 -1.531 -16.468 1.00 89.06 353 GLU A C 1
ATOM 2859 O O . GLU A 1 353 ? -3.821 -0.476 -16.692 1.00 89.06 353 GLU A O 1
ATOM 2864 N N . ILE A 1 354 ? -1.895 -1.592 -16.435 1.00 88.69 354 ILE A N 1
ATOM 2865 C CA . ILE A 1 354 ? -1.043 -0.427 -16.714 1.00 88.69 354 ILE A CA 1
ATOM 2866 C C . ILE A 1 354 ? -1.129 -0.025 -18.192 1.00 88.69 354 ILE A C 1
ATOM 2868 O O . ILE A 1 354 ? -1.215 1.168 -18.484 1.00 88.69 354 ILE A O 1
ATOM 2872 N N . GLU A 1 355 ? -1.153 -0.988 -19.112 1.00 86.50 355 GLU A N 1
ATOM 2873 C CA . GLU A 1 355 ? -1.306 -0.745 -20.549 1.00 86.50 355 GLU A CA 1
ATOM 2874 C C . GLU A 1 355 ? -2.641 -0.064 -20.869 1.00 86.50 355 GLU A C 1
ATOM 2876 O O . GLU A 1 355 ? -2.649 1.037 -21.423 1.00 86.50 355 GLU A O 1
ATOM 2881 N N . GLU A 1 356 ? -3.761 -0.632 -20.408 1.00 85.56 356 GLU A N 1
ATOM 2882 C CA . GLU A 1 356 ? -5.095 -0.050 -20.589 1.00 85.56 356 GLU A CA 1
ATOM 2883 C C . GLU A 1 356 ? -5.168 1.383 -20.036 1.00 85.56 356 GLU A C 1
ATOM 2885 O O . GLU A 1 356 ? -5.843 2.246 -20.602 1.00 85.56 356 GLU A O 1
ATOM 2890 N N . LEU A 1 357 ? -4.474 1.675 -18.934 1.00 82.38 357 LEU A N 1
ATOM 2891 C CA . LEU A 1 357 ? -4.430 3.022 -18.368 1.00 82.38 357 LEU A CA 1
ATOM 2892 C C . LEU A 1 357 ? -3.619 3.999 -19.215 1.00 82.38 357 LEU A C 1
ATOM 2894 O O . LEU A 1 357 ? -4.035 5.149 -19.354 1.00 82.38 357 LEU A O 1
ATOM 2898 N N . ILE A 1 358 ? -2.483 3.563 -19.755 1.00 83.75 358 ILE A N 1
ATOM 2899 C CA . ILE A 1 358 ? -1.644 4.382 -20.633 1.00 83.75 358 ILE A CA 1
ATOM 2900 C C . ILE A 1 358 ? -2.376 4.687 -21.947 1.00 83.75 358 ILE A C 1
ATOM 2902 O O . ILE A 1 358 ? -2.264 5.798 -22.457 1.00 83.75 358 ILE A O 1
ATOM 2906 N N . GLU A 1 359 ? -3.134 3.734 -22.489 1.00 82.62 359 GLU A N 1
ATOM 2907 C CA . GLU A 1 359 ? -3.865 3.905 -23.750 1.00 82.62 359 GLU A CA 1
ATOM 2908 C C . GLU A 1 359 ? -5.113 4.781 -23.610 1.00 82.62 359 GLU A C 1
ATOM 2910 O O . GLU A 1 359 ? -5.390 5.622 -24.466 1.00 82.62 359 GLU A O 1
ATOM 2915 N N . ASN A 1 360 ? -5.873 4.606 -22.526 1.00 78.50 360 ASN A N 1
ATOM 2916 C CA . ASN A 1 360 ? -7.190 5.231 -22.387 1.00 78.50 360 ASN A CA 1
ATOM 2917 C C . ASN A 1 360 ? -7.169 6.608 -21.713 1.00 78.50 360 ASN A C 1
ATOM 2919 O O . ASN A 1 360 ? -8.227 7.216 -21.538 1.00 78.50 360 ASN A O 1
ATOM 2923 N N . ASN A 1 361 ? -6.001 7.112 -21.308 1.00 70.88 361 ASN A N 1
ATOM 2924 C CA . ASN A 1 361 ? -5.897 8.383 -20.598 1.00 70.88 361 ASN A CA 1
ATOM 2925 C C . ASN A 1 361 ? -4.871 9.310 -21.261 1.00 70.88 361 ASN A C 1
ATOM 2927 O O . ASN A 1 361 ? -3.827 8.847 -21.713 1.00 70.88 361 ASN A O 1
ATOM 2931 N N . PRO A 1 362 ? -5.117 10.635 -21.277 1.00 63.91 362 PRO A N 1
ATOM 2932 C CA . PRO A 1 362 ? -4.177 11.626 -21.795 1.00 63.91 362 PRO A CA 1
ATOM 2933 C C . PRO A 1 362 ? -3.036 11.848 -20.791 1.00 63.91 362 PRO A C 1
ATOM 2935 O O . PRO A 1 362 ? -2.881 12.926 -20.217 1.00 63.91 362 PRO A O 1
ATOM 2938 N N . ILE A 1 363 ? -2.269 10.796 -20.519 1.00 69.19 363 ILE A N 1
ATOM 2939 C CA . ILE A 1 363 ? -1.086 10.855 -19.670 1.00 69.19 363 ILE A CA 1
ATOM 2940 C C . ILE A 1 363 ? 0.033 11.448 -20.516 1.00 69.19 363 ILE A C 1
ATOM 2942 O O . ILE A 1 363 ? 0.254 11.027 -21.650 1.00 69.19 363 ILE A O 1
ATOM 2946 N N . GLN A 1 364 ? 0.722 12.458 -19.984 1.00 66.75 364 GLN A N 1
ATOM 2947 C CA . GLN A 1 364 ? 1.874 13.022 -20.676 1.00 66.75 364 GLN A CA 1
ATOM 2948 C C . GLN A 1 364 ? 2.944 11.945 -20.836 1.00 66.75 364 GLN A C 1
ATOM 2950 O O . GLN A 1 364 ? 3.435 11.395 -19.847 1.00 66.75 364 GLN A O 1
ATOM 2955 N N . GLU A 1 365 ? 3.305 11.669 -22.087 1.00 75.19 365 GLU A N 1
ATOM 2956 C CA . GLU A 1 365 ? 4.433 10.803 -22.396 1.00 75.19 365 GLU A CA 1
ATOM 2957 C C . GLU A 1 365 ? 5.695 11.400 -21.766 1.00 75.19 365 GLU A C 1
ATOM 2959 O O . GLU A 1 365 ? 6.052 12.554 -22.009 1.00 75.19 365 GLU A O 1
ATOM 2964 N N . ASN A 1 366 ? 6.366 10.610 -20.938 1.00 79.00 366 ASN A N 1
ATOM 2965 C CA . ASN A 1 366 ? 7.654 10.944 -20.351 1.00 79.00 366 ASN A CA 1
ATOM 2966 C C . ASN A 1 366 ? 8.539 9.693 -20.335 1.00 79.00 366 ASN A C 1
ATOM 2968 O O . ASN A 1 366 ? 8.082 8.593 -20.653 1.00 79.00 366 ASN A O 1
ATOM 2972 N N . ALA A 1 367 ? 9.803 9.848 -19.941 1.00 76.25 367 ALA A N 1
ATOM 2973 C CA . ALA A 1 367 ? 10.763 8.747 -19.911 1.00 76.25 367 ALA A CA 1
ATOM 2974 C C . ALA A 1 367 ? 10.290 7.540 -19.079 1.00 76.25 367 ALA A C 1
ATOM 2976 O O . ALA A 1 367 ? 10.616 6.401 -19.410 1.00 76.25 367 ALA A O 1
ATOM 2977 N N . GLY A 1 368 ? 9.491 7.762 -18.030 1.00 80.12 368 GLY A N 1
ATOM 2978 C CA . GLY A 1 368 ? 8.900 6.698 -17.220 1.00 80.12 368 GLY A CA 1
ATOM 2979 C C . GLY A 1 368 ? 7.813 5.915 -17.950 1.00 80.12 368 GLY A C 1
ATOM 2980 O O . GLY A 1 368 ? 7.844 4.687 -17.946 1.00 80.12 368 GLY A O 1
ATOM 2981 N N . VAL A 1 369 ? 6.895 6.608 -18.629 1.00 83.44 369 VAL A N 1
ATOM 2982 C CA . VAL A 1 369 ? 5.841 5.982 -19.452 1.00 83.44 369 VAL A CA 1
ATOM 2983 C C . VAL A 1 369 ? 6.446 5.238 -20.646 1.00 83.44 369 VAL A C 1
ATOM 2985 O O . VAL A 1 369 ? 6.076 4.094 -20.909 1.00 83.44 369 VAL A O 1
ATOM 2988 N N . ALA A 1 370 ? 7.444 5.830 -21.305 1.00 83.31 370 ALA A N 1
ATOM 2989 C CA . ALA A 1 370 ? 8.177 5.180 -22.387 1.00 83.31 370 ALA A CA 1
ATOM 2990 C C . ALA A 1 370 ? 8.904 3.914 -21.897 1.00 83.31 370 ALA A C 1
ATOM 2992 O O . ALA A 1 370 ? 8.833 2.866 -22.540 1.00 83.31 370 ALA A O 1
ATOM 2993 N N . THR A 1 371 ? 9.542 3.985 -20.720 1.00 85.31 371 THR A N 1
ATOM 2994 C CA . THR A 1 371 ? 10.178 2.821 -20.082 1.00 85.31 371 THR A CA 1
ATOM 2995 C C . THR A 1 371 ? 9.142 1.742 -19.758 1.00 85.31 371 THR A C 1
ATOM 2997 O O . THR A 1 371 ? 9.386 0.573 -20.036 1.00 85.31 371 THR A O 1
ATOM 3000 N N . LEU A 1 372 ? 7.965 2.105 -19.238 1.00 88.06 372 LEU A N 1
ATOM 3001 C CA . LEU A 1 372 ? 6.883 1.148 -18.984 1.00 88.06 372 LEU A CA 1
ATOM 3002 C C . LEU A 1 372 ? 6.426 0.436 -20.255 1.00 88.06 372 LEU A C 1
ATOM 3004 O O . LEU A 1 372 ? 6.360 -0.789 -20.255 1.00 88.06 372 LEU A O 1
ATOM 3008 N N . ARG A 1 373 ? 6.184 1.167 -21.347 1.00 85.44 373 ARG A N 1
ATOM 3009 C CA . ARG A 1 373 ? 5.819 0.566 -22.640 1.00 85.44 373 ARG A CA 1
ATOM 3010 C C . ARG A 1 373 ? 6.892 -0.384 -23.158 1.00 85.44 373 ARG A C 1
ATOM 3012 O O . ARG A 1 373 ? 6.571 -1.475 -23.619 1.00 85.44 373 ARG A O 1
ATOM 3019 N N . GLN A 1 374 ? 8.164 -0.000 -23.050 1.00 86.00 374 GLN A N 1
ATOM 3020 C CA . GLN A 1 374 ? 9.276 -0.866 -23.437 1.00 86.00 374 GLN A CA 1
ATOM 3021 C C . GLN A 1 374 ? 9.314 -2.144 -22.588 1.00 86.00 374 GLN A C 1
ATOM 3023 O O . GLN A 1 374 ? 9.527 -3.230 -23.121 1.00 86.00 374 GLN A O 1
ATOM 3028 N N . LEU A 1 375 ? 9.110 -2.029 -21.274 1.00 84.44 375 LEU A N 1
ATOM 3029 C CA . LEU A 1 375 ? 9.106 -3.177 -20.371 1.00 84.44 375 LEU A CA 1
ATOM 3030 C C . LEU A 1 375 ? 7.911 -4.097 -20.625 1.00 84.44 375 LEU A C 1
ATOM 3032 O O . LEU A 1 375 ? 8.105 -5.307 -20.633 1.00 84.44 375 LEU A O 1
ATOM 3036 N N . ILE A 1 376 ? 6.729 -3.543 -20.910 1.00 83.69 376 ILE A N 1
ATOM 3037 C CA . ILE A 1 376 ? 5.538 -4.311 -21.297 1.00 83.69 376 ILE A CA 1
ATOM 3038 C C . ILE A 1 376 ? 5.798 -5.051 -22.617 1.00 83.69 376 ILE A C 1
ATOM 3040 O O . ILE A 1 376 ? 5.654 -6.271 -22.673 1.00 83.69 376 ILE A O 1
ATOM 3044 N N . GLY A 1 377 ? 6.295 -4.360 -23.647 1.00 74.19 377 GLY A N 1
ATOM 3045 C CA . GLY A 1 377 ? 6.610 -4.972 -24.944 1.00 74.19 377 GLY A CA 1
ATOM 3046 C C . GLY A 1 377 ? 7.712 -6.038 -24.886 1.00 74.19 377 GLY A C 1
ATOM 3047 O O . GLY A 1 377 ? 7.698 -6.986 -25.667 1.00 74.19 377 GLY A O 1
ATOM 3048 N N . ASN A 1 378 ? 8.647 -5.920 -23.939 1.00 66.94 378 ASN A N 1
ATOM 3049 C CA . ASN A 1 378 ? 9.692 -6.918 -23.694 1.00 66.94 378 ASN A CA 1
ATOM 3050 C C . ASN A 1 378 ? 9.243 -8.053 -22.766 1.00 66.94 378 ASN A C 1
ATOM 3052 O O . ASN A 1 378 ? 9.908 -9.085 -22.704 1.00 66.94 378 ASN A O 1
ATOM 3056 N N . SER A 1 379 ? 8.142 -7.874 -22.037 1.00 56.00 379 SER A N 1
ATOM 3057 C CA . SER A 1 379 ? 7.597 -8.864 -21.109 1.00 56.00 379 SER A CA 1
ATOM 3058 C C . SER A 1 379 ? 6.768 -9.934 -21.810 1.00 56.00 379 SER A C 1
ATOM 3060 O O . SER A 1 379 ? 5.799 -10.398 -21.228 1.00 56.00 379 SER A O 1
ATOM 3062 N N . GLY A 1 380 ? 7.142 -10.321 -23.038 1.00 45.66 380 GLY A N 1
ATOM 3063 C CA . GLY A 1 380 ? 6.542 -11.444 -23.756 1.00 45.66 380 GLY A CA 1
ATOM 3064 C C . GLY A 1 380 ? 6.586 -12.710 -22.900 1.00 45.66 380 GLY A C 1
ATOM 3065 O O . GLY A 1 380 ? 7.573 -13.444 -22.920 1.00 45.66 380 GLY A O 1
ATOM 3066 N N . PHE A 1 381 ? 5.523 -12.900 -22.127 1.00 40.41 381 PHE A N 1
ATOM 3067 C CA . PHE A 1 381 ? 5.199 -14.039 -21.287 1.00 40.41 381 PHE A CA 1
ATOM 3068 C C . PHE A 1 381 ? 3.943 -14.678 -21.861 1.00 40.41 381 PHE A C 1
ATOM 3070 O O . PHE A 1 381 ? 2.989 -13.924 -22.167 1.00 40.41 381 PHE A O 1
#

Radius of gyration: 27.88 Å; chains: 1; bounding box: 93×62×75 Å

Sequence (381 aa):
MYDSKKKNSEPTTKKKFERSNYSQWDDSINHYEDMNRARIKNRNDILTTVDYFGEKKKTMHTFEYQSDIKHDTNFNNKNKSLFESFAASFVLQNPSFFSGVIDKLSKKLFNIISKIDERNNFQKKLYDFIEKDTSPEGQFGRFTLGKNEILNVLQVKSDTPQLFVKKMLLIKSLGAFIIDFSSKDIGNYDFIFDGKGREVNDIIEKNRPTNLFKVRGRTNIKSSQHRSDIGILDTPTFDSLTEEQKSFLTIPELTKRRPLFRTFTHELDAEDKRVVESVFVNRTFDCDSPLIGSVSGSTSCVLVAADILFPDMTMVERKKLAIATFAFLVGGGYHSATEVFDVAYPGLDLNKEIEELIENNPIQENAGVATLRQLIGNSGF